Protein AF-0000000066666318 (afdb_homodimer)

Foldseek 3Di:
DVVVVVVCVVVVLLNVLVVLLVVLVVCVVVVVDDPVVSVVSNVVSVVSVVVSVVVVVVVVVVVVVVCPFKDWAADVSLVVVLVVLLAPFQEKEKAAEQCLQVLAPRVVSNLVNCVVVVHAHEYEYEYAQLVPLVQLQVVLVVLCVQPVADFPVRDGRHSLVSSLSNLLQVVLQLQVCLVRVRYHYKYFHAPHHDQWMWIATPFWIWIDGSDNVGTIMIGTPVHPVSVVVVVVSVVRRVPGHIFPSVQCNVQDADPQGALVSSQVSCVSRVNHDDPPQDSVSSSVSSCSNNVRDNRD/DVVVVVVCVVCVLLNVLVVLLVVLVVCVVVVNDDPVVSVVSVVVSVVSVVVVVVVCCVVVVVVVVVCPFKDWAADVSQVVVLVVLLAPFQEKEKAAEQCLQVLAPRVVSNLVNCVVVVHAHEYEYEYAQLVPLVQLQVVLVVLCVQPVADFPVRDGRHSLVSSLSNLLQVVLQLQVCLVRVRYHYKYFHAPHHDQWMWIATPFWIWIDGSHNVGTIMIGTPVHPVSVVVVVVSVVRRVPGHIFPSVQCNVQDADPQGALVSSQVSCVSRVNHDDPPQDSVSSSVSSCSNNVRDNRD

pLDDT: mean 84.64, std 16.91, range [45.09, 98.81]

Solvent-accessible surface area (backbone atoms only — not comparable to full-atom values): 30636 Å² total; per-residue (Å²): 111,65,63,59,48,49,52,36,60,78,36,33,59,57,42,49,23,49,48,48,39,49,52,36,49,48,33,40,72,67,64,71,39,55,65,63,55,35,47,44,40,47,30,50,24,50,50,38,45,50,51,45,52,52,48,49,44,50,61,42,34,55,47,43,52,54,26,61,47,46,40,72,25,53,75,69,46,45,59,50,50,51,54,58,36,49,58,87,37,49,35,40,40,38,40,38,54,38,48,59,55,40,47,40,44,50,52,55,50,36,49,52,50,26,59,73,68,70,43,59,34,39,38,38,39,32,24,41,33,51,86,38,58,67,58,26,36,52,51,17,52,50,50,30,72,78,41,76,56,52,47,79,79,66,49,67,65,32,40,66,50,44,24,36,43,21,49,8,40,53,50,33,49,52,56,49,45,74,73,33,85,53,44,47,74,48,45,20,28,30,90,64,79,63,61,49,34,40,43,34,35,62,54,29,32,40,40,39,54,89,43,90,88,44,58,25,42,33,24,42,52,92,32,66,63,28,58,52,50,49,50,37,52,52,55,46,45,71,70,25,55,70,53,55,63,77,68,44,70,83,54,81,71,55,98,72,58,48,63,68,53,50,54,49,46,29,50,69,52,71,52,63,73,61,86,85,58,47,70,66,50,46,48,47,24,48,41,50,21,76,62,35,68,60,64,116,112,64,64,58,48,50,53,39,60,77,37,36,66,64,44,47,30,49,50,51,35,51,52,54,31,50,36,42,73,68,65,74,52,58,63,70,59,48,52,54,47,48,52,49,30,50,50,44,49,48,51,50,49,52,51,46,44,56,55,41,43,56,43,44,52,47,28,63,49,47,41,74,26,53,75,68,46,44,59,50,50,50,54,58,37,47,58,88,36,47,36,39,40,36,39,38,54,39,48,58,56,41,48,38,42,49,51,55,51,39,50,51,51,26,59,74,68,72,45,58,36,39,36,40,39,33,25,42,34,52,88,40,58,68,56,26,35,52,50,16,52,50,52,30,70,76,41,77,55,52,48,79,76,67,51,65,64,33,41,64,50,43,25,39,43,21,49,6,41,53,51,33,51,52,54,49,45,76,71,32,85,54,44,48,74,48,44,20,28,30,90,65,78,62,62,46,34,39,43,32,35,63,54,30,31,41,40,37,53,88,43,89,88,43,59,26,42,33,25,42,50,93,35,68,61,28,57,51,50,50,50,38,52,53,55,46,44,71,70,25,54,70,52,53,64,74,68,42,71,83,55,80,72,55,97,71,60,47,62,67,53,51,54,50,48,29,49,68,51,71,53,61,73,61,84,86,57,46,68,65,52,47,48,48,24,48,40,50,20,76,62,36,67,60,62,118

Secondary structure (DSSP, 8-state):
-HHHHHHHHHTHHHHHHHHHHHHHHHHHHTT-S-HHHHHHHHHHHHHHHHHHHHHHHHHHHHHHHHHTTSEEE-THHHHHHHHHHHTT-SEEEEESSS-HHIIIIIHHHHHHHHHHHT--EEEEEEEE-TT-HHHHHHHHHHHHHH--S--TTS----HHHHHHHHHHHHHHHHHHHHH-TTEEEEEEEESS--SEEEEE-SSEEEEEES-TTS-EEEEETTSHHHHHHHHHHHHHHHTSEE--GGGGGGSPPPSS--HHHHHHHHHHHT-PPPTT--HHHHHHHHHHHHSPPP--/-HHHHHHHHHTHHHHHHHHHHHHHHHHHHTT-S-HHHHHHHHHHHHHHHHHHHHHHHHHHHHHHHHHHHSEEE-THHHHHHHHHHHTT-SEEEEESSS-HHIIIIIHHHHHHHHHHHT--EEEEEEEE-TT-HHHHHHHHHHHHHH--S--TTS----HHHHHHHHHHHHHHHHHHHHH-TTEEEEEEEESS--SEEEEE-SSEEEEEES-TTS-EEEEETTSHHHHHHHHHHHHHHHTSEE--GGGGGGSPPPSS--HHHHHHHHHHHT-PPPTT--HHHHHHHHHHHHSPPP--

Sequence (592 aa):
MARFLIWFRNNVDGSFAVLLAITVGLLQFLDVIGTDQVNAAMLLVLGLVAITLLRDRHLSAKAVRDATSVHLLYGPEIGHAHTLARRGTEQWMFKGGTGTYIRAVTLRECVENARREQRPLRVQLEILDPTDEQLCKTYAQFRSSLQPEADRTGELWTTERTRKEAYATVLAGCWYRQRFTFLTIDIGLSAVMTTFRWDLSSSCVIVTQDNPNTPAMMFERDKPYYRDFNRELVASFKQTKQVPLSRTEELPLSDEPTVDQVRGVFQTLGLELPAAFTDRDVADIVRRALQPRNPYMARFLIWFRNNVDGSFAVLLAITVGLLQFLDVIGTDQVNAAMLLVLGLVAITLLRDRHLSAKAVRDATSVHLLYGPEIGHAHTLARRGTEQWMFKGGTGTYIRAVTLRECVENARREQRPLRVQLEILDPTDEQLCKTYAQFRSSLQPEADRTGELWTTERTRKEAYATVLAGCWYRQRFTFLTIDIGLSAVMTTFRWDLSSSCVIVTQDNPNTPAMMFERDKPYYRDFNRELVASFKQTKQVPLSRTEELPLSDEPTVDQVRGVFQTLGLELPAAFTDRDVADIVRRALQPRNPY

Radius of gyration: 30.68 Å; Cα contacts (8 Å, |Δi|>4): 913; chains: 2; bounding box: 69×93×60 Å

Organism: Nocardia brasiliensis (strain ATCC 700358 / HUJEG-1) (NCBI:txid1133849)

Structure (mmCIF, N/CA/C/O backbone):
data_AF-0000000066666318-model_v1
#
loop_
_entity.id
_entity.type
_entity.pdbx_description
1 polymer 'Uncharacterized protein'
#
loop_
_atom_site.group_PDB
_atom_site.id
_atom_site.type_symbol
_atom_site.label_atom_id
_atom_site.label_alt_id
_atom_site.label_comp_id
_atom_site.label_asym_id
_atom_site.label_entity_id
_atom_site.label_seq_id
_atom_site.pdbx_PDB_ins_code
_atom_site.Cartn_x
_atom_site.Cartn_y
_atom_site.Cartn_z
_atom_site.occupancy
_atom_site.B_iso_or_equiv
_atom_site.auth_seq_id
_atom_site.auth_comp_id
_atom_site.auth_asym_id
_atom_site.auth_atom_id
_atom_site.pdbx_PDB_model_num
ATOM 1 N N . MET A 1 1 ? -20.203 44.562 10.906 1 45.44 1 MET A N 1
ATOM 2 C CA . MET A 1 1 ? -19.656 44.844 12.227 1 45.44 1 MET A CA 1
ATOM 3 C C . MET A 1 1 ? -19.391 43.562 13 1 45.44 1 MET A C 1
ATOM 5 O O . MET A 1 1 ? -18.359 43.438 13.672 1 45.44 1 MET A O 1
ATOM 9 N N . ALA A 1 2 ? -20.172 42.688 12.898 1 52.09 2 ALA A N 1
ATOM 10 C CA . ALA A 1 2 ? -20.094 41.438 13.656 1 52.09 2 ALA A CA 1
ATOM 11 C C . ALA A 1 2 ? -18.984 40.531 13.117 1 52.09 2 ALA A C 1
ATOM 13 O O . ALA A 1 2 ? -18.297 39.844 13.883 1 52.09 2 ALA A O 1
ATOM 14 N N . ARG A 1 3 ? -18.859 40.469 11.875 1 52.84 3 ARG A N 1
ATOM 15 C CA . ARG A 1 3 ? -17.797 39.625 11.312 1 52.84 3 ARG A CA 1
ATOM 16 C C . ARG A 1 3 ? -16.422 40.156 11.719 1 52.84 3 ARG A C 1
ATOM 18 O O . ARG A 1 3 ? -15.5 39.375 11.969 1 52.84 3 ARG A O 1
ATOM 25 N N . PHE A 1 4 ? -16.266 41.469 11.656 1 45.19 4 PHE A N 1
ATOM 26 C CA . PHE A 1 4 ? -15.023 42.094 12.094 1 45.19 4 PHE A CA 1
ATOM 27 C C . PHE A 1 4 ? -14.75 41.781 13.562 1 45.19 4 PHE A C 1
ATOM 29 O O . PHE A 1 4 ? -13.609 41.5 13.938 1 45.19 4 PHE A O 1
ATOM 36 N N . LEU A 1 5 ? -15.727 41.812 14.367 1 45.09 5 LEU A N 1
ATOM 37 C CA . LEU A 1 5 ? -15.602 41.469 15.781 1 45.09 5 LEU A CA 1
ATOM 38 C C . LEU A 1 5 ? -15.203 40.031 15.969 1 45.09 5 LEU A C 1
ATOM 40 O O . LEU A 1 5 ? -14.391 39.688 16.844 1 45.09 5 LEU A O 1
ATOM 44 N N . ILE A 1 6 ? -15.75 39.156 15.188 1 48.94 6 ILE A N 1
ATOM 45 C CA . ILE A 1 6 ? -15.406 37.75 15.289 1 48.94 6 ILE A CA 1
ATOM 46 C C . ILE A 1 6 ? -13.977 37.531 14.812 1 48.94 6 ILE A C 1
ATOM 48 O O . ILE A 1 6 ? -13.211 36.781 15.438 1 48.94 6 ILE A O 1
ATOM 52 N N . TRP A 1 7 ? -13.734 38.094 13.664 1 46.81 7 TRP A N 1
ATOM 53 C CA . TRP A 1 7 ? -12.344 38.062 13.234 1 46.81 7 TRP A CA 1
ATOM 54 C C . TRP A 1 7 ? -11.422 38.625 14.305 1 46.81 7 TRP A C 1
ATOM 56 O O . TRP A 1 7 ? -10.367 38.062 14.602 1 46.81 7 TRP A O 1
ATOM 66 N N . PHE A 1 8 ? -11.742 39.812 14.977 1 45.53 8 PHE A N 1
ATOM 67 C CA . PHE A 1 8 ? -11.031 40.469 16.062 1 45.53 8 PHE A CA 1
ATOM 68 C C . PHE A 1 8 ? -10.93 39.531 17.281 1 45.53 8 PHE A C 1
ATOM 70 O O . PHE A 1 8 ? -9.883 39.469 17.938 1 45.53 8 PHE A O 1
ATOM 77 N N . ARG A 1 9 ? -11.875 38.875 17.5 1 49.28 9 ARG A N 1
ATOM 78 C CA . ARG A 1 9 ? -11.906 37.938 18.625 1 49.28 9 ARG A CA 1
ATOM 79 C C . ARG A 1 9 ? -10.984 36.75 18.344 1 49.28 9 ARG A C 1
ATOM 81 O O . ARG A 1 9 ? -10.297 36.281 19.266 1 49.28 9 ARG A O 1
ATOM 88 N N . ASN A 1 10 ? -11.094 36.219 17.188 1 48.44 10 ASN A N 1
ATOM 89 C CA . ASN A 1 10 ? -10.281 35.062 16.859 1 48.44 10 ASN A CA 1
ATOM 90 C C . ASN A 1 10 ? -8.812 35.438 16.688 1 48.44 10 ASN A C 1
ATOM 92 O O . ASN A 1 10 ? -7.938 34.562 16.734 1 48.44 10 ASN A O 1
ATOM 96 N N . ASN A 1 11 ? -8.609 36.75 16.375 1 45.72 11 ASN A N 1
ATOM 97 C CA . ASN A 1 11 ? -7.262 37.281 16.219 1 45.72 11 ASN A CA 1
ATOM 98 C C . ASN A 1 11 ? -6.98 38.375 17.25 1 45.72 11 ASN A C 1
ATOM 100 O O . ASN A 1 11 ? -6.238 39.312 16.984 1 45.72 11 ASN A O 1
ATOM 104 N N . VAL A 1 12 ? -7.617 38.344 18.344 1 50.97 12 VAL A N 1
ATOM 105 C CA . VAL A 1 12 ? -7.699 39.375 19.391 1 50.97 12 VAL A CA 1
ATOM 106 C C . VAL A 1 12 ? -6.293 39.812 19.797 1 50.97 12 VAL A C 1
ATOM 108 O O . VAL A 1 12 ? -6.047 41 20 1 50.97 12 VAL A O 1
ATOM 111 N N . ASP A 1 13 ? -5.508 38.812 19.875 1 53.34 13 ASP A N 1
ATOM 112 C CA . ASP A 1 13 ? -4.195 39.219 20.375 1 53.34 13 ASP A CA 1
ATOM 113 C C . ASP A 1 13 ? -3.457 40.094 19.344 1 53.34 13 ASP A C 1
ATOM 115 O O . ASP A 1 13 ? -2.922 41.156 19.688 1 53.34 13 ASP A O 1
ATOM 119 N N . GLY A 1 14 ? -3.479 39.656 18.109 1 53.62 14 GLY A N 1
ATOM 120 C CA . GLY A 1 14 ? -2.865 40.469 17.094 1 53.62 14 GLY A CA 1
ATOM 121 C C . GLY A 1 14 ? -3.635 41.75 16.812 1 53.62 14 GLY A C 1
ATOM 122 O O . GLY A 1 14 ? -3.039 42.812 16.609 1 53.62 14 GLY A O 1
ATOM 123 N N . SER A 1 15 ? -4.836 41.625 17 1 55.78 15 SER A N 1
ATOM 124 C CA . SER A 1 15 ? -5.676 42.781 16.703 1 55.78 15 SER A CA 1
ATOM 125 C C . SER A 1 15 ? -5.531 43.844 17.781 1 55.78 15 SER A C 1
ATOM 127 O O . SER A 1 15 ? -5.508 45.031 17.469 1 55.78 15 SER A O 1
ATOM 129 N N . PHE A 1 16 ? -5.402 43.406 18.984 1 55.53 16 PHE A N 1
ATOM 130 C CA . PHE A 1 16 ? -5.219 44.375 20.062 1 55.53 16 PHE A CA 1
ATOM 131 C C . PHE A 1 16 ? -3.881 45.094 19.906 1 55.53 16 PHE A C 1
ATOM 133 O O . PHE A 1 16 ? -3.789 46.312 20.141 1 55.53 16 PHE A O 1
ATOM 140 N N . ALA A 1 17 ? -2.98 44.344 19.5 1 56.38 17 ALA A N 1
ATOM 141 C CA . ALA A 1 17 ? -1.673 44.938 19.281 1 56.38 17 ALA A CA 1
ATOM 142 C C . ALA A 1 17 ? -1.722 45.969 18.156 1 56.38 17 ALA A C 1
ATOM 144 O O . ALA A 1 17 ? -1.15 47.062 18.266 1 56.38 17 ALA A O 1
ATOM 145 N N . VAL A 1 18 ? -2.438 45.688 17.219 1 57.09 18 VAL A N 1
ATOM 146 C CA . VAL A 1 18 ? -2.578 46.625 16.078 1 57.09 18 VAL A CA 1
ATOM 147 C C . VAL A 1 18 ? -3.393 47.844 16.516 1 57.09 18 VAL A C 1
ATOM 149 O O . VAL A 1 18 ? -3.033 48.969 16.188 1 57.09 18 VAL A O 1
ATOM 152 N N . LEU A 1 19 ? -4.395 47.531 17.219 1 56.53 19 LEU A N 1
ATOM 153 C CA . LEU A 1 19 ? -5.234 48.625 17.672 1 56.53 19 LEU A CA 1
ATOM 154 C C . LEU A 1 19 ? -4.465 49.562 18.609 1 56.53 19 LEU A C 1
ATOM 156 O O . LEU A 1 19 ? -4.582 50.781 18.531 1 56.53 19 LEU A O 1
ATOM 160 N N . LEU A 1 20 ? -3.748 48.938 19.5 1 59.97 20 LEU A N 1
ATOM 161 C CA . LEU A 1 20 ? -2.957 49.75 2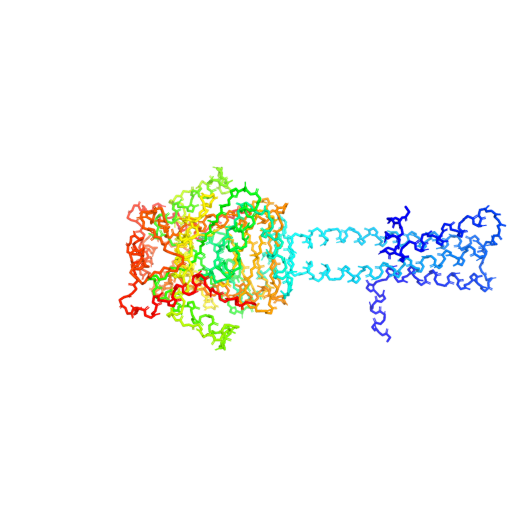0.422 1 59.97 20 LEU A CA 1
ATOM 162 C C . LEU A 1 20 ? -1.896 50.562 19.672 1 59.97 20 LEU A C 1
ATOM 164 O O . LEU A 1 20 ? -1.671 51.719 19.984 1 59.97 20 LEU A O 1
ATOM 168 N N . ALA A 1 21 ? -1.419 49.969 18.688 1 58.75 21 ALA A N 1
ATOM 169 C CA . ALA A 1 21 ? -0.392 50.625 17.906 1 58.75 21 ALA A CA 1
ATOM 170 C C . ALA A 1 21 ? -0.979 51.812 17.125 1 58.75 21 ALA A C 1
ATOM 172 O O . ALA A 1 21 ? -0.386 52.906 17.094 1 58.75 21 ALA A O 1
ATOM 173 N N . ILE A 1 22 ? -2.064 51.656 16.656 1 56.56 22 ILE A N 1
ATOM 174 C CA . ILE A 1 22 ? -2.711 52.688 15.898 1 56.56 22 ILE A CA 1
ATOM 175 C C . ILE A 1 22 ? -3.139 53.844 16.844 1 56.56 22 ILE A C 1
ATOM 177 O O . ILE A 1 22 ? -2.934 55 16.531 1 56.56 22 ILE A O 1
ATOM 181 N N . THR A 1 23 ? -3.701 53.438 17.938 1 59.09 23 THR A N 1
ATOM 182 C CA . THR A 1 23 ? -4.195 54.469 18.875 1 59.09 23 THR A CA 1
ATOM 183 C C . THR A 1 23 ? -3.043 55.281 19.438 1 59.09 23 THR A C 1
ATOM 185 O O . THR A 1 23 ? -3.137 56.5 19.516 1 59.09 23 THR A O 1
ATOM 188 N N . VAL A 1 24 ? -2.021 54.594 19.734 1 59.5 24 VAL A N 1
ATOM 189 C CA . VAL A 1 24 ? -0.888 55.312 20.281 1 59.5 24 VAL A CA 1
ATOM 190 C C . VAL A 1 24 ? -0.236 56.156 19.203 1 59.5 24 VAL A C 1
ATOM 192 O O . VAL A 1 24 ? 0.182 57.312 19.453 1 59.5 24 VAL A O 1
ATOM 195 N N . GLY A 1 25 ? -0.246 55.625 18.016 1 56.84 25 GLY A N 1
ATOM 196 C CA . GLY A 1 25 ? 0.259 56.406 16.891 1 56.84 25 GLY A CA 1
ATOM 197 C C . GLY A 1 25 ? -0.558 57.656 16.609 1 56.84 25 GLY A C 1
ATOM 198 O O . GLY A 1 25 ? 0.001 58.719 16.375 1 56.84 25 GLY A O 1
ATOM 199 N N . LEU A 1 26 ? -1.798 57.531 16.688 1 58.06 26 LEU A N 1
ATOM 200 C CA . LEU A 1 26 ? -2.682 58.688 16.469 1 58.06 26 LEU A CA 1
ATOM 201 C C . LEU A 1 26 ? -2.545 59.688 17.594 1 58.06 26 LEU A C 1
ATOM 203 O O . LEU A 1 26 ? -2.516 60.906 17.344 1 58.06 26 LEU A O 1
ATOM 207 N N . LEU A 1 27 ? -2.482 59.219 18.781 1 61.06 27 LEU A N 1
ATOM 208 C CA . LEU A 1 27 ? -2.361 60.125 19.906 1 61.06 27 LEU A CA 1
ATOM 209 C C . LEU A 1 27 ? -1.033 60.875 19.875 1 61.06 27 LEU A C 1
ATOM 211 O O . LEU A 1 27 ? -0.964 62.031 20.25 1 61.06 27 LEU A O 1
ATOM 215 N N . GLN A 1 28 ? -0.126 60.188 19.25 1 57.72 28 GLN A N 1
ATOM 216 C CA . GLN A 1 28 ? 1.164 60.844 19.047 1 57.72 28 GLN A CA 1
ATOM 217 C C . GLN A 1 28 ? 1.084 61.875 17.938 1 57.72 28 GLN A C 1
ATOM 219 O O . GLN A 1 28 ? 1.642 62.969 18.078 1 57.72 28 GLN A O 1
ATOM 224 N N . PHE A 1 29 ? 0.451 61.562 17.016 1 56.84 29 PHE A N 1
ATOM 225 C CA . PHE A 1 29 ? 0.296 62.469 15.891 1 56.84 29 PHE A CA 1
ATOM 226 C C . PHE A 1 29 ? -0.481 63.719 16.312 1 56.84 29 PHE A C 1
ATOM 228 O O . PHE A 1 29 ? -0.169 64.812 15.883 1 56.84 29 PHE A O 1
ATOM 235 N N . LEU A 1 30 ? -1.449 63.531 17.156 1 56.47 30 LEU A N 1
ATOM 236 C CA . LEU A 1 30 ? -2.262 64.625 17.641 1 56.47 30 LEU A CA 1
ATOM 237 C C . LEU A 1 30 ? -1.604 65.312 18.828 1 56.47 30 LEU A C 1
ATOM 239 O O . LEU A 1 30 ? -2.16 66.25 19.391 1 56.47 30 LEU A O 1
ATOM 243 N N . ASP A 1 31 ? -0.383 64.938 19.094 1 60.16 31 ASP A N 1
ATOM 244 C CA . ASP A 1 31 ? 0.437 65.5 20.141 1 60.16 31 ASP A CA 1
ATOM 245 C C . ASP A 1 31 ? -0.27 65.5 21.484 1 60.16 31 ASP A C 1
ATOM 247 O O . ASP A 1 31 ? -0.218 66.438 22.266 1 60.16 31 ASP A O 1
ATOM 251 N N . VAL A 1 32 ? -1.177 64.562 21.609 1 61.25 32 VAL A N 1
ATOM 252 C CA . VAL A 1 32 ? -1.923 64.438 22.859 1 61.25 32 VAL A CA 1
ATOM 253 C C . VAL A 1 32 ? -1.093 63.688 23.875 1 61.25 32 VAL A C 1
ATOM 255 O O . VAL A 1 32 ? -1.188 63.938 25.078 1 61.25 32 VAL A O 1
ATOM 258 N N . ILE A 1 33 ? -0.361 62.719 23.359 1 60.47 33 ILE A N 1
ATOM 259 C CA . ILE A 1 33 ? 0.462 61.938 24.281 1 60.47 33 ILE A CA 1
ATOM 260 C C . ILE A 1 33 ? 1.938 62.219 24.016 1 60.47 33 ILE A C 1
ATOM 262 O O . ILE A 1 33 ? 2.332 62.5 22.891 1 60.47 33 ILE A O 1
ATOM 266 N N . GLY A 1 34 ? 2.562 62.531 25.078 1 61.16 34 GLY A N 1
ATOM 267 C CA . GLY A 1 34 ? 3.977 62.875 25 1 61.16 34 GLY A CA 1
ATOM 268 C C . GLY A 1 34 ? 4.828 61.75 24.469 1 61.16 34 GLY A C 1
ATOM 269 O O . GLY A 1 34 ? 4.344 60.625 24.312 1 61.16 34 GLY A O 1
ATOM 270 N N . THR A 1 35 ? 5.867 62.031 23.797 1 62.72 35 THR A N 1
ATOM 271 C CA . THR A 1 35 ? 6.801 61.125 23.141 1 62.72 35 THR A CA 1
ATOM 272 C C . THR A 1 35 ? 7.129 59.938 24.062 1 62.72 35 THR A C 1
ATOM 274 O O . THR A 1 35 ? 7.336 58.812 23.609 1 62.72 35 THR A O 1
ATOM 277 N N . ASP A 1 36 ? 7.059 60.156 25.312 1 60 36 ASP A N 1
ATOM 278 C CA . ASP A 1 36 ? 7.363 59.125 26.281 1 60 36 ASP A CA 1
ATOM 279 C C . ASP A 1 36 ? 6.246 58.094 26.344 1 60 36 ASP A C 1
ATOM 281 O O . ASP A 1 36 ? 6.508 56.875 26.453 1 60 36 ASP A O 1
ATOM 285 N N . GLN A 1 37 ? 5.047 58.562 26.25 1 60 37 GLN A N 1
ATOM 286 C CA . GLN A 1 37 ? 3.896 57.688 26.312 1 60 37 GLN A CA 1
ATOM 287 C C . GLN A 1 37 ? 3.779 56.844 25.031 1 60 37 GLN A C 1
ATOM 289 O O . GLN A 1 37 ? 3.379 55.688 25.078 1 60 37 GLN A O 1
ATOM 294 N N . VAL A 1 38 ? 4.188 57.344 23.969 1 60.19 38 VAL A N 1
ATOM 295 C CA . VAL A 1 38 ? 4.152 56.625 22.688 1 60.19 38 VAL A CA 1
ATOM 296 C C . VAL A 1 38 ? 5.195 55.531 22.688 1 60.19 38 VAL A C 1
ATOM 298 O O . VAL A 1 38 ? 4.934 54.438 22.188 1 60.19 38 VAL A O 1
ATOM 301 N N . ASN A 1 39 ? 6.293 55.844 23.156 1 60.44 39 ASN A N 1
ATOM 302 C CA . ASN A 1 39 ? 7.348 54.844 23.188 1 60.44 39 ASN A CA 1
ATOM 303 C C . ASN A 1 39 ? 6.961 53.656 24.078 1 60.44 39 ASN A C 1
ATOM 305 O O . ASN A 1 39 ? 7.227 52.5 23.734 1 60.44 39 ASN A O 1
ATOM 309 N N . ALA A 1 40 ? 6.359 54 25.172 1 56.25 40 ALA A N 1
ATOM 310 C CA . ALA A 1 40 ? 5.852 52.938 26.047 1 56.25 40 ALA A CA 1
ATOM 311 C C . ALA A 1 40 ? 4.781 52.094 25.328 1 56.25 40 ALA A C 1
ATOM 313 O O . ALA A 1 40 ? 4.758 50.875 25.453 1 56.25 40 ALA A O 1
ATOM 314 N N . ALA A 1 41 ? 3.975 52.781 24.656 1 59.06 41 ALA A N 1
ATOM 315 C CA . ALA A 1 41 ? 2.908 52.094 23.922 1 59.06 41 ALA A CA 1
ATOM 316 C C . ALA A 1 41 ? 3.479 51.219 22.797 1 59.06 41 ALA A C 1
ATOM 318 O O . ALA A 1 41 ? 2.982 50.125 22.547 1 59.06 41 ALA A O 1
ATOM 319 N N . MET A 1 42 ? 4.48 51.625 22.156 1 61.41 42 MET A N 1
ATOM 320 C CA . MET A 1 42 ? 5.125 50.875 21.094 1 61.41 42 MET A CA 1
ATOM 321 C C . MET A 1 42 ? 5.75 49.594 21.641 1 61.41 42 MET A C 1
ATOM 323 O O . MET A 1 42 ? 5.664 48.531 21.016 1 61.41 42 MET A O 1
ATOM 327 N N . LEU A 1 43 ? 6.363 49.781 22.75 1 57.34 43 LEU A N 1
ATOM 328 C CA . LEU A 1 43 ? 6.969 48.625 23.391 1 57.34 43 LEU A CA 1
ATOM 329 C C . LEU A 1 43 ? 5.902 47.625 23.797 1 57.34 43 LEU A C 1
ATOM 331 O O . LEU A 1 43 ? 6.109 46.406 23.688 1 57.34 43 LEU A O 1
ATOM 335 N N . LEU A 1 44 ? 4.793 48.156 24.25 1 55.72 44 LEU A N 1
ATOM 336 C CA . LEU A 1 44 ? 3.693 47.25 24.625 1 55.72 44 LEU A CA 1
ATOM 337 C C . LEU A 1 44 ? 3.131 46.531 23.391 1 55.72 44 LEU A C 1
ATOM 339 O O . LEU A 1 44 ? 2.82 45.344 23.453 1 55.72 44 LEU A O 1
ATOM 343 N N . VAL A 1 45 ? 3.037 47.25 22.422 1 59.31 45 VAL A N 1
ATOM 344 C CA . VAL A 1 45 ? 2.535 46.656 21.188 1 59.31 45 VAL A CA 1
ATOM 345 C C . VAL A 1 45 ? 3.525 45.625 20.672 1 59.31 45 VAL A C 1
ATOM 347 O O . VAL A 1 45 ? 3.127 44.531 20.234 1 59.31 45 VAL A O 1
ATOM 350 N N . LEU A 1 46 ? 4.777 45.938 20.75 1 60.5 46 LEU A N 1
ATOM 351 C CA . LEU A 1 46 ? 5.805 45 20.297 1 60.5 46 LEU A CA 1
ATOM 352 C C . LEU A 1 46 ? 5.832 43.781 21.172 1 60.5 46 LEU A C 1
ATOM 354 O O . LEU A 1 46 ? 6.016 42.656 20.672 1 60.5 46 LEU A O 1
ATOM 358 N N . GLY A 1 47 ? 5.684 43.969 22.375 1 56.97 47 GLY A N 1
ATOM 359 C CA . GLY A 1 47 ? 5.562 42.844 23.281 1 56.97 47 GLY A CA 1
ATOM 360 C C . GLY A 1 47 ? 4.383 41.938 22.969 1 56.97 47 GLY A C 1
ATOM 361 O O . GLY A 1 47 ? 4.512 40.719 22.969 1 56.97 47 GLY A O 1
ATOM 362 N N . LEU A 1 48 ? 3.275 42.562 22.719 1 57.56 48 LEU A N 1
ATOM 363 C CA . LEU A 1 48 ? 2.066 41.812 22.391 1 57.56 48 LEU A CA 1
ATOM 364 C C . LEU A 1 48 ? 2.229 41.031 21.094 1 57.56 48 LEU A C 1
ATOM 366 O O . LEU A 1 48 ? 1.786 39.906 20.969 1 57.56 48 LEU A O 1
ATOM 370 N N . VAL A 1 49 ? 2.818 41.594 20.156 1 60.81 49 VAL A N 1
ATOM 371 C CA . VAL A 1 49 ? 3.078 40.906 18.891 1 60.81 49 VAL A CA 1
ATOM 372 C C . VAL A 1 49 ? 4.023 39.75 19.109 1 60.81 49 VAL A C 1
ATOM 374 O O . VAL A 1 49 ? 3.824 38.656 18.531 1 60.81 49 VAL A O 1
ATOM 377 N N . ALA A 1 50 ? 4.949 39.938 19.922 1 56.56 50 ALA A N 1
ATOM 378 C CA . ALA A 1 50 ? 5.906 38.875 20.219 1 56.56 50 ALA A CA 1
ATOM 379 C C . ALA A 1 50 ? 5.223 37.688 20.891 1 56.56 50 ALA A C 1
ATOM 381 O O . ALA A 1 50 ? 5.504 36.562 20.562 1 56.56 50 ALA A O 1
ATOM 382 N N . ILE A 1 51 ? 4.363 37.969 21.781 1 53.5 51 ILE A N 1
ATOM 383 C CA . ILE A 1 51 ? 3.629 36.938 22.469 1 53.5 51 ILE A CA 1
ATOM 384 C C . ILE A 1 51 ? 2.75 36.188 21.469 1 53.5 51 ILE A C 1
ATOM 386 O O . ILE A 1 51 ? 2.654 34.938 21.516 1 53.5 51 ILE A O 1
ATOM 390 N N . THR A 1 52 ? 2.084 36.906 20.688 1 56.56 52 THR A N 1
ATOM 391 C CA . THR A 1 52 ? 1.224 36.281 19.688 1 56.56 52 THR A CA 1
ATOM 392 C C . THR A 1 52 ? 2.037 35.375 18.75 1 56.56 52 THR A C 1
ATOM 394 O O . THR A 1 52 ? 1.591 34.281 18.391 1 56.56 52 THR A O 1
ATOM 397 N N . LEU A 1 53 ? 3.17 35.844 18.438 1 56.38 53 LEU A N 1
ATOM 398 C CA . LEU A 1 53 ? 4.039 35.062 17.547 1 56.38 53 LEU A CA 1
ATOM 399 C C . LEU A 1 53 ? 4.504 33.781 18.234 1 56.38 53 LEU A C 1
ATOM 401 O O . LEU A 1 53 ? 4.578 32.719 17.609 1 56.38 53 LEU A O 1
ATOM 405 N N . LEU A 1 54 ? 4.699 33.938 19.438 1 49.72 54 LEU A N 1
ATOM 406 C CA . LEU A 1 54 ? 5.129 32.75 20.203 1 49.72 54 LEU A CA 1
ATOM 407 C C . LEU A 1 54 ? 3.994 31.75 20.328 1 49.72 54 LEU A C 1
ATOM 409 O O . LEU A 1 54 ? 4.227 30.531 20.234 1 49.72 54 LEU A O 1
ATOM 413 N N . ARG A 1 55 ? 2.834 32.219 20.562 1 50.28 55 ARG A N 1
ATOM 414 C 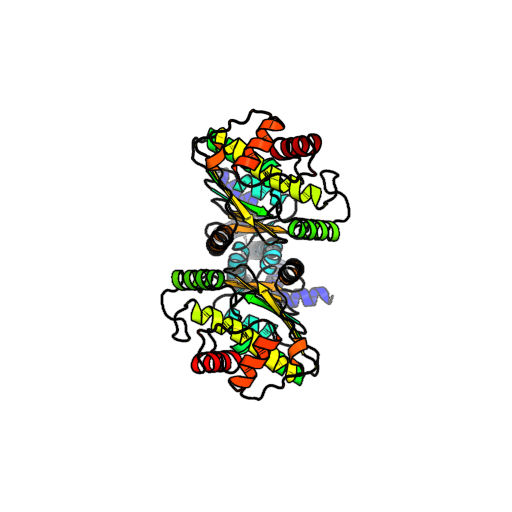CA . ARG A 1 55 ? 1.668 31.328 20.641 1 50.28 55 ARG A CA 1
ATOM 415 C C . ARG A 1 55 ? 1.387 30.672 19.297 1 50.28 55 ARG A C 1
ATOM 417 O O . ARG A 1 55 ? 1.051 29.484 19.25 1 50.28 55 ARG A O 1
ATOM 424 N N . ASP A 1 56 ? 1.397 31.484 18.391 1 53.75 56 ASP A N 1
ATOM 425 C CA . ASP A 1 56 ? 1.172 30.938 17.047 1 53.75 56 ASP A CA 1
ATOM 426 C C . ASP A 1 56 ? 2.18 29.828 16.734 1 53.75 56 ASP A C 1
ATOM 428 O O . ASP A 1 56 ? 1.847 28.859 16.062 1 53.75 56 ASP A O 1
ATOM 432 N N . ARG A 1 57 ? 3.285 30.016 17.266 1 50.78 57 ARG A N 1
ATOM 433 C CA . ARG A 1 57 ? 4.289 28.969 17.125 1 50.78 57 ARG A CA 1
ATOM 434 C C . ARG A 1 57 ? 3.824 27.672 17.781 1 50.78 57 ARG A C 1
ATOM 436 O O . ARG A 1 57 ? 4.086 26.578 17.266 1 50.78 57 ARG A O 1
ATOM 443 N N . HIS A 1 58 ? 3.154 27.906 18.875 1 45.97 58 HIS A N 1
ATOM 444 C CA . HIS A 1 58 ? 2.66 26.688 19.5 1 45.97 58 HIS A CA 1
ATOM 445 C C . HIS A 1 58 ? 1.6 26.016 18.641 1 45.97 58 HIS A C 1
ATOM 447 O O . HIS A 1 58 ? 1.569 24.781 18.531 1 45.97 58 HIS A O 1
ATOM 453 N N . LEU A 1 59 ? 0.671 26.781 18.266 1 46.16 59 LEU A N 1
ATOM 454 C CA . LEU A 1 59 ? -0.315 26.219 17.359 1 46.16 59 LEU A CA 1
ATOM 455 C C . LEU A 1 59 ? 0.354 25.703 16.078 1 46.16 59 LEU A C 1
ATOM 457 O O . LEU A 1 59 ? -0.041 24.672 15.547 1 46.16 59 LEU A O 1
ATOM 461 N N . SER A 1 60 ? 1.312 26.438 15.711 1 51.75 60 SER A N 1
ATOM 462 C CA . SER A 1 60 ? 2.17 25.984 14.617 1 51.75 60 SER A CA 1
ATOM 463 C C . SER A 1 60 ? 2.893 24.703 14.992 1 51.75 60 SER A C 1
ATOM 465 O O . SER A 1 60 ? 3.281 23.922 14.109 1 51.75 60 SER A O 1
ATOM 467 N N . ALA A 1 61 ? 2.889 24.531 16.281 1 50.56 61 ALA A N 1
ATOM 468 C CA . ALA A 1 61 ? 3.58 23.344 16.766 1 50.56 61 ALA A CA 1
ATOM 469 C C . ALA A 1 61 ? 2.852 22.078 16.328 1 50.56 61 ALA A C 1
ATOM 471 O O . ALA A 1 61 ? 3.486 21.078 15.969 1 50.56 61 ALA A O 1
ATOM 472 N N . LYS A 1 62 ? 1.565 22.078 16.656 1 52.06 62 LYS A N 1
ATOM 473 C CA . LYS A 1 62 ? 0.85 20.906 16.172 1 52.06 62 LYS A CA 1
ATOM 474 C C . LYS A 1 62 ? 1.04 20.719 14.672 1 52.06 62 LYS A C 1
ATOM 476 O O . LYS A 1 62 ? 1.25 19.594 14.203 1 52.06 62 LYS A O 1
ATOM 481 N N . ALA A 1 63 ? 0.837 21.781 14 1 53.22 63 ALA A N 1
ATOM 482 C CA . ALA A 1 63 ? 1.126 21.766 12.57 1 53.22 63 ALA A CA 1
ATOM 483 C C . ALA A 1 63 ? 2.566 21.344 12.305 1 53.22 63 ALA A C 1
ATOM 485 O O . ALA A 1 63 ? 2.836 20.594 11.359 1 53.22 63 ALA A O 1
ATOM 486 N N . VAL A 1 64 ? 3.379 21.734 13.203 1 54.09 64 VAL A N 1
ATOM 487 C CA . VAL A 1 64 ? 4.789 21.375 13.117 1 54.09 64 VAL A CA 1
ATOM 488 C C . VAL A 1 64 ? 4.965 19.906 13.477 1 54.09 64 VAL A C 1
ATOM 490 O O . VAL A 1 64 ? 5.742 19.188 12.836 1 54.09 64 VAL A O 1
ATOM 493 N N . ARG A 1 65 ? 4.242 19.5 14.477 1 54.28 65 ARG A N 1
ATOM 494 C CA . ARG A 1 65 ? 4.336 18.094 14.867 1 54.28 65 ARG A CA 1
ATOM 495 C C . ARG A 1 65 ? 3.855 17.188 13.742 1 54.28 65 ARG A C 1
ATOM 497 O O . ARG A 1 65 ? 4.484 16.172 13.445 1 54.28 65 ARG A O 1
ATOM 504 N N . ASP A 1 66 ? 2.652 17.516 13.289 1 55.41 66 ASP A N 1
ATOM 505 C CA . ASP A 1 66 ? 2.109 16.75 12.18 1 55.41 66 ASP A CA 1
ATOM 506 C C . ASP A 1 66 ? 2.975 16.891 10.93 1 55.41 66 ASP A C 1
ATOM 508 O O . ASP A 1 66 ? 3.162 15.922 10.188 1 55.41 66 ASP A O 1
ATOM 512 N N . ALA A 1 67 ? 3.408 18.188 10.703 1 55.69 67 ALA A N 1
ATOM 513 C CA . ALA A 1 67 ? 4.305 18.422 9.578 1 55.69 67 ALA A CA 1
ATOM 514 C C . ALA A 1 67 ? 5.574 17.594 9.695 1 55.69 67 ALA A C 1
ATOM 516 O O . ALA A 1 67 ? 6.199 17.25 8.688 1 55.69 67 ALA A O 1
ATOM 517 N N . THR A 1 68 ? 5.758 17.125 10.977 1 62.22 68 THR A N 1
ATOM 518 C CA . THR A 1 68 ? 7.031 16.438 11.164 1 62.22 68 THR A CA 1
ATOM 519 C C . THR A 1 68 ? 6.859 14.93 11.031 1 62.22 68 THR A C 1
ATOM 521 O O . THR A 1 68 ? 7.84 14.195 10.914 1 62.22 68 THR A O 1
ATOM 524 N N . SER A 1 69 ? 5.625 14.547 10.867 1 72.5 69 SER A N 1
ATOM 525 C CA . SER A 1 69 ? 5.488 13.094 10.891 1 72.5 69 SER A CA 1
ATOM 526 C C . SER A 1 69 ? 5.695 12.492 9.5 1 72.5 69 SER A C 1
ATOM 528 O O . SER A 1 69 ? 6.188 11.367 9.367 1 72.5 69 SER A O 1
ATOM 530 N N . VAL A 1 70 ? 5.367 13.297 8.492 1 83.12 70 VAL A N 1
ATOM 531 C CA . VAL A 1 70 ? 5.586 12.867 7.109 1 83.12 70 VAL A CA 1
ATOM 532 C C . VAL A 1 70 ? 6.336 13.953 6.344 1 83.12 70 VAL A C 1
ATOM 534 O O . VAL A 1 70 ? 5.906 15.109 6.305 1 83.12 70 VAL A O 1
ATOM 537 N N . HIS A 1 71 ? 7.449 13.633 5.816 1 85.44 71 HIS A N 1
ATOM 538 C CA . HIS A 1 71 ? 8.227 14.555 4.992 1 85.44 71 HIS A CA 1
ATOM 539 C C . HIS A 1 71 ? 7.996 14.289 3.506 1 85.44 71 HIS A C 1
ATOM 541 O O . HIS A 1 71 ? 8.055 13.141 3.059 1 85.44 71 HIS A O 1
ATOM 547 N N . LEU A 1 72 ? 7.664 15.32 2.867 1 86.44 72 LEU A N 1
ATOM 548 C CA . LEU A 1 72 ? 7.555 15.195 1.418 1 86.44 72 LEU A CA 1
ATOM 549 C C . LEU A 1 72 ? 8.883 15.516 0.744 1 86.44 72 LEU A C 1
ATOM 551 O O . LEU A 1 72 ? 9.531 16.516 1.067 1 86.44 72 LEU A O 1
ATOM 555 N N . LEU A 1 73 ? 9.289 14.594 -0.064 1 88.62 73 LEU A N 1
ATOM 556 C CA . LEU A 1 73 ? 10.562 14.734 -0.763 1 88.62 73 LEU A CA 1
ATOM 557 C C . LEU A 1 73 ? 10.336 15.055 -2.238 1 88.62 73 LEU A C 1
ATOM 559 O O . LEU A 1 73 ? 9.664 14.297 -2.945 1 88.62 73 LEU A O 1
ATOM 563 N N . TYR A 1 74 ? 11.008 16.109 -2.641 1 83 74 TYR A N 1
ATOM 564 C CA . TYR A 1 74 ? 10.82 16.531 -4.027 1 83 74 TYR A CA 1
ATOM 565 C C . TYR A 1 74 ? 12.109 16.359 -4.824 1 83 74 TYR A C 1
ATOM 567 O O . TYR A 1 74 ? 13.188 16.703 -4.352 1 83 74 TYR A O 1
ATOM 575 N N . GLY A 1 75 ? 11.969 15.758 -6.02 1 83.38 75 GLY A N 1
ATOM 576 C CA . GLY A 1 75 ? 13.062 15.711 -6.977 1 83.38 75 GLY A CA 1
ATOM 577 C C . GLY A 1 75 ? 14.344 15.141 -6.391 1 83.38 75 GLY A C 1
ATOM 578 O O . GLY A 1 75 ? 14.367 14.008 -5.922 1 83.38 75 GLY A O 1
ATOM 579 N N . PRO A 1 76 ? 15.312 15.992 -6.312 1 84.12 76 PRO A N 1
ATOM 580 C CA . PRO A 1 76 ? 16.625 15.539 -5.863 1 84.12 76 PRO A CA 1
ATOM 581 C C . PRO A 1 76 ? 16.641 15.125 -4.395 1 84.12 76 PRO A C 1
ATOM 583 O O . PRO A 1 76 ? 17.547 14.398 -3.961 1 84.12 76 PRO A O 1
ATOM 586 N N . GLU A 1 77 ? 15.648 15.633 -3.682 1 87.69 77 GLU A N 1
ATOM 587 C CA . GLU A 1 77 ? 15.586 15.289 -2.266 1 87.69 77 GLU A CA 1
ATOM 588 C C . GLU A 1 77 ? 15.391 13.789 -2.07 1 87.69 77 GLU A C 1
ATOM 590 O O . GLU A 1 77 ? 15.789 13.234 -1.045 1 87.69 77 GLU A O 1
ATOM 595 N N . ILE A 1 78 ? 14.773 13.219 -3.059 1 91.31 78 ILE A N 1
ATOM 596 C CA . ILE A 1 78 ? 14.5 11.789 -2.971 1 91.31 78 ILE A CA 1
ATOM 597 C C . ILE A 1 78 ? 15.812 11.016 -2.971 1 91.31 78 ILE A C 1
ATOM 599 O O . ILE A 1 78 ? 16.047 10.172 -2.1 1 91.31 78 ILE A O 1
ATOM 603 N N . GLY A 1 79 ? 16.656 11.359 -3.932 1 91.88 79 GLY A N 1
ATOM 604 C CA . GLY A 1 79 ? 17.969 10.727 -3.994 1 91.88 79 GLY A CA 1
ATOM 605 C C . GLY A 1 79 ? 18.812 10.969 -2.756 1 91.88 79 GLY A C 1
ATOM 606 O O . GLY A 1 79 ? 19.469 10.055 -2.262 1 91.88 79 GLY A O 1
ATOM 607 N N . HIS A 1 80 ? 18.734 12.141 -2.266 1 93.25 80 HIS A N 1
ATOM 608 C CA . HIS A 1 80 ? 19.5 12.492 -1.073 1 93.25 80 HIS A CA 1
ATOM 609 C C . HIS A 1 80 ? 19.016 11.719 0.145 1 93.25 80 HIS A C 1
ATOM 611 O O . HIS A 1 80 ? 19.812 11.203 0.919 1 93.25 80 HIS A O 1
ATOM 617 N N . ALA A 1 81 ? 17.719 11.641 0.244 1 94.06 81 ALA A N 1
ATOM 618 C CA . ALA A 1 81 ? 17.141 10.891 1.362 1 94.06 81 ALA A CA 1
ATOM 619 C C . ALA A 1 81 ? 17.562 9.422 1.31 1 94.06 81 ALA A C 1
ATOM 621 O O . ALA A 1 81 ? 17.875 8.82 2.34 1 94.06 81 ALA A O 1
ATOM 622 N N . HIS A 1 82 ? 17.609 8.859 0.141 1 96.62 82 HIS A N 1
ATOM 623 C CA . HIS A 1 82 ? 18.047 7.48 -0.021 1 96.62 82 HIS A CA 1
ATOM 624 C C . HIS A 1 82 ? 19.516 7.316 0.385 1 96.62 82 HIS A C 1
ATOM 626 O O . HIS A 1 82 ? 19.875 6.336 1.04 1 96.62 82 HIS A O 1
ATOM 632 N N . THR A 1 83 ? 20.266 8.281 -0.009 1 96 83 THR A N 1
ATOM 633 C CA . THR A 1 83 ? 21.672 8.242 0.331 1 96 83 THR A CA 1
ATOM 634 C C . THR A 1 83 ? 21.875 8.25 1.845 1 96 83 THR A C 1
ATOM 636 O O . THR A 1 83 ? 22.625 7.445 2.385 1 96 83 THR A O 1
ATOM 639 N N . LEU A 1 84 ? 21.172 9.109 2.488 1 95.88 84 LEU A N 1
ATOM 640 C CA . LEU A 1 84 ? 21.281 9.211 3.941 1 95.88 84 LEU A CA 1
ATOM 641 C C . LEU A 1 84 ? 20.766 7.938 4.605 1 95.88 84 LEU A C 1
ATOM 643 O O . LEU A 1 84 ? 21.344 7.469 5.594 1 95.88 84 LEU A O 1
ATOM 647 N N . ALA A 1 85 ? 19.719 7.383 4.062 1 97.12 85 ALA A N 1
ATOM 648 C CA . ALA A 1 85 ? 19.109 6.184 4.629 1 97.12 85 ALA A CA 1
ATOM 649 C C . ALA A 1 85 ? 20.062 4.996 4.555 1 97.12 85 ALA A C 1
ATOM 651 O O . ALA A 1 85 ? 20.031 4.102 5.402 1 97.12 85 ALA A O 1
ATOM 652 N N . ARG A 1 86 ? 20.906 4.965 3.557 1 97 86 ARG A N 1
ATOM 653 C CA . ARG A 1 86 ? 21.812 3.844 3.352 1 97 86 ARG A CA 1
ATOM 654 C C . ARG A 1 86 ? 22.984 3.912 4.324 1 97 86 ARG A C 1
ATOM 656 O O . ARG A 1 86 ? 23.672 2.908 4.555 1 97 86 ARG A O 1
ATOM 663 N N . ARG A 1 87 ? 23.141 5.082 4.887 1 92.75 87 ARG A N 1
ATOM 664 C CA . ARG A 1 87 ? 24.266 5.25 5.797 1 92.75 87 ARG A CA 1
ATOM 665 C C . ARG A 1 87 ? 24 4.562 7.129 1 92.75 87 ARG A C 1
ATOM 667 O O . ARG A 1 87 ? 23.047 4.898 7.828 1 92.75 87 ARG A O 1
ATOM 674 N N . GLY A 1 88 ? 24.734 3.574 7.434 1 91.19 88 GLY A N 1
ATOM 675 C CA . GLY A 1 88 ? 24.719 2.941 8.742 1 91.19 88 GLY A CA 1
ATOM 676 C C . GLY A 1 88 ? 23.5 2.064 8.961 1 91.19 88 GLY A C 1
ATOM 677 O O . GLY A 1 88 ? 23.156 1.729 10.094 1 91.19 88 GLY A O 1
ATOM 678 N N . THR A 1 89 ? 22.734 1.805 7.945 1 97.12 89 THR A N 1
ATOM 679 C CA . THR A 1 89 ? 21.547 0.986 8.102 1 97.12 89 THR A CA 1
ATOM 680 C C . THR A 1 89 ? 21.906 -0.479 8.312 1 97.12 89 THR A C 1
ATOM 682 O O . THR A 1 89 ? 22.859 -0.979 7.695 1 97.12 89 THR A O 1
ATOM 685 N N . GLU A 1 90 ? 21.203 -1.159 9.125 1 96.5 90 GLU A N 1
ATOM 686 C CA . GLU A 1 90 ? 21.422 -2.58 9.383 1 96.5 90 GLU A CA 1
ATOM 687 C C . GLU A 1 90 ? 20.406 -3.436 8.617 1 96.5 90 GLU A C 1
ATOM 689 O O . GLU A 1 90 ? 20.562 -4.656 8.539 1 96.5 90 GLU A O 1
ATOM 694 N N . GLN A 1 91 ? 19.469 -2.713 8.125 1 97.94 91 GLN A N 1
ATOM 695 C CA . GLN A 1 91 ? 18.469 -3.455 7.359 1 97.94 91 GLN A CA 1
ATOM 696 C C . GLN A 1 91 ? 17.922 -2.615 6.207 1 97.94 91 GLN A C 1
ATOM 698 O O . GLN A 1 91 ? 17.875 -1.388 6.297 1 97.94 91 GLN A O 1
ATOM 703 N N . TRP A 1 92 ? 17.531 -3.25 5.176 1 98.62 92 TRP A N 1
ATOM 704 C CA . TRP A 1 92 ? 16.859 -2.625 4.043 1 98.62 92 TRP A CA 1
ATOM 705 C C . TRP A 1 92 ? 15.727 -3.51 3.523 1 98.62 92 TRP A C 1
ATOM 707 O O . TRP A 1 92 ? 15.961 -4.652 3.123 1 98.62 92 TRP A O 1
ATOM 717 N N . MET A 1 93 ? 14.5 -3.076 3.623 1 98.69 93 MET A N 1
ATOM 718 C CA . MET A 1 93 ? 13.352 -3.762 3.039 1 98.69 93 MET A CA 1
ATOM 719 C C . MET A 1 93 ? 12.828 -3.006 1.824 1 98.69 93 MET A C 1
ATOM 721 O O . MET A 1 93 ? 12.609 -1.796 1.889 1 98.69 93 MET A O 1
ATOM 725 N N . PHE A 1 94 ? 12.742 -3.738 0.828 1 98.69 94 PHE A N 1
ATOM 726 C CA . PHE A 1 94 ? 12.25 -3.146 -0.41 1 98.69 94 PHE A CA 1
ATOM 727 C C . PHE A 1 94 ? 11.008 -3.885 -0.906 1 98.69 94 PHE A C 1
ATOM 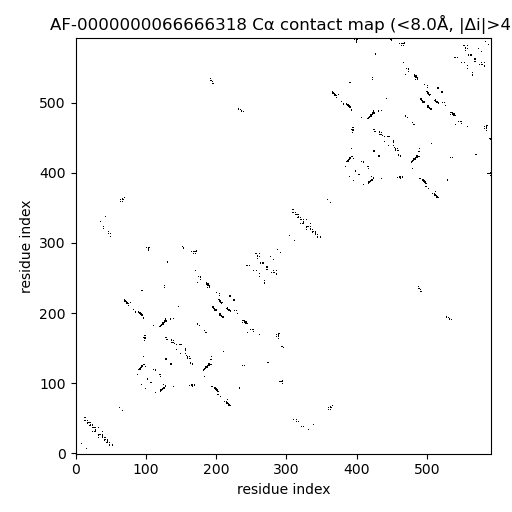729 O O . PHE A 1 94 ? 10.969 -5.117 -0.882 1 98.69 94 PHE A O 1
ATOM 736 N N . LYS A 1 95 ? 9.992 -3.193 -1.333 1 98.38 95 LYS A N 1
ATOM 737 C CA . LYS A 1 95 ? 8.828 -3.688 -2.07 1 98.38 95 LYS A CA 1
ATOM 738 C C . LYS A 1 95 ? 8.547 -2.824 -3.295 1 98.38 95 LYS A C 1
ATOM 740 O O . LYS A 1 95 ? 8.344 -1.614 -3.176 1 98.38 95 LYS A O 1
ATOM 745 N N . GLY A 1 96 ? 8.57 -3.445 -4.445 1 96.81 96 GLY A N 1
ATOM 746 C CA . GLY A 1 96 ? 8.336 -2.703 -5.676 1 96.81 96 GLY A CA 1
ATOM 747 C C . GLY A 1 96 ? 8.273 -3.592 -6.906 1 96.81 96 GLY A C 1
ATOM 748 O O . GLY A 1 96 ? 7.895 -4.762 -6.812 1 96.81 96 GLY A O 1
ATOM 749 N N . GLY A 1 97 ? 8.508 -3.031 -8.039 1 95.12 97 GLY A N 1
ATOM 750 C CA . GLY A 1 97 ? 8.359 -3.748 -9.297 1 95.12 97 GLY A CA 1
ATOM 751 C C . GLY A 1 97 ? 9.484 -4.738 -9.555 1 95.12 97 GLY A C 1
ATOM 752 O O . GLY A 1 97 ? 9.375 -5.914 -9.203 1 95.12 97 GLY A O 1
ATOM 753 N N . THR A 1 98 ? 10.633 -4.246 -10.023 1 96.25 98 THR A N 1
ATOM 754 C CA . THR A 1 98 ? 11.672 -5.176 -10.445 1 96.25 98 THR A CA 1
ATOM 755 C C . THR A 1 98 ? 12.953 -4.957 -9.641 1 96.25 98 THR A C 1
ATOM 757 O O . THR A 1 98 ? 13.875 -5.773 -9.695 1 96.25 98 THR A O 1
ATOM 760 N N . GLY A 1 99 ? 13.117 -3.928 -8.93 1 96.06 99 GLY A N 1
ATOM 761 C CA . GLY A 1 99 ? 14.273 -3.678 -8.086 1 96.06 99 GLY A CA 1
ATOM 762 C C . GLY A 1 99 ? 15.469 -3.148 -8.859 1 96.06 99 GLY A C 1
ATOM 763 O O . GLY A 1 99 ? 16.609 -3.469 -8.531 1 96.06 99 GLY A O 1
ATOM 764 N N . THR A 1 100 ? 15.234 -2.379 -9.898 1 93.88 100 THR A N 1
ATOM 765 C CA . THR A 1 100 ? 16.312 -1.848 -10.719 1 93.88 100 THR A CA 1
ATOM 766 C C . THR A 1 100 ? 17.219 -0.93 -9.898 1 93.88 100 THR A C 1
ATOM 768 O O . THR A 1 100 ? 18.438 -1.074 -9.922 1 93.88 100 THR A O 1
ATOM 771 N N . TYR A 1 101 ? 16.656 -0.021 -9.164 1 93.81 101 TYR A N 1
ATOM 772 C CA . TYR A 1 101 ? 17.438 0.907 -8.352 1 93.81 101 TYR A CA 1
ATOM 773 C C . TYR A 1 101 ? 18.172 0.17 -7.238 1 93.81 101 TYR A C 1
ATOM 775 O O . TYR A 1 101 ? 19.281 0.558 -6.859 1 93.81 101 TYR A O 1
ATOM 783 N N . ILE A 1 102 ? 17.609 -0.871 -6.719 1 96.81 102 ILE A N 1
ATOM 784 C CA . ILE A 1 102 ? 18.234 -1.71 -5.703 1 96.81 102 ILE A CA 1
ATOM 785 C C . ILE A 1 102 ? 19.547 -2.264 -6.23 1 96.81 102 ILE A C 1
ATOM 787 O O . ILE A 1 102 ? 20.578 -2.197 -5.551 1 96.81 102 ILE A O 1
ATOM 791 N N . ARG A 1 103 ? 19.5 -2.719 -7.426 1 96.75 103 ARG A N 1
ATOM 792 C CA . ARG A 1 103 ? 20.703 -3.305 -8.023 1 96.75 103 ARG A CA 1
ATOM 793 C C . ARG A 1 103 ? 21.719 -2.225 -8.398 1 96.75 103 ARG A C 1
ATOM 795 O O . ARG A 1 103 ? 22.922 -2.404 -8.211 1 96.75 103 ARG A O 1
ATOM 802 N N . ALA A 1 104 ? 21.188 -1.14 -8.859 1 94.44 104 ALA A N 1
ATOM 803 C CA . ALA A 1 104 ? 22.047 -0.095 -9.406 1 94.44 104 ALA A CA 1
ATOM 804 C C . ALA A 1 104 ? 22.75 0.667 -8.289 1 94.44 104 ALA A C 1
ATOM 806 O O . ALA A 1 104 ? 23.906 1.094 -8.461 1 94.44 104 ALA A O 1
ATOM 807 N N . VAL A 1 105 ? 22.062 0.814 -7.188 1 95.81 105 VAL A N 1
ATOM 808 C CA . VAL A 1 105 ? 22.656 1.729 -6.207 1 95.81 105 VAL A CA 1
ATOM 809 C C . VAL A 1 105 ? 22.594 1.101 -4.816 1 95.81 105 VAL A C 1
ATOM 811 O O . VAL A 1 105 ? 23.641 0.887 -4.188 1 95.81 105 VAL A O 1
ATOM 814 N N . THR A 1 106 ? 21.406 0.736 -4.367 1 97.25 106 THR A N 1
ATOM 815 C CA . THR A 1 106 ? 21.141 0.478 -2.959 1 97.25 106 THR A CA 1
ATOM 816 C C . THR A 1 106 ? 21.938 -0.725 -2.465 1 97.25 106 THR A C 1
ATOM 818 O O . THR A 1 106 ? 22.656 -0.632 -1.467 1 97.25 106 THR A O 1
ATOM 821 N N . LEU A 1 107 ? 21.812 -1.805 -3.184 1 96.75 107 LEU A N 1
ATOM 822 C CA . LEU A 1 107 ? 22.453 -3.035 -2.732 1 96.75 107 LEU A CA 1
ATOM 823 C C . LEU A 1 107 ? 23.969 -2.885 -2.717 1 96.75 107 LEU A C 1
ATOM 825 O O . LEU A 1 107 ? 24.625 -3.24 -1.734 1 96.75 107 LEU A O 1
ATOM 829 N N . ARG A 1 108 ? 24.484 -2.35 -3.734 1 94.69 108 ARG A N 1
ATOM 830 C CA . ARG A 1 108 ? 25.938 -2.145 -3.838 1 94.69 108 ARG A CA 1
ATOM 831 C C . ARG A 1 108 ? 26.438 -1.252 -2.711 1 94.69 108 ARG A C 1
ATOM 833 O O . ARG A 1 108 ? 27.375 -1.618 -1.996 1 94.69 108 ARG A O 1
ATOM 840 N N . GLU A 1 109 ? 25.781 -0.153 -2.555 1 96.19 109 GLU A N 1
ATOM 841 C CA . GLU A 1 109 ? 26.203 0.823 -1.559 1 96.19 109 GLU A CA 1
ATOM 842 C C . GLU A 1 109 ? 26.016 0.288 -0.143 1 96.19 109 GLU A C 1
ATOM 844 O O . GLU A 1 109 ? 26.859 0.497 0.729 1 96.19 109 GLU A O 1
ATOM 849 N N . CYS A 1 110 ? 24.938 -0.337 0.118 1 97.25 110 CYS A N 1
ATOM 850 C CA . CYS A 1 110 ? 24.672 -0.892 1.44 1 97.25 110 CYS A CA 1
ATOM 851 C C . CYS A 1 110 ? 25.703 -1.952 1.806 1 97.25 110 CYS A C 1
ATOM 853 O O . CYS A 1 110 ? 26.188 -1.993 2.939 1 97.25 110 CYS A O 1
ATOM 855 N N . VAL A 1 111 ? 26.062 -2.77 0.863 1 96.44 111 VAL A N 1
ATOM 856 C CA . VAL A 1 111 ? 27.031 -3.832 1.103 1 96.44 111 VAL A CA 1
ATOM 857 C C . VAL A 1 111 ? 28.406 -3.227 1.355 1 96.44 111 VAL A C 1
ATOM 859 O O . VAL A 1 111 ? 29.109 -3.627 2.289 1 96.44 111 VAL A O 1
ATOM 862 N N . GLU A 1 112 ? 28.75 -2.27 0.544 1 95.75 112 GLU A N 1
ATOM 863 C CA . GLU A 1 112 ? 30.047 -1.608 0.721 1 95.75 112 GLU A CA 1
ATOM 864 C C . GLU A 1 112 ? 30.141 -0.933 2.086 1 95.75 112 GLU A C 1
ATOM 866 O O . GLU A 1 112 ? 31.156 -1.044 2.771 1 95.75 112 GLU A O 1
ATOM 871 N N . ASN A 1 113 ? 29.078 -0.244 2.422 1 95.69 113 ASN A N 1
ATOM 872 C CA . ASN A 1 113 ? 29.031 0.406 3.729 1 95.69 113 ASN A CA 1
ATOM 873 C C . ASN A 1 113 ? 29.141 -0.608 4.863 1 95.69 113 ASN A C 1
ATOM 875 O O . ASN A 1 113 ? 29.891 -0.4 5.82 1 95.69 113 ASN A O 1
ATOM 879 N N . ALA A 1 114 ? 28.422 -1.66 4.77 1 96.06 114 ALA A N 1
ATOM 880 C CA . ALA A 1 114 ? 28.422 -2.701 5.797 1 96.06 114 ALA A CA 1
ATOM 881 C C . ALA A 1 114 ? 29.797 -3.348 5.914 1 96.06 114 ALA A C 1
ATOM 883 O O . ALA A 1 114 ? 30.266 -3.641 7.02 1 96.06 114 ALA A O 1
ATOM 884 N N . ARG A 1 115 ? 30.438 -3.545 4.812 1 94.75 115 ARG A N 1
ATOM 885 C CA . ARG A 1 115 ? 31.781 -4.113 4.793 1 94.75 115 ARG A CA 1
ATOM 886 C C . ARG A 1 115 ? 32.781 -3.191 5.48 1 94.75 115 ARG A C 1
ATOM 888 O O . ARG A 1 115 ? 33.562 -3.635 6.316 1 94.75 115 ARG A O 1
ATOM 895 N N . ARG A 1 116 ? 32.688 -1.971 5.211 1 94.75 116 ARG A N 1
ATOM 896 C CA . ARG A 1 116 ? 33.594 -0.977 5.781 1 94.75 116 ARG A CA 1
ATOM 897 C C . ARG A 1 116 ? 33.438 -0.879 7.293 1 94.75 116 ARG A C 1
ATOM 899 O O . ARG A 1 116 ? 34.406 -0.753 8.031 1 94.75 116 ARG A O 1
ATOM 906 N N . GLU A 1 117 ? 32.25 -0.972 7.676 1 94.38 117 GLU A N 1
ATOM 907 C CA . GLU A 1 117 ? 31.938 -0.799 9.094 1 94.38 117 GLU A CA 1
ATOM 908 C C . GLU A 1 117 ? 31.938 -2.137 9.828 1 94.38 117 GLU A C 1
ATOM 910 O O . GLU A 1 117 ? 31.719 -2.186 11.039 1 94.38 117 GLU A O 1
ATOM 915 N N . GLN A 1 118 ? 32.125 -3.256 9.094 1 92.38 118 GLN A N 1
ATOM 916 C CA . GLN A 1 118 ? 32.156 -4.609 9.633 1 92.38 118 GLN A CA 1
ATOM 917 C C . GLN A 1 118 ? 30.906 -4.938 10.43 1 92.38 118 GLN A C 1
ATOM 919 O O . GLN A 1 118 ? 30.984 -5.422 11.555 1 92.38 118 GLN A O 1
ATOM 924 N N . ARG A 1 119 ? 29.828 -4.664 9.852 1 94.19 119 ARG A N 1
ATOM 925 C CA . ARG A 1 119 ? 28.547 -4.945 10.469 1 94.19 119 ARG A CA 1
ATOM 926 C C . ARG A 1 119 ? 27.703 -5.859 9.586 1 94.19 119 ARG A C 1
ATOM 928 O O . ARG A 1 119 ? 27.875 -5.883 8.367 1 94.19 119 ARG A O 1
ATOM 935 N N . PRO A 1 120 ? 26.797 -6.559 10.211 1 96.25 120 PRO A N 1
ATOM 936 C CA . PRO A 1 120 ? 25.875 -7.367 9.406 1 96.25 120 PRO A CA 1
ATOM 937 C C . PRO A 1 120 ? 24.812 -6.527 8.703 1 96.25 120 PRO A C 1
ATOM 939 O O . PRO A 1 120 ? 24.531 -5.402 9.117 1 96.25 120 PRO A O 1
ATOM 942 N N . LEU A 1 121 ? 24.328 -7.004 7.609 1 97.94 121 LEU A N 1
ATOM 943 C CA . LEU A 1 121 ? 23.297 -6.348 6.816 1 97.94 121 LEU A CA 1
ATOM 944 C C . LEU A 1 121 ? 22.172 -7.324 6.469 1 97.94 121 LEU A C 1
ATOM 946 O O . LEU A 1 121 ? 22.438 -8.438 6.008 1 97.94 121 LEU A O 1
ATOM 950 N N . ARG A 1 122 ? 21 -6.988 6.793 1 98.38 122 ARG A N 1
ATOM 951 C CA . ARG A 1 122 ? 19.828 -7.77 6.414 1 98.38 122 ARG A CA 1
ATOM 952 C C . ARG A 1 122 ? 19.047 -7.082 5.301 1 98.38 122 ARG A C 1
ATOM 954 O O . ARG A 1 1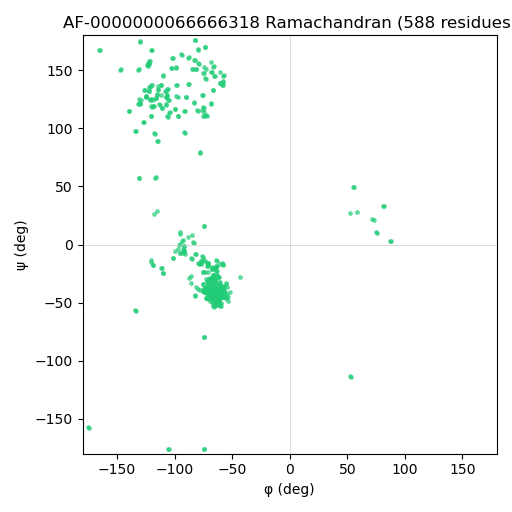22 ? 18.656 -5.922 5.438 1 98.38 122 ARG A O 1
ATOM 961 N N . VAL A 1 123 ? 18.812 -7.762 4.184 1 98.5 123 VAL A N 1
ATOM 962 C CA . VAL A 1 123 ? 18.109 -7.203 3.039 1 98.5 123 VAL A CA 1
ATOM 963 C C . VAL A 1 123 ? 16.922 -8.094 2.686 1 98.5 123 VAL A C 1
ATOM 965 O O . VAL A 1 123 ? 17.047 -9.312 2.592 1 98.5 123 VAL A O 1
ATOM 968 N N . GLN A 1 124 ? 15.766 -7.539 2.588 1 98.69 124 GLN A N 1
ATOM 969 C CA . GLN A 1 124 ? 14.539 -8.203 2.16 1 98.69 124 GLN A CA 1
ATOM 970 C C . GLN A 1 124 ? 13.961 -7.531 0.918 1 98.69 124 GLN A C 1
ATOM 972 O O . GLN A 1 124 ? 13.633 -6.344 0.942 1 98.69 124 GLN A O 1
ATOM 977 N N . LEU A 1 125 ? 13.852 -8.297 -0.161 1 98.81 125 LEU A N 1
ATOM 978 C CA . LEU A 1 125 ? 13.383 -7.742 -1.423 1 98.81 125 LEU A CA 1
ATOM 979 C C . LEU A 1 125 ? 12.094 -8.43 -1.869 1 98.81 125 LEU A C 1
ATOM 981 O O . LEU A 1 125 ? 12.055 -9.656 -2.012 1 98.81 125 LEU A O 1
ATOM 985 N N . GLU A 1 126 ? 11.039 -7.699 -2.006 1 98.75 126 GLU A N 1
ATOM 986 C CA . GLU A 1 126 ? 9.805 -8.164 -2.635 1 98.75 126 GLU A CA 1
ATOM 987 C C . GLU A 1 126 ? 9.648 -7.578 -4.035 1 98.75 126 GLU A C 1
ATOM 989 O O . GLU A 1 126 ? 9.477 -6.367 -4.188 1 98.75 126 GLU A O 1
ATOM 994 N N . ILE A 1 127 ? 9.719 -8.453 -5.031 1 98.56 127 ILE A N 1
ATOM 995 C CA . ILE A 1 127 ? 9.641 -8.008 -6.418 1 98.56 127 ILE A CA 1
ATOM 996 C C . ILE A 1 127 ? 8.609 -8.844 -7.172 1 98.56 127 ILE A C 1
ATOM 998 O O . ILE A 1 127 ? 8.078 -9.82 -6.633 1 98.56 127 ILE A O 1
ATOM 1002 N N . LEU A 1 128 ? 8.359 -8.484 -8.406 1 98.12 128 LEU A N 1
ATOM 1003 C CA . LEU A 1 128 ? 7.422 -9.203 -9.258 1 98.12 128 LEU A CA 1
ATOM 1004 C C . LEU A 1 128 ? 7.926 -10.609 -9.555 1 98.12 128 LEU A C 1
ATOM 1006 O O . LEU A 1 128 ? 9.125 -10.82 -9.727 1 98.12 128 LEU A O 1
ATOM 1010 N N . ASP A 1 129 ? 7 -11.5 -9.641 1 97.94 129 ASP A N 1
ATOM 1011 C CA . ASP A 1 129 ? 7.324 -12.859 -10.07 1 97.94 129 ASP A CA 1
ATOM 1012 C C . ASP A 1 129 ? 7.586 -12.914 -11.57 1 97.94 129 ASP A C 1
ATOM 1014 O O . ASP A 1 129 ? 6.66 -12.797 -12.375 1 97.94 129 ASP A O 1
ATOM 1018 N N . PRO A 1 130 ? 8.789 -13.141 -11.914 1 98 130 PRO A N 1
ATOM 1019 C CA . PRO A 1 130 ? 9.102 -13.141 -13.344 1 98 130 PRO A CA 1
ATOM 1020 C C . PRO A 1 130 ? 8.547 -14.359 -14.07 1 98 130 PRO A C 1
ATOM 1022 O O . PRO A 1 130 ? 8.523 -14.391 -15.305 1 98 130 PRO A O 1
ATOM 1025 N N . THR A 1 131 ? 8.156 -15.398 -13.375 1 97.38 131 THR A N 1
ATOM 1026 C CA . THR A 1 131 ? 7.609 -16.609 -14 1 97.38 131 THR A CA 1
ATOM 1027 C C . THR A 1 131 ? 6.148 -16.391 -14.391 1 97.38 131 THR A C 1
ATOM 1029 O O . THR A 1 131 ? 5.586 -17.172 -15.156 1 97.38 131 THR A O 1
ATOM 1032 N N . ASP A 1 132 ? 5.531 -15.391 -13.852 1 96.31 132 ASP A N 1
ATOM 1033 C CA . ASP A 1 132 ? 4.164 -15.023 -14.211 1 96.31 132 ASP A CA 1
ATOM 1034 C C . ASP A 1 132 ? 4.148 -14.008 -15.344 1 96.31 132 ASP A C 1
ATOM 1036 O O . ASP A 1 132 ? 4.188 -12.797 -15.109 1 96.31 132 ASP A O 1
ATOM 1040 N N . GLU A 1 133 ? 3.99 -14.477 -16.5 1 96.19 133 GLU A N 1
ATOM 1041 C CA . GLU A 1 133 ? 4.082 -13.625 -17.672 1 96.19 133 GLU A CA 1
ATOM 1042 C C . GLU A 1 133 ? 2.957 -12.594 -17.703 1 96.19 133 GLU A C 1
ATOM 1044 O O . GLU A 1 133 ? 3.166 -11.453 -18.125 1 96.19 133 GLU A O 1
ATOM 1049 N N . GLN A 1 134 ? 1.787 -12.992 -17.312 1 95.44 134 GLN A N 1
ATOM 1050 C CA . GLN A 1 134 ? 0.647 -12.086 -17.328 1 95.44 134 GLN A CA 1
ATOM 1051 C C . GLN A 1 134 ? 0.855 -10.93 -16.359 1 95.44 134 GLN A C 1
ATOM 1053 O O . GLN A 1 134 ? 0.519 -9.781 -16.656 1 95.44 134 GLN A O 1
ATOM 1058 N N . LEU A 1 135 ? 1.368 -11.25 -15.211 1 95.75 135 LEU A N 1
ATOM 1059 C CA . LEU A 1 135 ? 1.692 -10.227 -14.227 1 95.75 135 LEU A CA 1
ATOM 1060 C C . LEU A 1 135 ? 2.715 -9.242 -14.781 1 95.75 135 LEU A C 1
ATOM 1062 O O . LEU A 1 135 ? 2.549 -8.023 -14.648 1 95.75 135 LEU A O 1
ATOM 1066 N N . CYS A 1 136 ? 3.725 -9.75 -15.422 1 97.12 136 CYS A N 1
ATOM 1067 C CA . CYS A 1 136 ? 4.777 -8.922 -15.984 1 97.12 136 CYS A CA 1
ATOM 1068 C C . CYS A 1 136 ? 4.242 -8.07 -17.141 1 97.12 136 CYS A C 1
ATOM 1070 O O . CYS A 1 136 ? 4.676 -6.93 -17.328 1 97.12 136 CYS A O 1
ATOM 1072 N N . LYS A 1 137 ? 3.324 -8.633 -17.875 1 96.31 137 LYS A N 1
ATOM 1073 C CA . LYS A 1 137 ? 2.672 -7.871 -18.938 1 96.31 137 LYS A CA 1
ATOM 1074 C C . LYS A 1 137 ? 1.869 -6.703 -18.375 1 96.31 137 LYS A C 1
ATOM 1076 O O . LYS A 1 137 ? 1.948 -5.582 -18.875 1 96.31 137 LYS A O 1
ATOM 1081 N N . THR A 1 138 ? 1.142 -7.008 -17.344 1 93.88 138 THR A N 1
ATOM 1082 C CA . THR A 1 138 ? 0.347 -5.973 -16.688 1 93.88 138 THR A CA 1
ATOM 1083 C C . THR A 1 138 ? 1.238 -4.84 -16.188 1 93.88 138 THR A C 1
ATOM 1085 O O . THR A 1 138 ? 0.913 -3.664 -16.359 1 93.88 138 THR A O 1
ATOM 1088 N N . TYR A 1 139 ? 2.328 -5.211 -15.625 1 95.38 139 TYR A N 1
ATOM 1089 C CA . TYR A 1 139 ? 3.268 -4.211 -15.125 1 95.38 139 TYR A CA 1
ATOM 1090 C C . TYR A 1 139 ? 3.842 -3.383 -16.266 1 95.38 139 TYR A C 1
ATOM 1092 O O . TYR A 1 139 ? 3.924 -2.154 -16.172 1 95.38 139 TYR A O 1
ATOM 1100 N N . ALA A 1 140 ? 4.215 -4.008 -17.281 1 95.06 140 ALA A N 1
ATOM 1101 C CA . ALA A 1 140 ? 4.777 -3.318 -18.438 1 95.06 140 ALA A CA 1
ATOM 1102 C C . ALA A 1 140 ? 3.771 -2.34 -19.031 1 95.06 140 ALA A C 1
ATOM 1104 O O . ALA A 1 140 ? 4.129 -1.219 -19.406 1 95.06 140 ALA A O 1
ATOM 1105 N N . GLN A 1 141 ? 2.59 -2.744 -19.141 1 92.56 141 GLN A N 1
ATOM 1106 C CA . GLN A 1 141 ? 1.535 -1.889 -19.672 1 92.56 141 GLN A CA 1
ATOM 1107 C C . GLN A 1 141 ? 1.292 -0.685 -18.781 1 92.56 141 GLN A C 1
ATOM 1109 O O . GLN A 1 141 ? 1.098 0.433 -19.25 1 92.56 141 GLN A O 1
ATOM 1114 N N . PHE A 1 142 ? 1.315 -0.947 -17.609 1 90 142 PHE A N 1
ATOM 1115 C CA . PHE A 1 142 ? 1.159 0.137 -16.656 1 90 142 PHE A CA 1
ATOM 1116 C C . PHE A 1 142 ? 2.268 1.17 -16.812 1 90 142 PHE A C 1
ATOM 1118 O O . PHE A 1 142 ? 1.997 2.369 -16.906 1 90 142 PHE A O 1
ATOM 1125 N N . ARG A 1 143 ? 3.479 0.708 -16.781 1 89.75 143 ARG A N 1
ATOM 1126 C CA . ARG A 1 143 ? 4.633 1.594 -16.906 1 89.75 143 ARG A CA 1
ATOM 1127 C 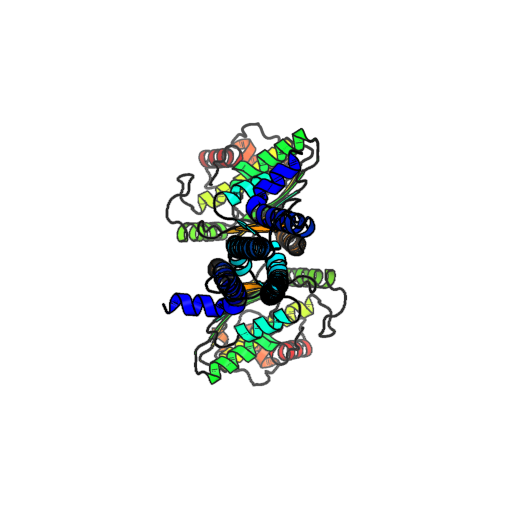C . ARG A 1 143 ? 4.578 2.379 -18.219 1 89.75 143 ARG A C 1
ATOM 1129 O O . ARG A 1 143 ? 4.883 3.572 -18.25 1 89.75 143 ARG A O 1
ATOM 1136 N N . SER A 1 144 ? 4.164 1.729 -19.188 1 88.56 144 SER A N 1
ATOM 1137 C CA . SER A 1 144 ? 4.098 2.357 -20.5 1 88.56 144 SER A CA 1
ATOM 1138 C C . SER A 1 144 ? 2.979 3.393 -20.562 1 88.56 144 SER A C 1
ATOM 1140 O O . SER A 1 144 ? 3.078 4.379 -21.297 1 88.56 144 SER A O 1
ATOM 1142 N N . SER A 1 145 ? 1.922 3.152 -19.859 1 86.19 145 SER A N 1
ATOM 1143 C CA . SER A 1 145 ? 0.806 4.094 -19.844 1 86.19 145 SER A CA 1
ATOM 1144 C C . SER A 1 145 ? 1.191 5.387 -19.141 1 86.19 145 SER A C 1
ATOM 1146 O O . SER A 1 145 ? 0.698 6.461 -19.484 1 86.19 145 SER A O 1
ATOM 1148 N N . LEU A 1 146 ? 2.051 5.316 -18.234 1 81.19 146 LEU A N 1
ATOM 1149 C CA . LEU A 1 146 ? 2.49 6.5 -17.5 1 81.19 146 LEU A CA 1
ATOM 1150 C C . LEU A 1 146 ? 3.561 7.258 -18.281 1 81.19 146 LEU A C 1
ATOM 1152 O O . LEU A 1 146 ? 3.543 8.492 -18.328 1 81.19 146 LEU A O 1
ATOM 1156 N N . GLN A 1 147 ? 4.438 6.441 -18.781 1 79.62 147 GLN A N 1
ATOM 1157 C CA . GLN A 1 147 ? 5.516 7.004 -19.578 1 79.62 147 GLN A CA 1
ATOM 1158 C C . GLN A 1 147 ? 5.703 6.215 -20.875 1 79.62 147 GLN A C 1
ATOM 1160 O O . GLN A 1 147 ? 6.449 5.234 -20.906 1 79.62 147 GLN A O 1
ATOM 1165 N N . PRO A 1 148 ? 5.117 6.762 -21.828 1 79.38 148 PRO A N 1
ATOM 1166 C CA . PRO A 1 148 ? 5.172 6.035 -23.109 1 79.38 148 PRO A CA 1
ATOM 1167 C C . PRO A 1 148 ? 6.562 6.051 -23.734 1 79.38 148 PRO A C 1
ATOM 1169 O O . PRO A 1 148 ? 6.883 5.188 -24.562 1 79.38 148 PRO A O 1
ATOM 1172 N N . GLU A 1 149 ? 7.316 6.953 -23.25 1 78.06 149 GLU A N 1
ATOM 1173 C CA . GLU A 1 149 ? 8.664 7.055 -23.812 1 78.06 149 GLU A CA 1
ATOM 1174 C C . GLU A 1 149 ? 9.664 6.246 -23 1 78.06 149 GLU A C 1
ATOM 1176 O O . GLU A 1 149 ? 9.344 5.773 -21.906 1 78.06 149 GLU A O 1
ATOM 1181 N N . ALA A 1 150 ? 10.719 6.047 -23.656 1 75.81 150 ALA A N 1
ATOM 1182 C CA . ALA A 1 150 ? 11.805 5.328 -23 1 75.81 150 ALA A CA 1
ATOM 1183 C C . ALA A 1 150 ? 12.242 6.043 -21.719 1 75.81 150 ALA A C 1
ATOM 1185 O O . ALA A 1 150 ? 12.219 7.273 -21.656 1 75.81 150 ALA A O 1
ATOM 1186 N N . ASP A 1 151 ? 12.508 5.188 -20.766 1 76.38 151 ASP A N 1
ATOM 1187 C CA . ASP A 1 151 ? 12.984 5.785 -19.516 1 76.38 151 ASP A CA 1
ATOM 1188 C C . ASP A 1 151 ? 14.43 6.254 -19.656 1 76.38 151 ASP A C 1
ATOM 1190 O O . ASP A 1 151 ? 14.945 6.379 -20.766 1 76.38 151 ASP A O 1
ATOM 1194 N N . ARG A 1 152 ? 15.031 6.727 -18.609 1 75.44 152 ARG A N 1
ATOM 1195 C CA . ARG A 1 152 ? 16.359 7.324 -18.609 1 75.44 152 ARG A CA 1
ATOM 1196 C C . ARG A 1 152 ? 17.406 6.336 -19.141 1 75.44 152 ARG A C 1
ATOM 1198 O O . ARG A 1 152 ? 18.5 6.734 -19.516 1 75.44 152 ARG A O 1
ATOM 1205 N N . THR A 1 153 ? 17.062 5 -19.188 1 74.94 153 THR A N 1
ATOM 1206 C CA . THR A 1 153 ? 17.953 3.984 -19.703 1 74.94 153 THR A CA 1
ATOM 1207 C C . THR A 1 153 ? 17.828 3.871 -21.219 1 74.94 153 THR A C 1
ATOM 1209 O O . THR A 1 153 ? 18.656 3.238 -21.875 1 74.94 153 THR A O 1
ATOM 1212 N N . GLY A 1 154 ? 16.797 4.488 -21.812 1 79.88 154 GLY A N 1
ATOM 1213 C CA . GLY A 1 154 ? 16.547 4.449 -23.234 1 79.88 154 GLY A CA 1
ATOM 1214 C C . GLY A 1 154 ? 15.719 3.258 -23.672 1 79.88 154 GLY A C 1
ATOM 1215 O O . GLY A 1 154 ? 15.516 3.041 -24.875 1 79.88 154 GLY A O 1
ATOM 1216 N N . GLU A 1 155 ? 15.297 2.482 -22.734 1 86.75 155 GLU A N 1
ATOM 1217 C CA . GLU A 1 155 ? 14.547 1.277 -23.062 1 86.75 155 GLU A CA 1
ATOM 1218 C C . GLU A 1 155 ? 13.086 1.41 -22.656 1 86.75 155 GLU A C 1
ATOM 1220 O O . GLU A 1 155 ? 12.773 1.996 -21.625 1 86.75 155 GLU A O 1
ATOM 1225 N N . LEU A 1 156 ? 12.234 0.785 -23.516 1 89.5 156 LEU A N 1
ATOM 1226 C CA . LEU A 1 156 ? 10.812 0.739 -23.219 1 89.5 156 LEU A CA 1
ATOM 1227 C C . LEU A 1 156 ? 10.492 -0.43 -22.281 1 89.5 156 LEU A C 1
ATOM 1229 O O . LEU A 1 156 ? 11.18 -1.452 -22.312 1 89.5 156 LEU A O 1
ATOM 1233 N N . TRP A 1 157 ? 9.492 -0.204 -21.547 1 91.75 157 TRP A N 1
ATOM 1234 C CA . TRP A 1 157 ? 9.047 -1.304 -20.703 1 91.75 157 TRP A CA 1
ATOM 1235 C C . TRP A 1 157 ? 8.203 -2.293 -21.5 1 91.75 157 TRP A C 1
ATOM 1237 O O . TRP A 1 157 ? 7.176 -1.923 -22.078 1 91.75 157 TRP A O 1
ATOM 1247 N N . THR A 1 158 ? 8.688 -3.441 -21.625 1 95.12 158 THR A N 1
ATOM 1248 C CA . THR A 1 158 ? 8 -4.574 -22.25 1 95.12 158 THR A CA 1
ATOM 1249 C C . THR A 1 158 ? 7.859 -5.723 -21.25 1 95.12 158 THR A C 1
ATOM 1251 O O . THR A 1 158 ? 8.461 -5.695 -20.172 1 95.12 158 THR A O 1
ATOM 1254 N N . THR A 1 159 ? 7.027 -6.699 -21.609 1 96.81 159 THR A N 1
ATOM 1255 C CA . THR A 1 159 ? 6.895 -7.891 -20.781 1 96.81 159 THR A CA 1
ATOM 1256 C C . THR A 1 159 ? 8.25 -8.57 -20.594 1 96.81 159 THR A C 1
ATOM 1258 O O . THR A 1 159 ? 8.617 -8.945 -19.484 1 96.81 159 THR A O 1
ATOM 1261 N N . GLU A 1 160 ? 8.977 -8.672 -21.656 1 96.5 160 GLU A N 1
ATOM 1262 C CA . GLU A 1 160 ? 10.281 -9.336 -21.625 1 96.5 160 GLU A CA 1
ATOM 1263 C C . GLU A 1 160 ? 11.273 -8.562 -20.766 1 96.5 160 GLU A C 1
ATOM 1265 O O . GLU A 1 160 ? 12.016 -9.164 -19.984 1 96.5 160 GLU A O 1
ATOM 1270 N N . ARG A 1 161 ? 11.305 -7.309 -20.906 1 95.81 161 ARG A N 1
ATOM 1271 C CA . ARG A 1 161 ? 12.211 -6.516 -20.094 1 95.81 161 ARG A CA 1
ATOM 1272 C C . ARG A 1 161 ? 11.875 -6.664 -18.609 1 95.81 161 ARG A C 1
ATOM 1274 O O . ARG A 1 161 ? 12.781 -6.801 -17.766 1 95.81 161 ARG A O 1
ATOM 1281 N N . THR A 1 162 ? 10.57 -6.578 -18.344 1 97.25 162 THR A N 1
ATOM 1282 C CA . THR A 1 162 ? 10.133 -6.715 -16.953 1 97.25 162 THR A CA 1
ATOM 1283 C C . THR A 1 162 ? 10.633 -8.023 -16.359 1 97.25 162 THR A C 1
ATOM 1285 O O . THR A 1 162 ? 11.164 -8.047 -15.242 1 97.25 162 THR A O 1
ATOM 1288 N N . ARG A 1 163 ? 10.477 -9.055 -17.094 1 98.06 163 ARG A N 1
ATOM 1289 C CA . ARG A 1 163 ? 10.914 -10.367 -16.625 1 98.06 163 ARG A CA 1
ATOM 1290 C C . ARG A 1 163 ? 12.43 -10.414 -16.453 1 98.06 163 ARG A C 1
ATOM 1292 O O . ARG A 1 163 ? 12.922 -10.883 -15.422 1 98.06 163 ARG A O 1
ATOM 1299 N N . LYS A 1 164 ? 13.133 -9.906 -17.375 1 97.94 164 LYS A N 1
ATOM 1300 C CA . LYS A 1 164 ? 14.586 -9.898 -17.312 1 97.94 164 LYS A CA 1
ATOM 1301 C C . LYS A 1 164 ? 15.078 -9.109 -16.094 1 97.94 164 LYS A C 1
ATOM 1303 O O . LYS A 1 164 ? 16 -9.539 -15.398 1 97.94 164 LYS A O 1
ATOM 1308 N N . GLU A 1 165 ? 14.453 -7.965 -15.906 1 97.5 165 GLU A N 1
ATOM 1309 C CA . GLU A 1 165 ? 14.828 -7.141 -14.766 1 97.5 165 GLU A CA 1
ATOM 1310 C C . GLU A 1 165 ? 14.594 -7.875 -13.453 1 97.5 165 GLU A C 1
ATOM 1312 O O . GLU A 1 165 ? 15.406 -7.797 -12.531 1 97.5 165 GLU A O 1
ATOM 1317 N N . ALA A 1 166 ? 13.484 -8.555 -13.367 1 98.38 166 ALA A N 1
ATOM 1318 C CA . ALA A 1 166 ? 13.18 -9.305 -12.148 1 98.38 166 ALA A CA 1
ATOM 1319 C C . ALA A 1 166 ? 14.156 -10.453 -11.953 1 98.38 166 ALA A C 1
ATOM 1321 O O . ALA A 1 166 ? 14.664 -10.664 -10.852 1 98.38 166 ALA A O 1
ATOM 1322 N N . TYR A 1 167 ? 14.453 -11.188 -13 1 98.69 167 TYR A N 1
ATOM 1323 C CA . TYR A 1 167 ? 15.453 -12.242 -12.93 1 98.69 167 TYR A CA 1
ATOM 1324 C C . TYR A 1 167 ? 16.812 -11.688 -12.516 1 98.69 167 TYR A C 1
ATOM 1326 O O . TYR A 1 167 ? 17.531 -12.32 -11.75 1 98.69 167 TYR A O 1
ATOM 1334 N N . ALA A 1 168 ? 17.109 -10.555 -13.023 1 98.56 168 ALA A N 1
ATOM 1335 C CA . ALA A 1 168 ? 18.375 -9.914 -12.711 1 98.56 168 ALA A CA 1
ATOM 1336 C C . ALA A 1 168 ? 18.5 -9.641 -11.219 1 98.56 168 ALA A C 1
ATOM 1338 O O . ALA A 1 168 ? 19.578 -9.805 -10.641 1 98.56 168 ALA A O 1
ATOM 1339 N N . THR A 1 169 ? 17.422 -9.188 -10.641 1 98.69 169 THR A N 1
ATOM 1340 C CA . THR A 1 169 ? 17.453 -8.898 -9.211 1 98.69 169 THR A CA 1
ATOM 1341 C C . THR A 1 169 ? 17.688 -10.18 -8.406 1 98.69 169 THR A C 1
ATOM 1343 O O . THR A 1 169 ? 18.438 -10.172 -7.43 1 98.69 169 THR A O 1
ATOM 1346 N N . VAL A 1 170 ? 17.094 -11.25 -8.82 1 98.56 170 VAL A N 1
ATOM 1347 C CA . VAL A 1 170 ? 17.312 -12.531 -8.172 1 98.56 170 VAL A CA 1
ATOM 1348 C C . VAL A 1 170 ? 18.781 -12.938 -8.312 1 98.56 170 VAL A C 1
ATOM 1350 O O . VAL A 1 170 ? 19.422 -13.336 -7.332 1 98.56 170 VAL A O 1
ATOM 1353 N N . LEU A 1 171 ? 19.266 -12.789 -9.516 1 98.19 171 LEU A N 1
ATOM 1354 C CA . LEU A 1 171 ? 20.656 -13.141 -9.766 1 98.19 171 LEU A CA 1
ATOM 1355 C C . LEU A 1 171 ? 21.594 -12.289 -8.922 1 98.19 171 LEU A C 1
ATOM 1357 O O . LEU A 1 171 ? 22.562 -12.805 -8.352 1 98.19 171 LEU A O 1
ATOM 1361 N N . ALA A 1 172 ? 21.344 -11.016 -8.883 1 97.94 172 ALA A N 1
ATOM 1362 C CA . ALA A 1 172 ? 22.156 -10.125 -8.055 1 97.94 172 ALA A CA 1
ATOM 1363 C C . ALA A 1 172 ? 22.156 -10.562 -6.598 1 97.94 172 ALA A C 1
ATOM 1365 O O . ALA A 1 172 ? 23.188 -10.555 -5.934 1 97.94 172 ALA A O 1
ATOM 1366 N N . GLY A 1 173 ? 20.984 -10.93 -6.105 1 97.38 173 GLY A N 1
ATOM 1367 C CA . GLY A 1 173 ? 20.891 -11.438 -4.75 1 97.38 173 GLY A CA 1
ATOM 1368 C C . GLY A 1 173 ? 21.781 -12.648 -4.508 1 97.38 173 GLY A C 1
ATOM 1369 O O . GLY A 1 173 ? 22.484 -12.711 -3.494 1 97.38 173 GLY A O 1
ATOM 1370 N N . CYS A 1 174 ? 21.766 -13.531 -5.43 1 96.94 174 CYS A N 1
ATOM 1371 C CA . CYS A 1 174 ? 22.625 -14.711 -5.336 1 96.94 174 CYS A CA 1
ATOM 1372 C C . CYS A 1 174 ? 24.094 -14.32 -5.348 1 96.94 174 CYS A C 1
ATOM 1374 O O . CYS A 1 174 ? 24.891 -14.828 -4.547 1 96.94 174 CYS A O 1
ATOM 1376 N N . TRP A 1 175 ? 24.406 -13.453 -6.207 1 96.88 175 TRP A N 1
ATOM 1377 C CA . TRP A 1 175 ? 25.781 -13.031 -6.418 1 96.88 175 TRP A CA 1
ATOM 1378 C C . TRP A 1 175 ? 26.344 -12.359 -5.168 1 96.88 175 TRP A C 1
ATOM 1380 O O . TRP A 1 175 ? 27.422 -12.727 -4.691 1 96.88 175 TRP A O 1
ATOM 1390 N N . TYR A 1 176 ? 25.625 -11.438 -4.586 1 95.94 176 TYR A N 1
ATOM 1391 C CA . TYR A 1 176 ? 26.078 -10.711 -3.41 1 95.94 176 TYR A CA 1
ATOM 1392 C C . TYR A 1 176 ? 26.125 -11.625 -2.189 1 95.94 176 TYR A C 1
ATOM 1394 O O . TYR A 1 176 ? 27.016 -11.508 -1.35 1 95.94 176 TYR A O 1
ATOM 1402 N N . ARG A 1 177 ? 25.156 -12.453 -2.117 1 95.38 177 ARG A N 1
ATOM 1403 C CA . ARG A 1 177 ? 25.094 -13.375 -0.99 1 95.38 177 ARG A CA 1
ATOM 1404 C C . ARG A 1 177 ? 26.359 -14.227 -0.908 1 95.38 177 ARG A C 1
ATOM 1406 O O . ARG A 1 177 ? 26.859 -14.508 0.185 1 95.38 177 ARG A O 1
ATOM 1413 N N . GLN A 1 178 ? 26.906 -14.602 -2.016 1 94.19 178 GLN A N 1
ATOM 1414 C CA . GLN A 1 178 ? 28.078 -15.461 -2.08 1 94.19 178 GLN A CA 1
ATOM 1415 C C . GLN A 1 178 ? 29.344 -14.68 -1.769 1 94.19 178 GLN A C 1
ATOM 1417 O O . GLN A 1 178 ? 30.375 -15.266 -1.441 1 94.19 178 GLN A O 1
ATOM 1422 N N . ARG A 1 179 ? 29.312 -13.414 -1.772 1 92.69 179 ARG A N 1
ATOM 1423 C CA . ARG A 1 179 ? 30.531 -12.617 -1.698 1 92.69 179 ARG A CA 1
ATOM 1424 C C . ARG A 1 179 ? 30.625 -11.883 -0.365 1 92.69 179 ARG A C 1
ATOM 1426 O O . ARG A 1 179 ? 31.688 -11.391 0.006 1 92.69 179 ARG A O 1
ATOM 1433 N N . PHE A 1 180 ? 29.547 -11.75 0.223 1 94 180 PHE A N 1
ATOM 1434 C CA . PHE A 1 180 ? 29.547 -11.102 1.526 1 94 180 PHE A CA 1
ATOM 1435 C C . PHE A 1 180 ? 28.844 -11.977 2.566 1 94 180 PHE A C 1
ATOM 1437 O O . PHE A 1 180 ? 27.625 -11.977 2.668 1 94 180 PHE A O 1
ATOM 1444 N N . THR A 1 181 ? 29.562 -12.594 3.428 1 91.38 181 THR A N 1
ATOM 1445 C CA . THR A 1 181 ? 29.109 -13.609 4.363 1 91.38 181 THR A CA 1
ATOM 1446 C C . THR A 1 181 ? 28.141 -13.008 5.379 1 91.38 181 THR A C 1
ATOM 1448 O O . THR A 1 181 ? 27.234 -13.695 5.871 1 91.38 181 THR A O 1
ATOM 1451 N N . PHE A 1 182 ? 28.25 -11.719 5.645 1 94.31 182 PHE A N 1
ATOM 1452 C CA . PHE A 1 182 ? 27.422 -11.117 6.688 1 94.31 182 PHE A CA 1
ATOM 1453 C C . PHE A 1 182 ? 26.172 -10.492 6.098 1 94.31 182 PHE A C 1
ATOM 1455 O O . PHE A 1 182 ? 25.453 -9.758 6.777 1 94.31 182 PHE A O 1
ATOM 1462 N N . LEU A 1 183 ? 25.984 -10.789 4.875 1 96.5 183 LEU A N 1
ATOM 1463 C CA . LEU A 1 183 ? 24.75 -10.383 4.219 1 96.5 183 LEU A CA 1
ATOM 1464 C C . LEU A 1 183 ? 23.688 -11.469 4.328 1 96.5 183 LEU A C 1
ATOM 1466 O O . LEU A 1 183 ? 23.906 -12.602 3.9 1 96.5 183 LEU A O 1
ATOM 1470 N N . THR A 1 184 ? 22.625 -11.18 5.016 1 97.44 184 THR A N 1
ATOM 1471 C CA . THR A 1 184 ? 21.406 -11.992 4.926 1 97.44 184 THR A CA 1
ATOM 1472 C C . THR A 1 184 ? 20.406 -11.367 3.953 1 97.44 184 THR A C 1
ATOM 1474 O O . THR A 1 184 ? 19.891 -10.273 4.199 1 97.44 184 THR A O 1
ATOM 1477 N N . ILE A 1 185 ? 20.203 -11.992 2.869 1 97.81 185 ILE A N 1
ATOM 1478 C CA . ILE A 1 185 ? 19.328 -11.438 1.838 1 97.81 185 ILE A CA 1
ATOM 1479 C C . ILE A 1 185 ? 18.234 -12.445 1.494 1 97.81 185 ILE A C 1
ATOM 1481 O O . ILE A 1 185 ? 18.516 -13.625 1.287 1 97.81 185 ILE A O 1
ATOM 1485 N N . ASP A 1 186 ? 16.984 -12.016 1.536 1 98.44 186 ASP A N 1
ATOM 1486 C CA . ASP A 1 186 ? 15.812 -12.797 1.143 1 98.44 186 ASP A CA 1
ATOM 1487 C C . ASP A 1 186 ? 15.047 -12.109 0.014 1 98.44 186 ASP A C 1
ATOM 1489 O O . ASP A 1 186 ? 14.906 -10.883 0.009 1 98.44 186 ASP A O 1
ATOM 1493 N N . ILE A 1 187 ? 14.633 -12.914 -0.949 1 98.69 187 ILE A N 1
ATOM 1494 C CA . ILE A 1 187 ? 13.859 -12.391 -2.072 1 98.69 187 ILE A CA 1
ATOM 1495 C C . ILE A 1 187 ? 12.516 -13.109 -2.146 1 98.69 187 ILE A C 1
ATOM 1497 O O . ILE A 1 187 ? 12.453 -14.336 -2.094 1 98.69 187 ILE A O 1
ATOM 1501 N N . GLY A 1 188 ? 11.453 -12.344 -2.145 1 98.62 188 GLY A N 1
ATOM 1502 C CA . GLY A 1 188 ? 10.102 -12.844 -2.35 1 98.62 188 GLY A CA 1
ATOM 1503 C C . GLY A 1 188 ? 9.484 -12.383 -3.654 1 98.62 188 GLY A C 1
ATOM 1504 O O . GLY A 1 188 ? 9.648 -11.219 -4.043 1 98.62 188 GLY A O 1
ATOM 1505 N N . LEU A 1 189 ? 8.844 -13.289 -4.305 1 98.62 189 LEU A N 1
ATOM 1506 C CA . LEU A 1 189 ? 8.195 -12.977 -5.578 1 98.62 189 LEU A CA 1
ATOM 1507 C C . LEU A 1 189 ? 6.703 -12.742 -5.387 1 98.62 189 LEU A C 1
ATOM 1509 O O . LEU A 1 189 ? 5.969 -13.656 -5 1 98.62 189 LEU A O 1
ATOM 1513 N N . SER A 1 190 ? 6.324 -11.562 -5.672 1 97.12 190 SER A N 1
ATOM 1514 C CA . SER A 1 190 ? 4.941 -11.148 -5.453 1 97.12 190 SER A CA 1
ATOM 1515 C C . SER A 1 190 ? 4.039 -11.602 -6.598 1 97.12 190 SER A C 1
ATOM 1517 O O . SER A 1 190 ? 4.445 -11.57 -7.762 1 97.12 190 SER A O 1
ATOM 1519 N N . ALA A 1 191 ? 2.781 -11.828 -6.27 1 93.94 191 ALA A N 1
ATOM 1520 C CA . ALA A 1 191 ? 1.787 -12.227 -7.262 1 93.94 191 ALA A CA 1
ATOM 1521 C C . ALA A 1 191 ? 1.015 -11.016 -7.781 1 93.94 191 ALA A C 1
ATOM 1523 O O . ALA A 1 191 ? 0.225 -11.133 -8.719 1 93.94 191 ALA A O 1
ATOM 1524 N N . VAL A 1 192 ? 1.245 -9.883 -7.164 1 93.88 192 VAL A N 1
ATOM 1525 C CA . VAL A 1 192 ? 0.531 -8.672 -7.562 1 93.88 192 VAL A CA 1
ATOM 1526 C C . VAL A 1 192 ? 1.52 -7.527 -7.738 1 93.88 192 VAL A C 1
ATOM 1528 O O . VAL A 1 192 ? 2.564 -7.492 -7.086 1 93.88 192 VAL A O 1
ATOM 1531 N N . MET A 1 193 ? 1.122 -6.66 -8.625 1 93.44 193 MET A N 1
ATOM 1532 C CA . MET A 1 193 ? 1.975 -5.488 -8.805 1 93.44 193 MET A CA 1
ATOM 1533 C C . MET A 1 193 ? 1.431 -4.297 -8.023 1 93.44 193 MET A C 1
ATOM 1535 O O . MET A 1 193 ? 0.247 -4.262 -7.68 1 93.44 193 MET A O 1
ATOM 1539 N N . THR A 1 194 ? 2.26 -3.441 -7.66 1 93.5 194 THR A N 1
ATOM 1540 C CA . THR A 1 194 ? 1.92 -2.18 -7.012 1 93.5 194 THR A CA 1
ATOM 1541 C C . THR A 1 194 ? 2.498 -1.001 -7.789 1 93.5 194 THR A C 1
ATOM 1543 O O . THR A 1 194 ? 3.51 -1.142 -8.477 1 93.5 194 THR A O 1
ATOM 1546 N N . THR A 1 195 ? 1.88 0.118 -7.652 1 92.5 195 THR A N 1
ATOM 1547 C CA . THR A 1 195 ? 2.355 1.321 -8.328 1 92.5 195 THR A CA 1
ATOM 1548 C C . THR A 1 195 ? 3.299 2.109 -7.422 1 92.5 195 THR A C 1
ATOM 1550 O O . THR A 1 195 ? 3.912 3.086 -7.859 1 92.5 195 THR A O 1
ATOM 1553 N N . PHE A 1 196 ? 3.406 1.687 -6.207 1 94.06 196 PHE A N 1
ATOM 1554 C CA . PHE A 1 196 ? 4.285 2.33 -5.238 1 94.06 196 PHE A CA 1
ATOM 1555 C C . PHE A 1 196 ? 5.562 1.518 -5.047 1 94.06 196 PHE A C 1
ATOM 1557 O O . PHE A 1 196 ? 5.613 0.34 -5.406 1 94.06 196 PHE A O 1
ATOM 1564 N N . ARG A 1 197 ? 6.547 2.209 -4.535 1 95.75 197 ARG A N 1
ATOM 1565 C CA . ARG A 1 197 ? 7.793 1.594 -4.086 1 95.75 197 ARG A CA 1
ATOM 1566 C C . ARG A 1 197 ? 8.094 1.97 -2.639 1 95.75 197 ARG A C 1
ATOM 1568 O O . ARG A 1 197 ? 7.953 3.131 -2.25 1 95.75 197 ARG A O 1
ATOM 1575 N N . TRP A 1 198 ? 8.445 0.949 -1.869 1 97.94 198 TRP A N 1
ATOM 1576 C CA . TRP A 1 198 ? 8.781 1.16 -0.466 1 97.94 198 TRP A CA 1
ATOM 1577 C C . TRP A 1 198 ? 10.242 0.799 -0.197 1 97.94 198 TRP A C 1
ATOM 1579 O O . TRP A 1 198 ? 10.688 -0.297 -0.541 1 97.94 198 TRP A O 1
ATOM 1589 N N . ASP A 1 199 ? 10.938 1.688 0.352 1 98.38 199 ASP A N 1
ATOM 1590 C CA . ASP A 1 199 ? 12.289 1.47 0.859 1 98.38 199 ASP A CA 1
ATOM 1591 C C . ASP A 1 199 ? 12.367 1.757 2.357 1 98.38 199 ASP A C 1
ATOM 1593 O O . ASP A 1 199 ? 12.242 2.908 2.781 1 98.38 199 ASP A O 1
ATOM 1597 N N . LEU A 1 200 ? 12.547 0.68 3.117 1 98.56 200 LEU A N 1
ATOM 1598 C CA . LEU A 1 200 ? 12.625 0.842 4.566 1 98.56 200 LEU A CA 1
ATOM 1599 C C . LEU A 1 200 ? 14.039 0.56 5.066 1 98.56 200 LEU A C 1
ATOM 1601 O O . LEU A 1 200 ? 14.57 -0.526 4.844 1 98.56 200 LEU A O 1
ATOM 1605 N N . SER A 1 201 ? 14.672 1.533 5.641 1 98.38 201 SER A N 1
ATOM 1606 C CA . SER A 1 201 ? 15.969 1.418 6.305 1 98.38 201 SER A CA 1
ATOM 1607 C C . SER A 1 201 ? 15.82 1.46 7.82 1 98.38 201 SER A C 1
ATOM 1609 O O . SER A 1 201 ? 14.695 1.47 8.336 1 98.38 201 SER A O 1
ATOM 1611 N N . SER A 1 202 ? 16.938 1.445 8.531 1 97.19 202 SER A N 1
ATOM 1612 C CA . SER A 1 202 ? 16.922 1.524 9.992 1 97.19 202 SER A CA 1
ATOM 1613 C C . SER A 1 202 ? 16.422 2.889 10.461 1 97.19 202 SER A C 1
ATOM 1615 O O . SER A 1 202 ? 15.875 3.01 11.555 1 97.19 202 SER A O 1
ATOM 1617 N N . SER A 1 203 ? 16.469 3.877 9.602 1 95.81 203 SER A N 1
ATOM 1618 C CA . SER A 1 203 ? 16.219 5.234 10.078 1 95.81 203 SER A CA 1
ATOM 1619 C C . SER A 1 203 ? 14.891 5.77 9.555 1 95.81 203 SER A C 1
ATOM 1621 O O . SER A 1 203 ? 14.297 6.66 10.164 1 95.81 203 SER A O 1
ATOM 1623 N N . CYS A 1 204 ? 14.445 5.211 8.406 1 96.81 204 CYS A N 1
ATOM 1624 C CA . CYS A 1 204 ? 13.234 5.785 7.84 1 96.81 204 CYS A CA 1
ATOM 1625 C C . CYS A 1 204 ? 12.641 4.863 6.781 1 96.81 204 CYS A C 1
ATOM 1627 O O . CYS A 1 204 ? 13.258 3.871 6.398 1 96.81 204 CYS A O 1
ATOM 1629 N N . VAL A 1 205 ? 11.422 5.18 6.418 1 97.38 205 VAL A N 1
ATOM 1630 C CA . VAL A 1 205 ? 10.758 4.578 5.266 1 97.38 205 VAL A CA 1
ATOM 1631 C C . VAL A 1 205 ? 10.5 5.641 4.199 1 97.38 205 VAL A C 1
ATOM 1633 O O . VAL A 1 205 ? 10 6.727 4.508 1 97.38 205 VAL A O 1
ATOM 1636 N N . ILE A 1 206 ? 10.891 5.371 3.004 1 96.94 206 ILE A N 1
ATOM 1637 C CA . ILE A 1 206 ? 10.641 6.254 1.869 1 96.94 206 ILE A CA 1
ATOM 1638 C C . ILE A 1 206 ? 9.672 5.582 0.896 1 96.94 206 ILE A C 1
ATOM 1640 O O . ILE A 1 206 ? 9.938 4.477 0.411 1 96.94 206 ILE A O 1
ATOM 1644 N N . VAL A 1 207 ? 8.555 6.199 0.657 1 95.44 207 VAL A N 1
ATOM 1645 C CA . VAL A 1 207 ? 7.535 5.703 -0.264 1 95.44 207 VAL A CA 1
ATOM 1646 C C . VAL A 1 207 ? 7.523 6.559 -1.53 1 95.44 207 VAL A C 1
ATOM 1648 O O . VAL A 1 207 ? 7.305 7.77 -1.467 1 95.44 207 VAL A O 1
ATOM 1651 N N . THR A 1 208 ? 7.77 5.906 -2.648 1 93.88 208 THR A N 1
ATOM 1652 C CA . THR A 1 208 ? 7.828 6.621 -3.918 1 93.88 208 THR A CA 1
ATOM 1653 C C . THR A 1 208 ? 6.816 6.051 -4.906 1 93.88 208 THR A C 1
ATOM 1655 O O . THR A 1 208 ? 6.328 4.93 -4.727 1 93.88 208 THR A O 1
ATOM 1658 N N . GLN A 1 209 ? 6.461 6.895 -5.824 1 87.56 209 GLN A N 1
ATOM 1659 C CA . GLN A 1 209 ? 5.59 6.48 -6.918 1 87.56 209 GLN A CA 1
ATOM 1660 C C . GLN A 1 209 ? 6.258 6.707 -8.273 1 87.56 209 GLN A C 1
ATOM 1662 O O . GLN A 1 209 ? 7.211 7.48 -8.375 1 87.56 209 GLN A O 1
ATOM 1667 N N . ASP A 1 210 ? 5.82 5.984 -9.328 1 76.06 210 ASP A N 1
ATOM 1668 C CA . ASP A 1 210 ? 6.414 6.07 -10.656 1 76.06 210 ASP A CA 1
ATOM 1669 C C . ASP A 1 210 ? 6.016 7.371 -11.352 1 76.06 210 ASP A C 1
ATOM 1671 O O . ASP A 1 210 ? 6.262 7.543 -12.547 1 76.06 210 ASP A O 1
ATOM 1675 N N . ASN A 1 211 ? 5.539 8.258 -10.57 1 72.12 211 ASN A N 1
ATOM 1676 C CA . ASN A 1 211 ? 5.188 9.578 -11.094 1 72.12 211 ASN A CA 1
ATOM 1677 C C . ASN A 1 211 ? 6.191 10.641 -10.656 1 72.12 211 ASN A C 1
ATOM 1679 O O . ASN A 1 211 ? 6.27 10.977 -9.477 1 72.12 211 ASN A O 1
ATOM 1683 N N . PRO A 1 212 ? 6.941 11.094 -11.672 1 68.38 212 PRO A N 1
ATOM 1684 C CA . PRO A 1 212 ? 7.98 12.062 -11.297 1 68.38 212 PRO A CA 1
ATOM 1685 C C . PRO A 1 212 ? 7.41 13.359 -10.734 1 68.38 212 PRO A C 1
ATOM 1687 O O . PRO A 1 212 ? 8.125 14.125 -10.086 1 68.38 212 PRO A O 1
ATOM 1690 N N . ASN A 1 213 ? 6.137 13.57 -10.898 1 73.81 213 ASN A N 1
ATOM 1691 C CA . ASN A 1 213 ? 5.547 14.844 -10.484 1 73.81 213 ASN A CA 1
ATOM 1692 C C . ASN A 1 213 ? 5.027 14.781 -9.047 1 73.81 213 ASN A C 1
ATOM 1694 O O . ASN A 1 213 ? 4.598 15.789 -8.492 1 73.81 213 ASN A O 1
ATOM 1698 N N . THR A 1 214 ? 5.098 13.625 -8.516 1 81.88 214 THR A N 1
ATOM 1699 C CA . THR A 1 214 ? 4.617 13.5 -7.141 1 81.88 214 THR A CA 1
ATOM 1700 C C . THR A 1 214 ? 5.785 13.312 -6.172 1 81.88 214 THR A C 1
ATOM 1702 O O . THR A 1 214 ? 6.691 12.523 -6.43 1 81.88 214 THR A O 1
ATOM 1705 N N . PRO A 1 215 ? 5.746 14.07 -5.152 1 87.25 215 PRO A N 1
ATOM 1706 C CA . PRO A 1 215 ? 6.812 13.898 -4.164 1 87.25 215 PRO A CA 1
ATOM 1707 C C . PRO A 1 215 ? 6.754 12.539 -3.461 1 87.25 215 PRO A C 1
ATOM 1709 O O . PRO A 1 215 ? 5.699 11.898 -3.438 1 87.25 215 PRO A O 1
ATOM 1712 N N . ALA A 1 216 ? 7.887 12.117 -3.025 1 92.25 216 ALA A N 1
ATOM 1713 C CA . ALA A 1 216 ? 7.945 10.922 -2.182 1 92.25 216 ALA A CA 1
ATOM 1714 C C . ALA A 1 216 ? 7.57 11.258 -0.74 1 92.25 216 ALA A C 1
ATOM 1716 O O . ALA A 1 216 ? 7.625 12.414 -0.328 1 92.25 216 ALA A O 1
ATOM 1717 N N . MET A 1 217 ? 7.125 10.305 -0.031 1 91.81 217 MET A N 1
ATOM 1718 C CA . MET A 1 217 ? 6.855 10.445 1.396 1 91.81 217 MET A CA 1
ATOM 1719 C C . MET A 1 217 ? 7.926 9.734 2.227 1 91.81 217 MET A C 1
ATOM 1721 O O . MET A 1 217 ? 8.336 8.625 1.899 1 91.81 217 MET A O 1
ATOM 1725 N N . MET A 1 218 ? 8.367 10.43 3.211 1 93.56 218 MET A N 1
ATOM 1726 C CA . MET A 1 218 ? 9.344 9.836 4.113 1 93.56 218 MET A CA 1
ATOM 1727 C C . MET A 1 218 ? 8.836 9.852 5.551 1 93.56 218 MET A C 1
ATOM 1729 O O . MET A 1 218 ? 8.32 10.867 6.023 1 93.56 218 MET A O 1
ATOM 1733 N N . PHE A 1 219 ? 8.945 8.758 6.199 1 92.38 219 PHE A N 1
ATOM 1734 C CA . PHE A 1 219 ? 8.57 8.586 7.598 1 92.38 219 PHE A CA 1
ATOM 1735 C C . PHE A 1 219 ? 9.773 8.164 8.438 1 92.38 219 PHE A C 1
ATOM 1737 O O . PHE A 1 219 ? 10.367 7.113 8.195 1 92.38 219 PHE A O 1
ATOM 1744 N N . GLU A 1 220 ? 10.008 8.906 9.422 1 91.81 220 GLU A N 1
ATOM 1745 C CA . GLU A 1 220 ? 11.188 8.648 10.25 1 91.81 220 GLU A CA 1
ATOM 1746 C C . GLU A 1 220 ? 10.906 7.559 11.281 1 91.81 220 GLU A C 1
ATOM 1748 O O . GLU A 1 220 ? 9.758 7.332 11.656 1 91.81 220 GLU A O 1
ATOM 1753 N N . ARG A 1 221 ? 11.961 6.953 11.758 1 91 221 ARG A N 1
ATOM 1754 C CA . ARG A 1 221 ? 11.906 5.781 12.625 1 91 221 ARG A CA 1
ATOM 1755 C C . ARG A 1 221 ? 11.133 6.082 13.906 1 91 221 ARG A C 1
ATOM 1757 O O . ARG A 1 221 ? 10.445 5.215 14.438 1 91 221 ARG A O 1
ATOM 1764 N N . ASP A 1 222 ? 11.219 7.207 14.406 1 85.12 222 ASP A N 1
ATOM 1765 C CA . ASP A 1 222 ? 10.633 7.539 15.703 1 85.12 222 ASP A CA 1
ATOM 1766 C C . ASP A 1 222 ? 9.156 7.902 15.555 1 85.12 222 ASP A C 1
ATOM 1768 O O . ASP A 1 222 ? 8.484 8.203 16.547 1 85.12 222 ASP A O 1
ATOM 1772 N N . LYS A 1 223 ? 8.688 7.828 14.406 1 80.75 223 LYS A N 1
ATOM 1773 C CA . LYS A 1 223 ? 7.281 8.133 14.156 1 80.75 223 LYS A CA 1
ATOM 1774 C C . LYS A 1 223 ? 6.469 6.852 13.984 1 80.75 223 LYS A C 1
ATOM 1776 O O . LYS A 1 223 ? 6.996 5.828 13.547 1 80.75 223 LYS A O 1
ATOM 1781 N N . PRO A 1 224 ? 5.227 6.871 14.297 1 80.38 224 PRO A N 1
ATOM 1782 C CA . PRO A 1 224 ? 4.414 5.656 14.336 1 80.38 224 PRO A CA 1
ATOM 1783 C C . PRO A 1 224 ? 4.277 4.992 12.969 1 80.38 224 PRO A C 1
ATOM 1785 O O . PRO A 1 224 ? 4.195 3.764 12.875 1 80.38 224 PRO A O 1
ATOM 1788 N N . TYR A 1 225 ? 4.371 5.641 11.953 1 88.38 225 TYR A N 1
ATOM 1789 C CA . TYR A 1 225 ? 4.129 5.066 10.633 1 88.38 225 TYR A CA 1
ATOM 1790 C C . TYR A 1 225 ? 5.297 4.191 10.195 1 88.38 225 TYR A C 1
ATOM 1792 O O . TYR A 1 225 ? 5.125 3.283 9.383 1 88.38 225 TYR A O 1
ATOM 1800 N N . TYR A 1 226 ? 6.445 4.5 10.797 1 92.31 226 TYR A N 1
ATOM 1801 C CA . TYR A 1 226 ? 7.559 3.609 10.5 1 92.31 226 TYR A CA 1
ATOM 1802 C C . TYR A 1 226 ? 7.246 2.18 10.922 1 92.31 226 TYR A C 1
ATOM 1804 O O . TYR A 1 226 ? 7.426 1.241 10.141 1 92.31 226 TYR A O 1
ATOM 1812 N N . ARG A 1 227 ? 6.711 2.018 12.086 1 90.19 227 ARG A N 1
ATOM 1813 C CA . ARG A 1 227 ? 6.379 0.695 12.602 1 90.19 227 ARG A CA 1
ATOM 1814 C C . ARG A 1 227 ? 5.254 0.057 11.789 1 90.19 227 ARG A C 1
ATOM 1816 O O . ARG A 1 227 ? 5.27 -1.149 11.539 1 90.19 227 ARG A O 1
ATOM 1823 N N . ASP A 1 228 ? 4.336 0.823 11.414 1 91.5 228 ASP A N 1
ATOM 1824 C CA . ASP A 1 228 ? 3.211 0.313 10.633 1 91.5 228 ASP A CA 1
ATOM 1825 C C . ASP A 1 228 ? 3.664 -0.169 9.258 1 91.5 228 ASP A C 1
ATOM 1827 O O . ASP A 1 228 ? 3.248 -1.234 8.805 1 91.5 228 ASP A O 1
ATOM 1831 N N . PHE A 1 229 ? 4.504 0.629 8.641 1 94.88 229 PHE A N 1
ATOM 1832 C CA . PHE A 1 229 ? 5.004 0.218 7.336 1 94.88 229 PHE A CA 1
ATOM 1833 C C . PHE A 1 229 ? 5.91 -1.002 7.465 1 94.88 229 PHE A C 1
ATOM 1835 O O . PHE A 1 229 ? 5.906 -1.878 6.598 1 94.88 229 PHE A O 1
ATOM 1842 N N . ASN A 1 230 ? 6.652 -0.999 8.547 1 95 230 ASN A N 1
ATOM 1843 C CA . ASN A 1 230 ? 7.457 -2.189 8.805 1 95 230 ASN A CA 1
ATOM 1844 C C . ASN A 1 230 ? 6.59 -3.441 8.898 1 95 230 ASN A C 1
ATOM 1846 O O . ASN A 1 230 ? 6.875 -4.449 8.258 1 95 230 ASN A O 1
ATOM 1850 N N . ARG A 1 231 ? 5.547 -3.355 9.586 1 92.62 231 ARG A N 1
ATOM 1851 C CA . ARG A 1 231 ? 4.617 -4.469 9.727 1 92.62 231 ARG A CA 1
ATOM 1852 C C . ARG A 1 231 ? 4.004 -4.848 8.383 1 92.62 231 ARG A C 1
ATOM 1854 O O . ARG A 1 231 ? 3.889 -6.031 8.055 1 92.62 231 ARG A O 1
ATOM 1861 N N . GLU A 1 232 ? 3.6 -3.863 7.648 1 94.81 232 GLU A N 1
ATOM 1862 C CA . GLU A 1 232 ? 3.006 -4.098 6.336 1 94.81 232 GLU A CA 1
ATOM 1863 C C . GLU A 1 232 ? 3.98 -4.82 5.41 1 94.81 232 GLU A C 1
ATOM 1865 O O . GLU A 1 232 ? 3.604 -5.773 4.727 1 94.81 232 GLU A O 1
ATOM 1870 N N . LEU A 1 233 ? 5.238 -4.375 5.41 1 97.38 233 LEU A N 1
ATOM 1871 C CA . LEU A 1 233 ? 6.23 -4.961 4.52 1 97.38 233 LEU A CA 1
ATOM 1872 C C . LEU A 1 233 ? 6.555 -6.395 4.93 1 97.38 233 LEU A C 1
ATOM 1874 O O . LEU A 1 233 ? 6.738 -7.266 4.078 1 97.38 233 LEU A O 1
ATOM 1878 N N . VAL A 1 234 ? 6.57 -6.621 6.242 1 95.75 234 VAL A N 1
ATOM 1879 C CA . VAL A 1 234 ? 6.812 -7.969 6.742 1 95.75 234 VAL A CA 1
ATOM 1880 C C . VAL A 1 234 ? 5.645 -8.875 6.359 1 95.75 234 VAL A C 1
ATOM 1882 O O . VAL A 1 234 ? 5.852 -9.984 5.848 1 95.75 234 VAL A O 1
ATOM 1885 N N . ALA A 1 235 ? 4.461 -8.414 6.547 1 93.38 235 ALA A N 1
ATOM 1886 C CA . ALA A 1 235 ? 3.27 -9.195 6.227 1 93.38 235 ALA A CA 1
ATOM 1887 C C . ALA A 1 235 ? 3.176 -9.461 4.727 1 93.38 235 ALA A C 1
ATOM 1889 O O . ALA A 1 235 ? 2.832 -10.57 4.309 1 93.38 235 ALA A O 1
ATOM 1890 N N . SER A 1 236 ? 3.436 -8.469 3.959 1 95.25 236 SER A N 1
ATOM 1891 C CA . SER A 1 236 ? 3.41 -8.617 2.508 1 95.25 236 SER A CA 1
ATOM 1892 C C . SER A 1 236 ? 4.434 -9.648 2.037 1 95.25 236 SER A C 1
ATOM 1894 O O . SER A 1 236 ? 4.117 -10.516 1.227 1 95.25 236 SER A O 1
ATOM 1896 N N . PHE A 1 237 ? 5.609 -9.594 2.629 1 97.5 237 PHE A N 1
ATOM 1897 C CA . PHE A 1 237 ? 6.688 -10.492 2.236 1 97.5 237 PHE A CA 1
ATOM 1898 C C . PHE A 1 237 ? 6.336 -11.938 2.555 1 97.5 237 PHE A C 1
ATOM 1900 O O . PHE A 1 237 ? 6.645 -12.844 1.778 1 97.5 237 PHE A O 1
ATOM 1907 N N . LYS A 1 238 ? 5.688 -12.141 3.641 1 94.38 238 LYS A N 1
ATOM 1908 C CA . LYS A 1 238 ? 5.324 -13.484 4.07 1 94.38 238 LYS A CA 1
ATOM 1909 C C . LYS A 1 238 ? 4.348 -14.133 3.086 1 94.38 238 LYS A C 1
ATOM 1911 O O . LYS A 1 238 ? 4.23 -15.352 3.037 1 94.38 238 LYS A O 1
ATOM 1916 N N . GLN A 1 239 ? 3.74 -13.305 2.314 1 93.38 239 GLN A N 1
ATOM 1917 C CA . GLN A 1 239 ? 2.738 -13.82 1.384 1 93.38 239 GLN A CA 1
ATOM 1918 C C . GLN A 1 239 ? 3.342 -14.055 0.002 1 93.38 239 GLN A C 1
ATOM 1920 O O . GLN A 1 239 ? 2.652 -14.516 -0.91 1 93.38 239 GLN A O 1
ATOM 1925 N N . THR A 1 240 ? 4.598 -13.781 -0.19 1 96.69 240 THR A N 1
ATOM 1926 C CA . THR A 1 240 ? 5.262 -13.953 -1.479 1 96.69 240 THR A CA 1
ATOM 1927 C C . THR A 1 240 ? 5.793 -15.375 -1.63 1 96.69 240 THR A C 1
ATOM 1929 O O . THR A 1 240 ? 5.875 -16.125 -0.652 1 96.69 240 THR A O 1
ATOM 1932 N N . LYS A 1 241 ? 6.062 -15.773 -2.885 1 97 241 LYS A N 1
ATOM 1933 C CA . LYS A 1 241 ? 6.844 -16.984 -3.141 1 97 241 LYS A CA 1
ATOM 1934 C C . LYS A 1 241 ? 8.32 -16.75 -2.801 1 97 241 LYS A C 1
ATOM 1936 O O . LYS A 1 241 ? 9.023 -16.047 -3.52 1 97 241 LYS A O 1
ATOM 1941 N N . GLN A 1 242 ? 8.781 -17.406 -1.748 1 97.38 242 GLN A N 1
ATOM 1942 C CA . GLN A 1 242 ? 10.156 -17.219 -1.286 1 97.38 242 GLN A CA 1
ATOM 1943 C C . GLN A 1 242 ? 11.148 -17.938 -2.193 1 97.38 242 GLN A C 1
ATOM 1945 O O . GLN A 1 242 ? 10.938 -19.094 -2.555 1 97.38 242 GLN A O 1
ATOM 1950 N N . VAL A 1 243 ? 12.125 -17.203 -2.619 1 97.94 243 VAL A N 1
ATOM 1951 C CA . VAL A 1 243 ? 13.188 -17.797 -3.42 1 97.94 243 VAL A CA 1
ATOM 1952 C C . VAL A 1 243 ? 14.219 -18.453 -2.504 1 97.94 243 VAL A C 1
ATOM 1954 O O . VAL A 1 243 ? 14.789 -17.797 -1.628 1 97.94 243 VAL A O 1
ATOM 1957 N N . PRO A 1 244 ? 14.461 -19.688 -2.654 1 96.81 244 PRO A N 1
ATOM 1958 C CA . PRO A 1 244 ? 15.422 -20.375 -1.791 1 96.81 244 PRO A CA 1
ATOM 1959 C C . PRO A 1 244 ? 16.875 -20.094 -2.18 1 96.81 244 PRO A C 1
ATOM 1961 O O . PRO A 1 244 ? 17.562 -20.984 -2.691 1 96.81 244 PRO A O 1
ATOM 1964 N N . LEU A 1 245 ? 17.344 -19.031 -1.822 1 95.5 245 LEU A N 1
ATOM 1965 C CA . LEU A 1 245 ? 18.688 -18.578 -2.219 1 95.5 245 LEU A CA 1
ATOM 1966 C C . LEU A 1 245 ? 19.75 -19.484 -1.624 1 95.5 245 LEU A C 1
ATOM 1968 O O . LEU A 1 245 ? 20.859 -19.594 -2.168 1 95.5 245 LEU A O 1
ATOM 1972 N N . SER A 1 246 ? 19.484 -20.109 -0.53 1 91.56 246 SER A N 1
ATOM 1973 C CA . SER A 1 246 ? 20.453 -20.969 0.158 1 91.56 246 SER A CA 1
ATOM 1974 C C . SER A 1 246 ? 20.812 -22.172 -0.687 1 91.56 246 SER A C 1
ATOM 1976 O O . SER A 1 246 ? 21.906 -22.75 -0.522 1 91.56 246 SER A O 1
ATOM 1978 N N . ARG A 1 247 ? 19.984 -22.5 -1.616 1 91.25 247 ARG A N 1
ATOM 1979 C CA . ARG A 1 247 ? 20.219 -23.656 -2.461 1 91.25 247 ARG A CA 1
ATOM 1980 C C . ARG A 1 247 ? 21.359 -23.406 -3.434 1 91.25 247 ARG A C 1
ATOM 1982 O O . ARG A 1 247 ? 21.906 -24.359 -4.012 1 91.25 247 ARG A O 1
ATOM 1989 N N . THR A 1 248 ? 21.688 -22.156 -3.65 1 87.44 248 THR A N 1
ATOM 1990 C CA . THR A 1 248 ? 22.688 -21.844 -4.668 1 87.44 248 THR A CA 1
ATOM 1991 C C . THR A 1 248 ? 24.078 -21.766 -4.051 1 87.44 248 THR A C 1
ATOM 1993 O O . THR A 1 248 ? 25.047 -21.438 -4.738 1 87.44 248 THR A O 1
ATOM 1996 N N . GLU A 1 249 ? 24.203 -22.031 -2.852 1 84.56 249 GLU A N 1
ATOM 1997 C CA . GLU A 1 249 ? 25.5 -21.922 -2.193 1 84.56 249 GLU A CA 1
ATOM 1998 C C . GLU A 1 249 ? 26.5 -22.922 -2.777 1 84.56 249 GLU A C 1
ATOM 2000 O O . GLU A 1 249 ? 27.703 -22.672 -2.785 1 84.56 249 GLU A O 1
ATOM 2005 N N . GLU A 1 250 ? 25.984 -23.953 -3.363 1 85.38 250 GLU A N 1
ATOM 2006 C CA . GLU A 1 250 ? 26.859 -24.984 -3.92 1 85.38 250 GLU A CA 1
ATOM 2007 C C . GLU A 1 250 ? 27.172 -24.688 -5.387 1 85.38 250 GLU A C 1
ATOM 2009 O O . GLU A 1 250 ? 27.922 -25.438 -6.02 1 85.38 250 GLU A O 1
ATOM 2014 N N . LEU A 1 251 ? 26.656 -23.656 -5.934 1 91.56 251 LEU A N 1
ATOM 2015 C CA . LEU A 1 251 ? 26.906 -23.25 -7.309 1 91.56 251 LEU A CA 1
ATOM 2016 C C . LEU A 1 251 ? 27.641 -21.906 -7.348 1 91.56 251 LEU A C 1
ATOM 2018 O O . LEU A 1 251 ? 27.016 -20.859 -7.488 1 91.56 251 LEU A O 1
ATOM 2022 N N . PRO A 1 252 ? 28.922 -22.031 -7.324 1 91.06 252 PRO A N 1
ATOM 2023 C CA . PRO A 1 252 ? 29.672 -20.766 -7.297 1 91.06 252 PRO A CA 1
ATOM 2024 C C . PRO A 1 252 ? 29.516 -19.953 -8.586 1 91.06 252 PRO A C 1
ATOM 2026 O O . PRO A 1 252 ? 29.562 -20.516 -9.68 1 91.06 252 PRO A O 1
ATOM 2029 N N . LEU A 1 253 ? 29.25 -18.672 -8.352 1 95.31 253 LEU A N 1
ATOM 2030 C CA . LEU A 1 253 ? 29.172 -17.75 -9.477 1 95.31 253 LEU A CA 1
ATOM 2031 C C . LEU A 1 253 ? 30.484 -17 -9.656 1 95.31 253 LEU A C 1
ATOM 2033 O O . LEU A 1 253 ? 31.094 -16.578 -8.68 1 95.31 253 LEU A O 1
ATOM 2037 N N . SER A 1 254 ? 30.875 -16.891 -10.891 1 95.5 254 SER A N 1
ATOM 2038 C CA . SER A 1 254 ? 32.031 -16.062 -11.188 1 95.5 254 SER A CA 1
ATOM 2039 C C . SER A 1 254 ? 31.703 -14.57 -11.07 1 95.5 254 SER A C 1
ATOM 2041 O O . SER A 1 254 ? 30.547 -14.203 -10.883 1 95.5 254 SER A O 1
ATOM 2043 N N . ASP A 1 255 ? 32.781 -13.727 -11.117 1 94.19 255 ASP A N 1
ATOM 2044 C CA . ASP A 1 255 ? 32.562 -12.281 -11.086 1 94.19 255 ASP A CA 1
ATOM 2045 C C . ASP A 1 255 ? 31.656 -11.836 -12.219 1 94.19 255 ASP A C 1
ATOM 2047 O O . ASP A 1 255 ? 30.781 -10.984 -12.023 1 94.19 255 ASP A O 1
ATOM 2051 N N . GLU A 1 256 ? 31.922 -12.453 -13.281 1 95.12 256 GLU A N 1
ATOM 2052 C CA . GLU A 1 256 ? 31.016 -12.352 -14.422 1 95.12 256 GLU A CA 1
ATOM 2053 C C . GLU A 1 256 ? 30.438 -13.711 -14.781 1 95.12 256 GLU A C 1
ATOM 2055 O O . GLU A 1 256 ? 31.031 -14.469 -15.555 1 95.12 256 GLU A O 1
ATOM 2060 N N . PRO A 1 257 ? 29.266 -13.938 -14.258 1 97.19 257 PRO A N 1
ATOM 2061 C CA . PRO A 1 257 ? 28.688 -15.273 -14.43 1 97.19 257 PRO A CA 1
ATOM 2062 C C . PRO A 1 257 ? 28.469 -15.641 -15.898 1 97.19 257 PRO A C 1
ATOM 2064 O O . PRO A 1 257 ? 28.047 -14.789 -16.688 1 97.19 257 PRO A O 1
ATOM 2067 N N . THR A 1 258 ? 28.766 -16.891 -16.25 1 97.12 258 THR A N 1
ATOM 2068 C CA . THR A 1 258 ? 28.531 -17.406 -17.594 1 97.12 258 THR A CA 1
ATOM 2069 C C . THR A 1 258 ? 27.062 -17.781 -17.766 1 97.12 258 THR A C 1
ATOM 2071 O O . THR A 1 258 ? 26.312 -17.906 -16.797 1 97.12 258 THR A O 1
ATOM 2074 N N . VAL A 1 259 ? 26.734 -18 -19.031 1 97.31 259 VAL A N 1
ATOM 2075 C CA . VAL A 1 259 ? 25.375 -18.391 -19.359 1 97.31 259 VAL A CA 1
ATOM 2076 C C . VAL A 1 259 ? 25.031 -19.703 -18.672 1 97.31 259 VAL A C 1
ATOM 2078 O O . VAL A 1 259 ? 23.938 -19.844 -18.109 1 97.31 259 VAL A O 1
ATOM 2081 N N . ASP A 1 260 ? 25.953 -20.625 -18.656 1 96.44 260 ASP A N 1
ATOM 2082 C CA . ASP A 1 260 ? 25.734 -21.938 -18.047 1 96.44 260 ASP A CA 1
ATOM 2083 C C . ASP A 1 260 ? 25.547 -21.812 -16.531 1 96.44 260 ASP A C 1
ATOM 2085 O O . ASP A 1 260 ? 24.688 -22.484 -15.953 1 96.44 260 ASP A O 1
ATOM 2089 N N . GLN A 1 261 ? 26.359 -21.016 -15.945 1 97.19 261 GLN A N 1
ATOM 2090 C CA . GLN A 1 261 ? 26.25 -20.797 -14.508 1 97.19 261 GLN A CA 1
ATOM 2091 C C . GLN A 1 261 ? 24.891 -20.219 -14.148 1 97.19 261 GLN A C 1
ATOM 2093 O O . GLN A 1 261 ? 24.25 -20.656 -13.188 1 97.19 261 GLN A O 1
ATOM 2098 N N . VAL A 1 262 ? 24.469 -19.234 -14.93 1 97.75 262 VAL A N 1
ATOM 2099 C CA . VAL A 1 262 ? 23.219 -18.547 -14.672 1 97.75 262 VAL A CA 1
ATOM 2100 C C . VAL A 1 262 ? 22.047 -19.516 -14.852 1 97.75 262 VAL A C 1
ATOM 2102 O O . VAL A 1 262 ? 21.156 -19.578 -14 1 97.75 262 VAL A O 1
ATOM 2105 N N . ARG A 1 263 ? 22.031 -20.281 -15.898 1 97.25 263 ARG A N 1
ATOM 2106 C CA . ARG A 1 263 ? 20.969 -21.266 -16.125 1 97.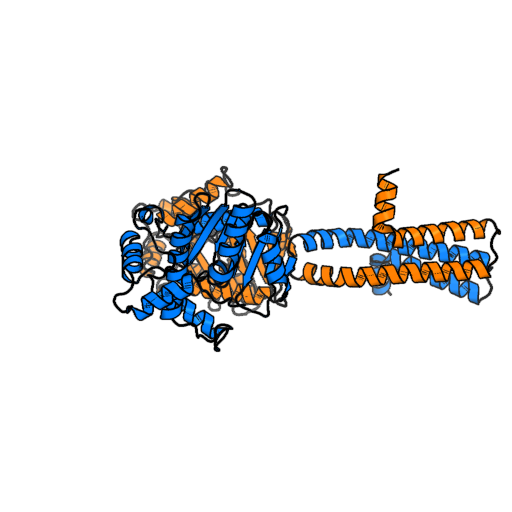25 263 ARG A CA 1
ATOM 2107 C C . ARG A 1 263 ? 20.953 -22.297 -15 1 97.25 263 ARG A C 1
ATOM 2109 O O . ARG A 1 263 ? 19.891 -22.719 -14.555 1 97.25 263 ARG A O 1
ATOM 2116 N N . GLY A 1 264 ? 22.109 -22.688 -14.57 1 96.12 264 GLY A N 1
ATOM 2117 C CA . GLY A 1 264 ? 22.219 -23.625 -13.469 1 96.12 264 GLY A CA 1
ATOM 2118 C C . GLY A 1 264 ? 21.641 -23.094 -12.172 1 96.12 264 GLY A C 1
ATOM 2119 O O . GLY A 1 264 ? 20.938 -23.812 -11.461 1 96.12 264 GLY A O 1
ATOM 2120 N N . VAL A 1 265 ? 21.906 -21.828 -11.898 1 96.75 265 VAL A N 1
ATOM 2121 C CA . VAL A 1 265 ? 21.422 -21.188 -10.688 1 96.75 265 VAL A CA 1
ATOM 2122 C C . VAL A 1 265 ? 19.891 -21.156 -10.711 1 96.75 265 VAL A C 1
ATOM 2124 O O . VAL A 1 265 ? 19.25 -21.562 -9.734 1 96.75 265 VAL A O 1
ATOM 2127 N N . PHE A 1 266 ? 19.297 -20.703 -11.789 1 97.88 266 PHE A N 1
ATOM 2128 C CA . PHE A 1 266 ? 17.844 -20.562 -11.867 1 97.88 266 PHE A CA 1
ATOM 2129 C C . PHE A 1 266 ? 17.172 -21.922 -11.883 1 97.88 266 PHE A C 1
ATOM 2131 O O . PHE A 1 266 ? 16.062 -22.078 -11.352 1 97.88 266 PHE A O 1
ATOM 2138 N N . GLN A 1 267 ? 17.828 -22.938 -12.414 1 95.88 267 GLN A N 1
ATOM 2139 C CA . GLN A 1 267 ? 17.312 -24.297 -12.328 1 95.88 267 GLN A CA 1
ATOM 2140 C C . GLN A 1 267 ? 17.281 -24.781 -10.875 1 95.88 267 GLN A C 1
ATOM 2142 O O . GLN A 1 267 ? 16.281 -25.359 -10.43 1 95.88 267 GLN A O 1
ATOM 2147 N N . THR A 1 268 ? 18.344 -24.5 -10.219 1 95.88 268 THR A N 1
ATOM 2148 C CA . THR A 1 268 ? 18.469 -24.922 -8.836 1 95.88 268 THR A CA 1
ATOM 2149 C C . THR A 1 268 ? 17.438 -24.219 -7.961 1 95.88 268 THR A C 1
ATOM 2151 O O . THR A 1 268 ? 16.922 -24.797 -7 1 95.88 268 THR A O 1
ATOM 2154 N N . LEU A 1 269 ? 17.078 -22.984 -8.297 1 96.69 269 LEU A N 1
ATOM 2155 C CA . LEU A 1 269 ? 16.141 -22.188 -7.523 1 96.69 269 LEU A CA 1
ATOM 2156 C C . LEU A 1 269 ? 14.695 -22.562 -7.859 1 96.69 269 LEU A C 1
ATOM 2158 O O . LEU A 1 269 ? 13.758 -22.125 -7.188 1 96.69 269 LEU A O 1
ATOM 2162 N N . GLY A 1 270 ? 14.523 -23.344 -8.828 1 94.88 270 GLY A N 1
ATOM 2163 C CA . GLY A 1 270 ? 13.18 -23.656 -9.289 1 94.88 270 GLY A CA 1
ATOM 2164 C C . GLY A 1 270 ? 12.523 -22.516 -10.031 1 94.88 270 GLY A C 1
ATOM 2165 O O . GLY A 1 270 ? 11.305 -22.344 -9.992 1 94.88 270 GLY A O 1
ATOM 2166 N N . LEU A 1 271 ? 13.336 -21.656 -10.5 1 96.62 271 LEU A N 1
ATOM 2167 C CA . LEU A 1 271 ? 12.93 -20.5 -11.297 1 96.62 271 LEU A CA 1
ATOM 2168 C C . LEU A 1 271 ? 13.5 -20.578 -12.703 1 96.62 271 LEU A C 1
ATOM 2170 O O . LEU A 1 271 ? 14.125 -19.641 -13.18 1 96.62 271 LEU A O 1
ATOM 2174 N N . GLU A 1 272 ? 13.172 -21.625 -13.344 1 94.25 272 GLU A N 1
ATOM 2175 C CA . GLU A 1 272 ? 13.766 -21.875 -14.656 1 94.25 272 GLU A CA 1
ATOM 2176 C C . GLU A 1 272 ? 13.461 -20.734 -15.617 1 94.25 272 GLU A C 1
ATOM 2178 O O . GLU A 1 272 ? 12.336 -20.219 -15.656 1 94.25 272 GLU A O 1
ATOM 2183 N N . LEU A 1 273 ? 14.477 -20.375 -16.344 1 97.12 273 LEU A N 1
ATOM 2184 C CA . LEU A 1 273 ? 14.32 -19.328 -17.359 1 97.12 273 LEU A CA 1
ATOM 2185 C C . LEU A 1 273 ? 13.43 -19.812 -18.484 1 97.12 273 LEU A C 1
ATOM 2187 O O . LEU A 1 273 ? 13.414 -21 -18.828 1 97.12 273 LEU A O 1
ATOM 2191 N N . PRO A 1 274 ? 12.711 -18.844 -19.062 1 95.62 274 PRO A N 1
ATOM 2192 C CA . PRO A 1 274 ? 11.875 -19.219 -20.203 1 95.62 274 PRO A CA 1
ATOM 2193 C C . PRO A 1 274 ? 12.688 -19.859 -21.344 1 95.62 274 PRO A C 1
ATOM 2195 O O . PRO A 1 274 ? 13.812 -19.438 -21.609 1 95.62 274 PRO A O 1
ATOM 2198 N N . ALA A 1 275 ? 12.062 -20.797 -22 1 93.81 275 ALA A N 1
ATOM 2199 C CA . ALA A 1 275 ? 12.719 -21.5 -23.109 1 93.81 275 ALA A CA 1
ATOM 2200 C C . ALA A 1 275 ? 13.062 -20.516 -24.234 1 93.81 275 ALA A C 1
ATOM 2202 O O . ALA A 1 275 ? 14.047 -20.719 -24.953 1 93.81 275 ALA A O 1
ATOM 2203 N N . ALA A 1 276 ? 12.305 -19.484 -24.344 1 94.5 276 ALA A N 1
ATOM 2204 C CA . ALA A 1 276 ? 12.477 -18.516 -25.406 1 94.5 276 ALA A CA 1
ATOM 2205 C C . ALA A 1 276 ? 13.711 -17.641 -25.172 1 94.5 276 ALA A C 1
ATOM 2207 O O . ALA A 1 276 ? 14.18 -16.969 -26.094 1 94.5 276 ALA A O 1
ATOM 2208 N N . PHE A 1 277 ? 14.25 -17.688 -23.922 1 97.06 277 PHE A N 1
ATOM 2209 C CA . PHE A 1 277 ? 15.414 -16.875 -23.609 1 97.06 277 PHE A CA 1
ATOM 2210 C C . PHE A 1 277 ? 16.672 -17.469 -24.234 1 97.06 277 PHE A C 1
ATOM 2212 O O . PHE A 1 277 ? 17.062 -18.594 -23.891 1 97.06 277 PHE A O 1
ATOM 2219 N N . THR A 1 278 ? 17.281 -16.734 -25.109 1 97.25 278 THR A N 1
ATOM 2220 C CA . THR A 1 278 ? 18.531 -17.125 -25.766 1 97.25 278 THR A CA 1
ATOM 2221 C C . THR A 1 278 ? 19.719 -16.812 -24.859 1 97.25 278 THR A C 1
ATOM 2223 O O . THR A 1 278 ? 19.562 -16.234 -23.781 1 97.25 278 THR A O 1
ATOM 2226 N N . ASP A 1 279 ? 20.922 -17.203 -25.312 1 97.56 279 ASP A N 1
ATOM 2227 C CA . ASP A 1 279 ? 22.141 -16.875 -24.594 1 97.56 279 ASP A CA 1
ATOM 2228 C C . ASP A 1 279 ? 22.344 -15.367 -24.484 1 97.56 279 ASP A C 1
ATOM 2230 O O . ASP A 1 279 ? 22.875 -14.875 -23.484 1 97.56 279 ASP A O 1
ATOM 2234 N N . ARG A 1 280 ? 21.875 -14.758 -25.484 1 97.19 280 ARG A N 1
ATOM 2235 C CA . ARG A 1 280 ? 21.953 -13.297 -25.469 1 97.19 280 ARG A CA 1
ATOM 2236 C C . ARG A 1 280 ? 21.062 -12.711 -24.391 1 97.19 280 ARG A C 1
ATOM 2238 O O . ARG A 1 280 ? 21.438 -11.734 -23.719 1 97.19 280 ARG A O 1
ATOM 2245 N N . ASP A 1 2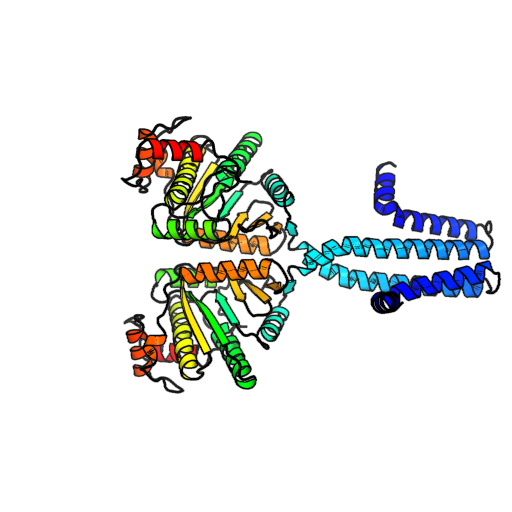81 ? 19.938 -13.289 -24.234 1 97.81 281 ASP A N 1
ATOM 2246 C CA . ASP A 1 281 ? 19 -12.836 -23.203 1 97.81 281 ASP A CA 1
ATOM 2247 C C . ASP A 1 281 ? 19.578 -13.07 -21.812 1 97.81 281 ASP A C 1
ATOM 2249 O O . ASP A 1 281 ? 19.438 -12.234 -20.922 1 97.81 281 ASP A O 1
ATOM 2253 N N . VAL A 1 282 ? 20.188 -14.172 -21.703 1 98.25 282 VAL A N 1
ATOM 2254 C CA . VAL A 1 282 ? 20.781 -14.508 -20.406 1 98.25 282 VAL A CA 1
ATOM 2255 C C . VAL A 1 282 ? 21.938 -13.555 -20.109 1 98.25 282 VAL A C 1
ATOM 2257 O O . VAL A 1 282 ? 22.094 -13.094 -18.984 1 98.25 282 VAL A O 1
ATOM 2260 N N . ALA A 1 283 ? 22.703 -13.273 -21.109 1 97.5 283 ALA A N 1
ATOM 2261 C CA . ALA A 1 283 ? 23.781 -12.297 -20.938 1 97.5 283 ALA A CA 1
ATOM 2262 C C . ALA A 1 283 ? 23.234 -10.93 -20.547 1 97.5 283 ALA A C 1
ATOM 2264 O O . ALA A 1 283 ? 23.844 -10.219 -19.75 1 97.5 283 ALA A O 1
ATOM 2265 N N . ASP A 1 284 ? 22.141 -10.609 -21.109 1 97.06 284 ASP A N 1
ATOM 2266 C CA . ASP A 1 284 ? 21.484 -9.352 -20.766 1 97.06 284 ASP A CA 1
ATOM 2267 C C . ASP A 1 284 ? 21.047 -9.344 -19.297 1 97.06 284 ASP A C 1
ATOM 2269 O O . ASP A 1 284 ? 21.156 -8.32 -18.625 1 97.06 284 ASP A O 1
ATOM 2273 N N . ILE A 1 285 ? 20.531 -10.438 -18.797 1 98.12 285 ILE A N 1
ATOM 2274 C CA . ILE A 1 285 ? 20.141 -10.57 -17.406 1 98.12 285 ILE A CA 1
ATOM 2275 C C . ILE A 1 285 ? 21.359 -10.352 -16.516 1 98.12 285 ILE A C 1
ATOM 2277 O O . ILE A 1 285 ? 21.281 -9.664 -15.492 1 98.12 285 ILE A O 1
ATOM 2281 N N . VAL A 1 286 ? 22.484 -10.867 -16.938 1 98.19 286 VAL A N 1
ATOM 2282 C CA . VAL A 1 286 ? 23.719 -10.711 -16.172 1 98.19 286 VAL A CA 1
ATOM 2283 C C . VAL A 1 286 ? 24.125 -9.242 -16.141 1 98.19 286 VAL A C 1
ATOM 2285 O O . VAL A 1 286 ? 24.469 -8.711 -15.086 1 98.19 286 VAL A O 1
ATOM 2288 N N . ARG A 1 287 ? 24.078 -8.633 -17.281 1 96.44 287 ARG A N 1
ATOM 2289 C CA . ARG A 1 287 ? 24.422 -7.219 -17.359 1 96.44 287 ARG A CA 1
ATOM 2290 C C . ARG A 1 287 ? 23.5 -6.391 -16.453 1 96.44 287 ARG A C 1
ATOM 2292 O O . ARG A 1 287 ? 23.969 -5.52 -15.719 1 96.44 287 ARG A O 1
ATOM 2299 N N . ARG A 1 288 ? 22.234 -6.664 -16.469 1 96.62 288 ARG A N 1
ATOM 2300 C CA . ARG A 1 288 ? 21.25 -5.945 -15.664 1 96.62 288 ARG A CA 1
ATOM 2301 C C . ARG A 1 288 ? 21.453 -6.207 -14.172 1 96.62 288 ARG A C 1
ATOM 2303 O O . ARG A 1 288 ? 21.125 -5.363 -13.336 1 96.62 288 ARG A O 1
ATOM 2310 N N . ALA A 1 289 ? 21.984 -7.328 -13.859 1 97.81 289 ALA A N 1
ATOM 2311 C CA . ALA A 1 289 ? 22.172 -7.719 -12.461 1 97.81 289 ALA A CA 1
ATOM 2312 C C . ALA A 1 289 ? 23.406 -7.035 -11.867 1 97.81 289 ALA A C 1
ATOM 2314 O O . ALA A 1 289 ? 23.375 -6.586 -10.719 1 97.81 289 ALA A O 1
ATOM 2315 N N . LEU A 1 290 ? 24.469 -6.914 -12.688 1 95.44 290 LEU A N 1
ATOM 2316 C CA . LEU A 1 290 ? 25.75 -6.578 -12.094 1 95.44 290 LEU A CA 1
ATOM 2317 C C . LEU A 1 290 ? 26.281 -5.254 -12.633 1 95.44 290 LEU A C 1
ATOM 2319 O O . LEU A 1 290 ? 27.172 -4.641 -12.039 1 95.44 290 LEU A O 1
ATOM 2323 N N . GLN A 1 291 ? 25.719 -4.82 -13.789 1 91.38 291 GLN A N 1
ATOM 2324 C CA . GLN A 1 291 ? 26.047 -3.514 -14.344 1 91.38 291 GLN A CA 1
ATOM 2325 C C . GLN A 1 291 ? 24.797 -2.732 -14.703 1 91.38 291 GLN A C 1
ATOM 2327 O O . GLN A 1 291 ? 24.641 -2.262 -15.828 1 91.38 291 GLN A O 1
ATOM 2332 N N . PRO A 1 292 ? 24.047 -2.602 -13.664 1 83.38 292 PRO A N 1
ATOM 2333 C CA . PRO A 1 292 ? 22.781 -1.916 -13.953 1 83.38 292 PRO A CA 1
ATOM 2334 C C . PRO A 1 292 ? 22.953 -0.411 -14.148 1 83.38 292 PRO A C 1
ATOM 2336 O O . PRO A 1 292 ? 23.859 0.189 -13.555 1 83.38 292 PRO A O 1
ATOM 2339 N N . ARG A 1 293 ? 22.156 0.127 -14.977 1 85 293 ARG A N 1
ATOM 2340 C CA . ARG A 1 293 ? 22.094 1.577 -15.125 1 85 293 ARG A CA 1
ATOM 2341 C C . ARG A 1 293 ? 21.109 2.197 -14.141 1 85 293 ARG A C 1
ATOM 2343 O O . ARG A 1 293 ? 20.031 1.642 -13.898 1 85 293 ARG A O 1
ATOM 2350 N N . ASN A 1 294 ? 21.547 3.285 -13.602 1 79.44 294 ASN A N 1
ATOM 2351 C CA . ASN A 1 294 ? 20.641 4 -12.703 1 79.44 294 ASN A CA 1
ATOM 2352 C C . ASN A 1 294 ? 19.469 4.609 -13.461 1 79.44 294 ASN A C 1
ATOM 2354 O O . ASN A 1 294 ? 19.656 5.438 -14.352 1 79.44 294 ASN A O 1
ATOM 2358 N N . PRO A 1 295 ? 18.344 4.242 -13.102 1 77.19 295 PRO A N 1
ATOM 2359 C CA . PRO A 1 295 ? 17.172 4.73 -13.836 1 77.19 295 PRO A CA 1
ATOM 2360 C C . PRO A 1 295 ? 16.828 6.18 -13.5 1 77.19 295 PRO A C 1
ATOM 2362 O O . PRO A 1 295 ? 15.945 6.773 -14.133 1 77.19 295 PRO A O 1
ATOM 2365 N N . TYR A 1 296 ? 17.484 6.668 -12.469 1 78.19 296 TYR A N 1
ATOM 2366 C CA . TYR A 1 296 ? 17.172 8.031 -12.047 1 78.19 296 TYR A CA 1
ATOM 2367 C C . TYR A 1 296 ? 18.375 8.953 -12.234 1 78.19 296 TYR A C 1
ATOM 2369 O O . TYR A 1 296 ? 19.516 8.516 -12.109 1 78.19 296 TYR A O 1
ATOM 2377 N N . MET B 1 1 ? 18.297 27.938 34.844 1 45.84 1 MET B N 1
ATOM 2378 C CA . MET B 1 1 ? 18.984 29 34.125 1 45.84 1 MET B CA 1
ATOM 2379 C C . MET B 1 1 ? 19.484 28.516 32.75 1 45.84 1 MET B C 1
ATOM 2381 O O . MET B 1 1 ? 19.406 29.25 31.766 1 45.84 1 MET B O 1
ATOM 2385 N N . ALA B 1 2 ? 19.891 27.438 32.719 1 54.75 2 ALA B N 1
ATOM 2386 C CA . ALA B 1 2 ? 20.484 26.891 31.516 1 54.75 2 ALA B CA 1
ATOM 2387 C C . ALA B 1 2 ? 19.406 26.609 30.469 1 54.75 2 ALA B C 1
ATOM 2389 O O . ALA B 1 2 ? 19.641 26.797 29.266 1 54.75 2 ALA B O 1
ATOM 2390 N N . ARG B 1 3 ? 18.344 26.125 30.875 1 52.97 3 ARG B N 1
ATOM 2391 C CA . ARG B 1 3 ? 17.281 25.844 29.922 1 52.97 3 ARG B CA 1
ATOM 2392 C C . ARG B 1 3 ? 16.781 27.141 29.281 1 52.97 3 ARG B C 1
ATOM 2394 O O . ARG B 1 3 ? 16.453 27.172 28.094 1 52.97 3 ARG B O 1
ATOM 2401 N N . PHE B 1 4 ? 16.609 28.156 30.125 1 45.62 4 PHE B N 1
ATOM 2402 C CA . PHE B 1 4 ? 16.203 29.453 29.625 1 45.62 4 PHE B CA 1
ATOM 2403 C C . PHE B 1 4 ? 17.219 29.984 28.625 1 45.62 4 PHE B C 1
ATOM 2405 O O . PHE B 1 4 ? 16.844 30.547 27.594 1 45.62 4 PHE B O 1
ATOM 2412 N N . LEU B 1 5 ? 18.469 29.812 28.906 1 46.25 5 LEU B N 1
ATOM 2413 C CA . LEU B 1 5 ? 19.531 30.234 28 1 46.25 5 LEU B CA 1
ATOM 2414 C C . LEU B 1 5 ? 19.5 29.438 26.703 1 46.25 5 LEU B C 1
ATOM 2416 O O . LEU B 1 5 ? 19.719 30 25.609 1 46.25 5 LEU B O 1
ATOM 2420 N N . ILE B 1 6 ? 19.266 28.219 26.781 1 49.44 6 ILE B N 1
ATOM 2421 C CA . ILE B 1 6 ? 19.188 27.391 25.578 1 49.44 6 ILE B CA 1
ATOM 2422 C C . ILE B 1 6 ? 17.953 27.797 24.75 1 49.44 6 ILE B C 1
ATOM 2424 O O . ILE B 1 6 ? 18.016 27.906 23.531 1 49.44 6 ILE B O 1
ATOM 2428 N N . TRP B 1 7 ? 16.875 27.859 25.5 1 47.72 7 TRP B N 1
ATOM 2429 C CA . TRP B 1 7 ? 15.688 28.359 24.828 1 47.72 7 TRP B CA 1
ATOM 2430 C C . TRP B 1 7 ? 15.945 29.734 24.219 1 47.72 7 TRP B C 1
ATOM 2432 O O . TRP B 1 7 ? 15.547 30 23.078 1 47.72 7 TRP B O 1
ATOM 2442 N N . PHE B 1 8 ? 16.656 30.688 24.875 1 47.78 8 PHE B N 1
ATOM 2443 C CA . PHE B 1 8 ? 17.078 32 24.422 1 47.78 8 PHE B CA 1
ATOM 2444 C C . PHE B 1 8 ? 18 31.906 23.219 1 47.78 8 PHE B C 1
ATOM 2446 O O . PHE B 1 8 ? 17.891 32.688 22.266 1 47.78 8 PHE B O 1
ATOM 2453 N N . ARG B 1 9 ? 18.734 30.984 23.219 1 50.44 9 ARG B N 1
ATOM 2454 C CA . ARG B 1 9 ? 19.672 30.75 22.125 1 50.44 9 ARG B CA 1
ATOM 2455 C C . ARG B 1 9 ? 18.953 30.266 20.875 1 50.44 9 ARG B C 1
ATOM 2457 O O . ARG B 1 9 ? 19.266 30.656 19.75 1 50.44 9 ARG B O 1
ATOM 2464 N N . ASN B 1 10 ? 18.094 29.359 21.047 1 49.81 10 ASN B N 1
ATOM 2465 C CA . ASN B 1 10 ? 17.391 28.781 19.906 1 49.81 10 ASN B CA 1
ATOM 2466 C C . ASN B 1 10 ? 16.359 29.75 19.344 1 49.81 10 ASN B C 1
ATOM 2468 O O . ASN B 1 10 ? 15.906 29.578 18.203 1 49.81 10 ASN B O 1
ATOM 2472 N N . ASN B 1 11 ? 15.93 30.641 20.172 1 49.66 11 ASN B N 1
ATOM 2473 C CA . ASN B 1 11 ? 14.977 31.672 19.781 1 49.66 11 ASN B CA 1
ATOM 2474 C C . ASN B 1 11 ? 15.594 33.062 19.859 1 49.66 11 ASN B C 1
ATOM 2476 O O . ASN B 1 11 ? 14.906 34.031 20.203 1 49.66 11 ASN B O 1
ATOM 2480 N N . VAL B 1 12 ? 16.859 33.25 19.688 1 54.47 12 VAL B N 1
ATOM 2481 C CA . VAL B 1 12 ? 17.703 34.406 19.938 1 54.47 12 VAL B CA 1
ATOM 2482 C C . VAL B 1 12 ? 17.125 35.625 19.219 1 54.47 12 VAL B C 1
ATOM 2484 O O . VAL B 1 12 ? 17.094 36.719 19.766 1 54.47 12 VAL B O 1
ATOM 2487 N N . ASP B 1 13 ? 16.719 35.344 18.047 1 55.06 13 ASP B N 1
ATOM 2488 C CA . ASP B 1 13 ? 16.281 36.531 17.297 1 55.06 13 ASP B CA 1
ATOM 2489 C C . ASP B 1 13 ? 15.008 37.125 17.906 1 55.06 13 ASP B C 1
ATOM 2491 O O . ASP B 1 13 ? 14.93 38.312 18.141 1 55.06 13 ASP B O 1
ATOM 2495 N N . GLY B 1 14 ? 14.039 36.219 18.188 1 56.88 14 GLY B N 1
ATOM 2496 C CA . GLY B 1 14 ? 12.828 36.75 18.812 1 56.88 14 GLY B CA 1
ATOM 2497 C C . GLY B 1 14 ? 13.047 37.188 20.25 1 56.88 14 GLY B C 1
ATOM 2498 O O . GLY B 1 14 ? 12.5 38.188 20.688 1 56.88 14 GLY B O 1
ATOM 2499 N N . SER B 1 15 ? 13.914 36.531 20.828 1 60.88 15 SER B N 1
ATOM 2500 C CA . SER B 1 15 ? 14.172 36.844 22.219 1 60.88 15 SER B CA 1
ATOM 2501 C C . SER B 1 15 ? 14.922 38.188 22.359 1 60.88 15 SER B C 1
ATOM 2503 O O . SER B 1 15 ? 14.664 38.969 23.281 1 60.88 15 SER B O 1
ATOM 2505 N N . PHE B 1 16 ? 15.812 38.438 21.469 1 57.22 16 PHE B N 1
ATOM 2506 C CA . PHE B 1 16 ? 16.547 39.688 21.5 1 57.22 16 PHE B CA 1
ATOM 2507 C C . PHE B 1 16 ? 15.617 40.875 21.219 1 57.22 16 PHE B C 1
ATOM 2509 O O . PHE B 1 16 ? 15.742 41.906 21.844 1 57.22 16 PHE B O 1
ATOM 2516 N N . ALA B 1 17 ? 14.781 40.594 20.312 1 59.25 17 ALA B N 1
ATOM 2517 C CA . ALA B 1 17 ? 13.828 41.656 20.016 1 59.25 17 ALA B CA 1
ATOM 2518 C C . ALA B 1 17 ? 12.953 41.969 21.234 1 59.25 17 ALA B C 1
ATOM 2520 O O . ALA B 1 17 ? 12.695 43.125 21.531 1 59.25 17 ALA B O 1
ATOM 2521 N N . VAL B 1 18 ? 12.617 40.969 21.906 1 62.81 18 VAL B N 1
ATOM 2522 C CA . VAL B 1 18 ? 11.797 41.125 23.109 1 62.81 18 VAL B CA 1
ATOM 2523 C C . VAL B 1 18 ? 12.609 41.812 24.203 1 62.81 18 VAL B C 1
ATOM 2525 O O . VAL B 1 18 ? 12.133 42.719 24.859 1 62.81 18 VAL B O 1
ATOM 2528 N N . LEU B 1 19 ? 13.805 41.375 24.359 1 59 19 LEU B N 1
ATOM 2529 C CA . LEU B 1 19 ? 14.664 41.969 25.391 1 59 19 LEU B CA 1
ATOM 2530 C C . LEU B 1 19 ? 14.953 43.438 25.094 1 59 19 LEU B C 1
ATOM 2532 O O . LEU B 1 19 ? 14.945 44.25 26 1 59 19 LEU B O 1
ATOM 2536 N N . LEU B 1 20 ? 15.258 43.719 23.875 1 60.72 20 LEU B N 1
ATOM 2537 C CA . LEU B 1 20 ? 15.531 45.094 23.484 1 60.72 20 LEU B CA 1
ATOM 2538 C C . LEU B 1 20 ? 14.297 45.969 23.688 1 60.72 20 LEU B C 1
ATOM 2540 O O . LEU B 1 20 ? 14.406 47.094 24.172 1 60.72 20 LEU B O 1
ATOM 2544 N N . ALA B 1 21 ? 13.211 45.375 23.375 1 63.38 21 ALA B N 1
ATOM 2545 C CA . ALA B 1 21 ? 11.969 46.125 23.531 1 63.38 21 ALA B CA 1
ATOM 2546 C C . ALA B 1 21 ? 11.68 46.406 25 1 63.38 21 ALA B C 1
ATOM 2548 O O . ALA B 1 21 ? 11.312 47.531 25.344 1 63.38 21 ALA B O 1
ATOM 2549 N N . ILE B 1 22 ? 11.953 45.531 25.828 1 59.03 22 ILE B N 1
ATOM 2550 C CA . ILE B 1 22 ? 11.688 45.688 27.25 1 59.03 22 ILE B CA 1
ATOM 2551 C C . ILE B 1 22 ? 12.695 46.688 27.844 1 59.03 22 ILE B C 1
ATOM 2553 O O . ILE B 1 22 ? 12.32 47.562 28.625 1 59.03 22 ILE B O 1
ATOM 2557 N N . THR B 1 23 ? 13.961 46.562 27.531 1 60.44 23 THR B N 1
ATOM 2558 C CA . THR B 1 23 ? 15.008 47.406 28.094 1 60.44 23 THR B CA 1
ATOM 2559 C C . THR B 1 23 ? 14.82 48.875 27.672 1 60.44 23 THR B C 1
ATOM 2561 O O . THR B 1 23 ? 14.906 49.781 28.5 1 60.44 23 THR B O 1
ATOM 2564 N N . VAL B 1 24 ? 14.562 49.031 26.406 1 61.53 24 VAL B N 1
ATOM 2565 C CA . VAL B 1 24 ? 14.383 50.406 25.922 1 61.53 24 VAL B CA 1
ATOM 2566 C C . VAL B 1 24 ? 13.094 51 26.5 1 61.53 24 VAL B C 1
ATOM 2568 O O . VAL B 1 24 ? 13.039 52.156 26.859 1 61.53 24 VAL B O 1
ATOM 2571 N N . GLY B 1 25 ? 12.094 50.125 26.672 1 60.25 25 GLY B N 1
ATOM 2572 C CA . GLY B 1 25 ? 10.867 50.594 27.312 1 60.25 25 GLY B CA 1
ATOM 2573 C C . GLY B 1 25 ? 11.07 51 28.75 1 60.25 25 GLY B C 1
ATOM 2574 O O . GLY B 1 25 ? 10.547 52.031 29.188 1 60.25 25 GLY B O 1
ATOM 2575 N N . LEU B 1 26 ? 11.859 50.281 29.469 1 60.25 26 LEU B N 1
ATOM 2576 C CA . LEU B 1 26 ? 12.156 50.594 30.859 1 60.25 26 LEU B CA 1
ATOM 2577 C C . LEU B 1 26 ? 13 51.875 30.953 1 60.25 26 LEU B C 1
ATOM 2579 O O . LEU B 1 26 ? 12.766 52.719 31.828 1 60.25 26 LEU B O 1
ATOM 2583 N N . LEU B 1 27 ? 13.961 52.062 30.141 1 62.97 27 LEU B N 1
ATOM 2584 C CA . LEU B 1 27 ? 14.828 53.219 30.172 1 62.97 27 LEU B CA 1
ATOM 2585 C C . LEU B 1 27 ? 14.055 54.5 29.812 1 62.97 27 LEU B C 1
ATOM 2587 O O . LEU B 1 27 ? 14.312 55.562 30.359 1 62.97 27 LEU B O 1
ATOM 2591 N N . GLN B 1 28 ? 13.055 54.219 28.969 1 61.53 28 GLN B N 1
ATOM 2592 C CA . GLN B 1 28 ? 12.172 55.344 28.641 1 61.53 28 GLN B CA 1
ATOM 2593 C C . GLN B 1 28 ? 11.281 55.688 29.828 1 61.53 28 GLN B C 1
ATOM 2595 O O . GLN B 1 28 ? 11.062 56.875 30.109 1 61.53 28 GLN B O 1
ATOM 2600 N N . PHE B 1 29 ? 10.891 54.75 30.469 1 60.44 29 PHE B N 1
ATOM 2601 C CA . PHE B 1 29 ? 10.047 54.969 31.625 1 60.44 29 PHE B CA 1
ATOM 2602 C C . PHE B 1 29 ? 10.82 55.688 32.75 1 60.44 29 PHE B C 1
ATOM 2604 O O . PHE B 1 29 ? 10.266 56.531 33.438 1 60.44 29 PHE B O 1
ATOM 2611 N N . LEU B 1 30 ? 12.07 55.406 32.844 1 59.41 30 LEU B N 1
ATOM 2612 C CA . LEU B 1 30 ? 12.914 56.031 33.844 1 59.41 30 LEU B CA 1
ATOM 2613 C C . LEU B 1 30 ? 13.508 57.344 33.344 1 59.41 30 LEU B C 1
ATOM 2615 O O . LEU B 1 30 ? 14.281 58 34.031 1 59.41 30 LEU B O 1
ATOM 2619 N N . ASP B 1 31 ? 13.023 57.781 32.094 1 65.94 31 ASP B N 1
ATOM 2620 C CA . ASP B 1 31 ? 13.406 59.062 31.5 1 65.94 31 ASP B CA 1
ATOM 2621 C C . ASP B 1 31 ? 14.922 59.156 31.312 1 65.94 31 ASP B C 1
ATOM 2623 O O . ASP B 1 31 ? 15.531 60.188 31.531 1 65.94 31 ASP B O 1
ATOM 2627 N N . VAL B 1 32 ? 15.617 58.062 31.141 1 63.38 32 VAL B N 1
ATOM 2628 C CA . VAL B 1 32 ? 17.062 58.031 30.969 1 63.38 32 VAL B CA 1
ATOM 2629 C C . VAL B 1 32 ? 17.406 58.25 29.5 1 63.38 32 VAL B C 1
ATOM 2631 O O . VAL B 1 32 ? 18.453 58.812 29.172 1 63.38 32 VAL B O 1
ATOM 2634 N N . ILE B 1 33 ? 16.578 57.781 28.547 1 63.41 33 ILE B N 1
ATOM 2635 C CA . ILE B 1 33 ? 16.891 57.875 27.125 1 63.41 33 ILE B CA 1
ATOM 2636 C C . ILE B 1 33 ? 15.883 58.812 26.438 1 63.41 33 ILE B C 1
ATOM 2638 O O . ILE B 1 33 ? 14.727 58.906 26.859 1 63.41 33 ILE B O 1
ATOM 2642 N N . GLY B 1 34 ? 16.484 59.719 25.531 1 62.69 34 GLY B N 1
ATOM 2643 C CA . GLY B 1 34 ? 15.672 60.688 24.812 1 62.69 34 GLY B CA 1
ATOM 2644 C C . GLY B 1 34 ? 14.758 60.062 23.781 1 62.69 34 GLY B C 1
ATOM 2645 O O . GLY B 1 34 ? 14.859 58.844 23.5 1 62.69 34 GLY B O 1
ATOM 2646 N N . THR B 1 35 ? 13.758 60.688 23.438 1 64.44 35 THR B N 1
ATOM 2647 C CA . THR B 1 35 ? 12.695 60.25 22.547 1 64.44 35 THR B CA 1
ATOM 2648 C C . THR B 1 35 ? 13.273 59.781 21.203 1 64.44 35 THR B C 1
ATOM 2650 O O . THR B 1 35 ? 12.766 58.844 20.609 1 64.44 35 THR B O 1
ATOM 2653 N N . ASP B 1 36 ? 14.336 60.406 20.672 1 58.53 36 ASP B N 1
ATOM 2654 C CA . ASP B 1 36 ? 14.938 60.031 19.406 1 58.53 36 ASP B CA 1
ATOM 2655 C C . ASP B 1 36 ? 15.578 58.656 19.484 1 58.53 36 ASP B C 1
ATOM 2657 O O . ASP B 1 36 ? 15.484 57.844 18.531 1 58.53 36 ASP B O 1
ATOM 2661 N N . GLN B 1 37 ? 16.141 58.375 20.609 1 60.09 37 GLN B N 1
ATOM 2662 C CA . GLN B 1 37 ? 16.812 57.062 20.812 1 60.09 37 GLN B CA 1
ATOM 2663 C C . GLN B 1 37 ? 15.789 55.938 20.938 1 60.09 37 GLN B C 1
ATOM 2665 O O . GLN B 1 37 ? 16.016 54.844 20.469 1 60.09 37 GLN B O 1
ATOM 2670 N N . VAL B 1 38 ? 14.695 56.25 21.422 1 61.06 38 VAL B N 1
ATOM 2671 C CA . VAL B 1 38 ? 13.641 55.25 21.594 1 61.06 38 VAL B CA 1
ATOM 2672 C C . VAL B 1 38 ? 13 54.938 20.25 1 61.06 38 VAL B C 1
ATOM 2674 O O . VAL B 1 38 ? 12.703 53.781 19.953 1 61.06 38 VAL B O 1
ATOM 2677 N N . ASN B 1 39 ? 12.836 55.969 19.469 1 59.09 39 ASN B N 1
ATOM 2678 C CA . ASN B 1 39 ? 12.297 55.75 18.125 1 59.09 39 ASN B CA 1
ATOM 2679 C C . ASN B 1 39 ? 13.219 54.844 17.297 1 59.09 39 ASN B C 1
ATOM 2681 O O . ASN B 1 39 ? 12.758 53.969 16.562 1 59.09 39 ASN B O 1
ATOM 2685 N N . ALA B 1 40 ? 14.484 55.125 17.469 1 56.47 40 ALA B N 1
ATOM 2686 C CA . ALA B 1 40 ? 15.461 54.312 16.75 1 56.47 40 ALA B CA 1
ATOM 2687 C C . ALA B 1 40 ? 15.438 52.875 17.25 1 56.47 40 ALA B C 1
ATOM 2689 O O . ALA B 1 40 ? 15.523 51.938 16.453 1 56.47 40 ALA B O 1
ATOM 2690 N N . ALA B 1 41 ? 15.227 52.75 18.516 1 59.16 41 ALA B N 1
ATOM 2691 C CA . ALA B 1 41 ? 15.172 51.406 19.109 1 59.16 41 ALA B CA 1
ATOM 2692 C C . ALA B 1 41 ? 13.898 50.688 18.703 1 59.16 41 ALA B C 1
ATOM 2694 O O . ALA B 1 41 ? 13.914 49.469 18.438 1 59.16 41 ALA B O 1
ATOM 2695 N N . MET B 1 42 ? 12.859 51.344 18.594 1 61.69 42 MET B N 1
ATOM 2696 C CA . MET B 1 42 ? 11.586 50.781 18.141 1 61.69 42 MET B CA 1
ATOM 2697 C C . MET B 1 42 ? 11.688 50.281 16.703 1 61.69 42 MET B C 1
ATOM 2699 O O . MET B 1 42 ? 11.188 49.188 16.391 1 61.69 42 MET B O 1
ATOM 2703 N N . LEU B 1 43 ? 12.297 51.125 15.859 1 55.5 43 LEU B N 1
ATOM 2704 C CA . LEU B 1 43 ? 12.492 50.719 14.477 1 55.5 43 LEU B CA 1
ATOM 2705 C C . LEU B 1 43 ? 13.367 49.469 14.383 1 55.5 43 LEU B C 1
ATOM 2707 O O . LEU B 1 43 ? 13.109 48.594 13.57 1 55.5 43 LEU B O 1
ATOM 2711 N N . LEU B 1 44 ? 14.312 49.438 15.305 1 55.75 44 LEU B N 1
ATOM 2712 C CA . LEU B 1 44 ? 15.203 48.281 15.32 1 55.75 44 LEU B CA 1
ATOM 2713 C C . LEU B 1 44 ? 14.461 47.031 15.781 1 55.75 44 LEU B C 1
ATOM 2715 O O . LEU B 1 44 ? 14.641 45.969 15.203 1 55.75 44 LEU B O 1
ATOM 2719 N N . VAL B 1 45 ? 13.68 47.25 16.734 1 60.19 45 VAL B N 1
ATOM 2720 C CA . VAL B 1 45 ? 12.938 46.125 17.25 1 60.19 45 VAL B CA 1
ATOM 2721 C C . VAL B 1 45 ? 11.891 45.656 16.219 1 60.19 45 VAL B C 1
ATOM 2723 O O . VAL B 1 45 ? 11.719 44.469 15.984 1 60.19 45 VAL B O 1
ATOM 2726 N N . LEU B 1 46 ? 11.258 46.625 15.578 1 60.09 46 LEU B N 1
ATOM 2727 C CA . LEU B 1 46 ? 10.289 46.312 14.531 1 60.09 46 LEU B CA 1
ATOM 2728 C C . LEU B 1 46 ? 10.961 45.594 13.359 1 60.09 46 LEU B C 1
ATOM 2730 O O . LEU B 1 46 ? 10.398 44.656 12.789 1 60.09 46 LEU B O 1
ATOM 2734 N N . GLY B 1 47 ? 12.039 46.094 13 1 56.56 47 GLY B N 1
ATOM 2735 C CA . GLY B 1 47 ? 12.797 45.438 11.945 1 56.56 47 GLY B CA 1
ATOM 2736 C C . GLY B 1 47 ? 13.18 44 12.289 1 56.56 47 GLY B C 1
ATOM 2737 O O . GLY B 1 47 ? 13.055 43.094 11.453 1 56.56 47 GLY B O 1
ATOM 2738 N N . LEU B 1 48 ? 13.578 43.875 13.547 1 57.34 48 LEU B N 1
ATOM 2739 C CA . LEU B 1 48 ? 13.992 42.531 13.984 1 57.34 48 LEU B CA 1
ATOM 2740 C C . LEU B 1 48 ? 12.805 41.594 14.047 1 57.34 48 LEU B C 1
ATOM 2742 O O . LEU B 1 48 ? 12.914 40.406 13.664 1 57.34 48 LEU B O 1
ATOM 2746 N N . VAL B 1 49 ? 11.719 42 14.469 1 61.38 49 VAL B N 1
ATOM 2747 C CA . VAL B 1 49 ? 10.508 41.219 14.516 1 61.38 49 VAL B CA 1
ATOM 2748 C C . VAL B 1 49 ? 10.055 40.875 13.094 1 61.38 49 VAL B C 1
ATOM 2750 O O . VAL B 1 49 ? 9.648 39.75 12.805 1 61.38 49 VAL B O 1
ATOM 2753 N N . ALA B 1 50 ? 10.164 41.875 12.227 1 55.44 50 ALA B N 1
ATOM 2754 C CA . ALA B 1 50 ? 9.781 41.625 10.836 1 55.44 50 ALA B CA 1
ATOM 2755 C C . ALA B 1 50 ? 10.672 40.594 10.18 1 55.44 50 ALA B C 1
ATOM 2757 O O . ALA B 1 50 ? 10.195 39.719 9.453 1 55.44 50 ALA B O 1
ATOM 2758 N N . ILE B 1 51 ? 11.898 40.688 10.461 1 51.66 51 ILE B N 1
ATOM 2759 C CA . ILE B 1 51 ? 12.844 39.719 9.906 1 51.66 51 ILE B CA 1
ATOM 2760 C C . ILE B 1 51 ? 12.539 38.344 10.453 1 51.66 51 ILE B C 1
ATOM 2762 O O . ILE B 1 51 ? 12.562 37.344 9.711 1 51.66 51 ILE B O 1
ATOM 2766 N N . THR B 1 52 ? 12.211 38.312 11.664 1 55.56 52 THR B N 1
ATOM 2767 C CA . THR B 1 52 ? 11.891 37 12.281 1 55.56 52 THR B CA 1
ATOM 2768 C C . THR B 1 52 ? 10.602 36.438 11.688 1 55.56 52 THR B C 1
ATOM 2770 O O . THR B 1 52 ? 10.523 35.25 11.43 1 55.56 52 THR B O 1
ATOM 2773 N N . LEU B 1 53 ? 9.672 37.312 11.461 1 55.38 53 LEU B N 1
ATOM 2774 C CA . LEU B 1 53 ? 8.398 36.906 10.898 1 55.38 53 LEU B CA 1
ATOM 2775 C C . LEU B 1 53 ? 8.57 36.406 9.469 1 55.38 53 LEU B C 1
ATOM 2777 O O . LEU B 1 53 ? 7.953 35.406 9.062 1 55.38 53 LEU B O 1
ATOM 2781 N N . LEU B 1 54 ? 9.352 37.125 8.781 1 48.22 54 LEU B N 1
ATOM 2782 C CA . LEU B 1 54 ? 9.586 36.75 7.387 1 48.22 54 LEU B CA 1
ATOM 2783 C C . LEU B 1 54 ? 10.352 35.438 7.297 1 48.22 54 LEU B C 1
ATOM 2785 O O . LEU B 1 54 ? 10.055 34.594 6.438 1 48.22 54 LEU B O 1
ATOM 2789 N N . ARG B 1 55 ? 11.234 35.281 8.102 1 49.47 55 ARG B N 1
ATOM 2790 C CA . ARG B 1 55 ? 11.992 34.031 8.133 1 49.47 55 ARG B CA 1
ATOM 2791 C C . ARG B 1 55 ? 11.102 32.875 8.547 1 49.47 55 ARG B C 1
ATOM 2793 O O . ARG B 1 55 ? 11.188 31.781 7.973 1 49.47 55 ARG B O 1
ATOM 2800 N N . ASP B 1 56 ? 10.352 33.188 9.539 1 53.66 56 ASP B N 1
ATOM 2801 C CA . ASP B 1 56 ? 9.453 32.156 10.039 1 53.66 56 ASP B CA 1
ATOM 2802 C C . ASP B 1 56 ? 8.414 31.781 8.984 1 53.66 56 ASP B C 1
ATOM 2804 O O . ASP B 1 56 ? 8.039 30.609 8.859 1 53.66 56 ASP B O 1
ATOM 2808 N N . ARG B 1 57 ? 7.957 32.75 8.281 1 50.22 57 ARG B N 1
ATOM 2809 C CA . ARG B 1 57 ? 6.969 32.5 7.242 1 50.22 57 ARG B CA 1
ATOM 2810 C C . ARG B 1 57 ? 7.543 31.594 6.156 1 50.22 57 ARG B C 1
ATOM 2812 O O . ARG B 1 57 ? 6.844 30.719 5.645 1 50.22 57 ARG B O 1
ATOM 2819 N N . HIS B 1 58 ? 8.734 31.969 5.777 1 46.59 58 HIS B N 1
ATOM 2820 C CA . HIS B 1 58 ? 9.305 31.109 4.738 1 46.59 58 HIS B CA 1
ATOM 2821 C C . HIS B 1 58 ? 9.461 29.672 5.23 1 46.59 58 HIS B C 1
ATOM 2823 O O . HIS B 1 58 ? 9.18 28.734 4.496 1 46.59 58 HIS B O 1
ATOM 2829 N N . LEU B 1 59 ? 9.969 29.641 6.344 1 47.44 59 LEU B N 1
ATOM 2830 C CA . LEU B 1 59 ? 10.148 28.312 6.914 1 47.44 59 LEU B CA 1
ATOM 2831 C C . LEU B 1 59 ? 8.797 27.656 7.211 1 47.44 59 LEU B C 1
ATOM 2833 O O . LEU B 1 59 ? 8.625 26.453 7.008 1 47.44 59 LEU B O 1
ATOM 2837 N N . SER B 1 60 ? 7.887 28.531 7.633 1 53.16 60 SER B N 1
ATOM 2838 C CA . SER B 1 60 ? 6.555 28.047 7.973 1 53.16 60 SER B CA 1
ATOM 2839 C C . SER B 1 60 ? 5.777 27.641 6.723 1 53.16 60 SER B C 1
ATOM 2841 O O . SER B 1 60 ? 4.98 26.703 6.758 1 53.16 60 SER B O 1
ATOM 2843 N N . ALA B 1 61 ? 6.09 28.359 5.633 1 51.28 61 ALA B N 1
ATOM 2844 C CA . ALA B 1 61 ? 5.312 28.078 4.434 1 51.28 61 ALA B CA 1
ATOM 2845 C C . ALA B 1 61 ? 5.59 26.656 3.926 1 51.28 61 ALA B C 1
ATOM 2847 O O . ALA B 1 61 ? 4.668 25.953 3.518 1 51.28 61 ALA B O 1
ATOM 2848 N N . LYS B 1 62 ? 6.844 26.453 3.752 1 51.12 62 LYS B N 1
ATOM 2849 C CA . LYS B 1 62 ? 7.172 25.094 3.314 1 51.12 62 LYS B CA 1
ATOM 2850 C C . LYS B 1 62 ? 6.641 24.047 4.297 1 51.12 62 LYS B C 1
ATOM 2852 O O . LYS B 1 62 ? 6.09 23.031 3.891 1 51.12 62 LYS B O 1
ATOM 2857 N N . ALA B 1 63 ? 6.852 24.328 5.516 1 53.5 63 ALA B N 1
ATOM 2858 C CA . ALA B 1 63 ? 6.34 23.453 6.566 1 53.5 63 ALA B CA 1
ATOM 2859 C C . ALA B 1 63 ? 4.816 23.391 6.531 1 53.5 63 ALA B C 1
ATOM 2861 O O . ALA B 1 63 ? 4.23 22.312 6.734 1 53.5 63 ALA B O 1
ATOM 2862 N N . VAL B 1 64 ? 4.266 24.516 6.191 1 54.75 64 VAL B N 1
ATOM 2863 C CA . VAL B 1 64 ? 2.812 24.594 6.102 1 54.75 64 VAL B CA 1
ATOM 2864 C C . VAL B 1 64 ? 2.334 23.844 4.859 1 54.75 64 VAL B C 1
ATOM 2866 O O . VAL B 1 64 ? 1.315 23.156 4.898 1 54.75 64 VAL B O 1
ATOM 2869 N N . ARG B 1 65 ? 3.09 24.031 3.797 1 54.28 65 ARG B N 1
ATOM 2870 C CA . ARG B 1 65 ? 2.709 23.359 2.566 1 54.28 65 ARG B CA 1
ATOM 2871 C C . ARG B 1 65 ? 2.746 21.844 2.748 1 54.28 65 ARG B C 1
ATOM 2873 O O . ARG B 1 65 ? 1.831 21.125 2.32 1 54.28 65 ARG B O 1
ATOM 2880 N N . ASP B 1 66 ? 3.881 21.422 3.262 1 55.97 66 ASP B N 1
ATOM 2881 C CA . ASP B 1 66 ? 4.016 20 3.508 1 55.97 66 ASP B CA 1
ATOM 2882 C C . ASP B 1 66 ? 2.996 19.516 4.539 1 55.97 66 ASP B C 1
ATOM 2884 O O . ASP B 1 66 ? 2.422 18.438 4.395 1 55.97 66 ASP B O 1
ATOM 2888 N N . ALA B 1 67 ? 2.895 20.391 5.566 1 56.38 67 ALA B N 1
ATOM 2889 C CA . ALA B 1 67 ? 1.979 20.062 6.652 1 56.38 67 ALA B CA 1
ATOM 2890 C C . ALA B 1 67 ? 0.546 19.938 6.145 1 56.38 67 ALA B C 1
ATOM 2892 O O . ALA B 1 67 ? -0.269 19.219 6.734 1 56.38 67 ALA B O 1
ATOM 2893 N N . THR B 1 68 ? 0.401 20.516 4.91 1 62.09 68 THR B N 1
ATOM 2894 C CA . THR B 1 68 ? -0.987 20.531 4.461 1 62.09 68 THR B CA 1
ATOM 2895 C C . THR B 1 68 ? -1.253 19.391 3.48 1 62.09 68 THR B C 1
ATOM 2897 O O . THR B 1 68 ? -2.406 19.094 3.156 1 62.09 68 THR B O 1
ATOM 2900 N N . SER B 1 69 ? -0.22 18.719 3.139 1 72.81 69 SER B N 1
ATOM 2901 C CA . SER B 1 69 ? -0.477 17.734 2.08 1 72.81 69 SER B CA 1
ATOM 2902 C C . SER B 1 69 ? -0.986 16.422 2.65 1 72.81 69 SER B C 1
ATOM 2904 O O . SER B 1 69 ? -1.745 15.711 1.992 1 72.81 69 SER B O 1
ATOM 2906 N N . VAL B 1 70 ? -0.612 16.141 3.877 1 83.19 70 VAL B N 1
ATOM 2907 C CA . VAL B 1 70 ? -1.084 14.945 4.566 1 83.19 70 VAL B CA 1
ATOM 2908 C C . VAL B 1 70 ? -1.62 15.32 5.945 1 83.19 70 VAL B C 1
ATOM 2910 O O . VAL B 1 70 ? -0.91 15.93 6.75 1 83.19 70 VAL B O 1
ATOM 2913 N N . HIS B 1 71 ? -2.828 15.039 6.199 1 85.19 71 HIS B N 1
ATOM 2914 C CA . HIS B 1 71 ? -3.432 15.273 7.504 1 85.19 71 HIS B CA 1
ATOM 2915 C C . HIS B 1 71 ? -3.432 14 8.344 1 85.19 71 HIS B C 1
ATOM 2917 O O . HIS B 1 71 ? -3.836 12.938 7.871 1 85.19 71 HIS B O 1
ATOM 2923 N N . LEU B 1 72 ? -2.914 14.156 9.484 1 86.5 72 LEU B N 1
ATOM 2924 C CA . LEU B 1 72 ? -2.99 13.031 10.414 1 86.5 72 LEU B CA 1
ATOM 2925 C C . LEU B 1 72 ? -4.258 13.109 11.258 1 86.5 72 LEU B C 1
ATOM 2927 O O . LEU B 1 72 ? -4.586 14.172 11.797 1 86.5 72 LEU B O 1
ATOM 2931 N N . LEU B 1 73 ? -4.953 12.039 11.227 1 88.62 73 LEU B N 1
ATOM 2932 C CA . LEU B 1 73 ? -6.215 11.961 11.953 1 88.62 73 LEU B CA 1
ATOM 2933 C C . LEU B 1 73 ? -6.074 11.094 13.195 1 88.62 73 LEU B C 1
ATOM 2935 O O . LEU B 1 73 ? -5.68 9.93 13.102 1 88.62 73 LEU B O 1
ATOM 2939 N N . TYR B 1 74 ? -6.512 11.68 14.289 1 83.31 74 TYR B N 1
ATOM 2940 C CA . TYR B 1 74 ? -6.379 10.945 15.539 1 83.31 74 TYR B CA 1
ATOM 2941 C C . TYR B 1 74 ? -7.746 10.594 16.125 1 83.31 74 TYR B C 1
ATOM 2943 O O . TYR B 1 74 ? -8.648 11.43 16.125 1 83.31 74 TYR B O 1
ATOM 2951 N N . GLY B 1 75 ? -7.887 9.352 16.547 1 83.62 75 GLY B N 1
ATOM 2952 C CA . GLY B 1 75 ? -9.055 8.922 17.297 1 83.62 75 GLY B CA 1
ATOM 2953 C C . GLY B 1 75 ? -10.367 9.273 16.625 1 83.62 75 GLY B C 1
ATOM 2954 O O . GLY B 1 75 ? -10.625 8.844 15.5 1 83.62 75 GLY B O 1
ATOM 2955 N N . PRO B 1 76 ? -11.07 10.141 17.266 1 84 76 PRO B N 1
ATOM 2956 C CA . PRO B 1 76 ? -12.406 10.484 16.766 1 84 76 PRO B CA 1
ATOM 2957 C C . PRO B 1 76 ? -12.367 11.234 15.438 1 84 76 PRO B C 1
ATOM 2959 O O . PRO B 1 76 ? -13.367 11.281 14.719 1 84 76 PRO B O 1
ATOM 2962 N N . GLU B 1 77 ? -11.203 11.828 15.195 1 87.56 77 GLU B N 1
ATOM 2963 C CA . GLU B 1 77 ? -11.07 12.57 13.945 1 87.56 77 GLU B CA 1
ATOM 2964 C C . GLU B 1 77 ? -11.25 11.648 12.742 1 87.56 77 GLU B C 1
ATOM 2966 O O . GLU B 1 77 ? -11.664 12.094 11.672 1 87.56 77 GLU B O 1
ATOM 2971 N N . ILE B 1 78 ? -10.906 10.414 12.977 1 91.44 78 ILE B N 1
ATOM 2972 C CA . ILE B 1 78 ? -11 9.453 11.883 1 91.44 78 ILE B CA 1
ATOM 2973 C C . ILE B 1 78 ? -12.461 9.266 11.484 1 91.44 78 ILE B C 1
ATOM 2975 O O . ILE B 1 78 ? -12.805 9.367 10.305 1 91.44 78 ILE B O 1
ATOM 2979 N N . GLY B 1 79 ? -13.289 9.055 12.492 1 91.81 79 GLY B N 1
ATOM 2980 C CA . GLY B 1 79 ? -14.711 8.914 12.234 1 91.81 79 GLY B CA 1
ATOM 2981 C C . GLY B 1 79 ? -15.328 10.156 11.617 1 91.81 79 GLY B C 1
ATOM 2982 O O . GLY B 1 79 ? -16.141 10.062 10.695 1 91.81 79 GLY B O 1
ATOM 2983 N N . HIS B 1 80 ? -14.898 11.266 12.078 1 93 80 HIS B N 1
ATOM 2984 C CA . HIS B 1 80 ? -15.414 12.523 11.562 1 93 80 HIS B CA 1
ATOM 2985 C C . HIS B 1 80 ? -15.016 12.727 10.102 1 93 80 HIS B C 1
ATOM 2987 O O . HIS B 1 80 ? -15.836 13.133 9.281 1 93 80 HIS B O 1
ATOM 2993 N N . ALA B 1 81 ? -13.781 12.422 9.844 1 93.81 81 ALA B N 1
ATOM 2994 C CA . ALA B 1 81 ? -13.305 12.555 8.477 1 93.81 81 ALA B CA 1
ATOM 2995 C C . ALA B 1 81 ? -14.078 11.641 7.531 1 93.81 81 ALA B C 1
ATOM 2997 O O . ALA B 1 81 ? -14.43 12.039 6.414 1 93.81 81 ALA B O 1
ATOM 2998 N N . HIS B 1 82 ? -14.398 10.461 7.965 1 96.69 82 HIS B N 1
ATOM 2999 C CA . HIS B 1 82 ? -15.195 9.531 7.164 1 96.69 82 HIS B CA 1
ATOM 3000 C C . HIS B 1 82 ? -16.594 10.078 6.914 1 96.69 82 HIS B C 1
ATOM 3002 O O . HIS B 1 82 ? -17.125 9.977 5.805 1 96.69 82 HIS B O 1
ATOM 3008 N N . THR B 1 83 ? -17.109 10.641 7.949 1 95.88 83 THR B N 1
ATOM 3009 C CA . THR B 1 83 ? -18.438 11.211 7.828 1 95.88 83 THR B CA 1
ATOM 3010 C C . THR B 1 83 ? -18.453 12.32 6.785 1 95.88 83 THR B C 1
ATOM 3012 O O . THR B 1 83 ? -19.328 12.352 5.918 1 95.88 83 THR B O 1
ATOM 3015 N N . LEU B 1 84 ? -17.516 13.172 6.859 1 95.31 84 LEU B N 1
ATOM 3016 C CA . LEU B 1 84 ? -17.422 14.281 5.914 1 95.31 84 LEU B CA 1
ATOM 3017 C C . LEU B 1 84 ? -17.188 13.766 4.496 1 95.31 84 LEU B C 1
ATOM 3019 O O . LEU B 1 84 ? -17.75 14.289 3.537 1 95.31 84 LEU B O 1
ATOM 3023 N N . ALA B 1 85 ? -16.391 12.742 4.379 1 97.19 85 ALA B N 1
ATOM 3024 C CA . ALA B 1 85 ? -16.047 12.18 3.076 1 97.19 85 ALA B CA 1
ATOM 3025 C C . ALA B 1 85 ? -17.266 11.578 2.396 1 97.19 85 ALA B C 1
ATOM 3027 O O . ALA B 1 85 ? -17.359 11.562 1.168 1 97.19 85 ALA B O 1
ATOM 3028 N N . ARG B 1 86 ? -18.188 11.078 3.172 1 97 86 ARG B N 1
ATOM 3029 C CA . ARG B 1 86 ? -19.375 10.414 2.629 1 97 86 ARG B CA 1
ATOM 3030 C C . ARG B 1 86 ? -20.391 11.438 2.113 1 97 86 ARG B C 1
ATOM 3032 O O . ARG B 1 86 ? -21.266 11.102 1.323 1 97 86 ARG B O 1
ATOM 3039 N N . ARG B 1 87 ? -20.156 12.656 2.547 1 92.69 87 ARG B N 1
ATOM 3040 C CA . ARG B 1 87 ? -21.109 13.688 2.139 1 92.69 87 ARG B CA 1
ATOM 3041 C C . ARG B 1 87 ? -20.875 14.094 0.686 1 92.69 87 ARG B C 1
ATOM 3043 O O . ARG B 1 87 ? -19.797 14.562 0.328 1 92.69 87 ARG B O 1
ATOM 3050 N N . GLY B 1 88 ? -21.812 13.844 -0.15 1 91.12 88 GLY B N 1
ATOM 3051 C CA . GLY B 1 88 ? -21.812 14.328 -1.521 1 91.12 88 GLY B CA 1
ATOM 3052 C C . GLY B 1 88 ? -20.844 13.578 -2.414 1 91.12 88 GLY B C 1
ATOM 3053 O O . GLY B 1 88 ? -20.484 14.062 -3.488 1 91.12 88 GLY B O 1
ATOM 3054 N N . THR B 1 89 ? -20.297 12.492 -1.958 1 97.19 89 THR B N 1
ATOM 3055 C CA . THR B 1 89 ? -19.328 11.75 -2.766 1 97.19 89 THR B CA 1
ATOM 3056 C C . THR B 1 89 ? -20.047 11.008 -3.896 1 97.19 89 THR B C 1
ATOM 3058 O O . THR B 1 89 ? -21.141 10.492 -3.713 1 97.19 89 THR B O 1
ATOM 3061 N N . GLU B 1 90 ? -19.453 10.93 -5.027 1 96.5 90 GLU B N 1
ATOM 3062 C CA . GLU B 1 90 ? -19.984 10.211 -6.18 1 96.5 90 GLU B CA 1
ATOM 3063 C C . GLU B 1 90 ? -19.312 8.852 -6.34 1 96.5 90 GLU B C 1
ATOM 3065 O O . GLU B 1 90 ? -19.781 8.016 -7.125 1 96.5 90 GLU B O 1
ATOM 3070 N N . GLN B 1 91 ? -18.281 8.758 -5.586 1 97.94 91 GLN B N 1
ATOM 3071 C CA . GLN B 1 91 ? -17.594 7.473 -5.668 1 97.94 91 GLN B CA 1
ATOM 3072 C C . GLN B 1 91 ? -16.984 7.09 -4.32 1 97.94 91 GLN B C 1
ATOM 3074 O O . GLN B 1 91 ? -16.625 7.961 -3.523 1 97.94 91 GLN B O 1
ATOM 3079 N N . TRP B 1 92 ? -16.875 5.848 -4.07 1 98.62 92 TRP B N 1
ATOM 3080 C CA . TRP B 1 92 ? -16.188 5.305 -2.902 1 98.62 92 TRP B CA 1
ATOM 3081 C C . TRP B 1 92 ? -15.383 4.062 -3.271 1 98.62 92 TRP B C 1
ATOM 3083 O O . TRP B 1 92 ? -15.945 3.076 -3.762 1 98.62 92 TRP B O 1
ATOM 3093 N N . MET B 1 93 ? -14.086 4.105 -3.168 1 98.69 93 MET B N 1
ATOM 3094 C CA . MET B 1 93 ? -13.219 2.947 -3.352 1 98.69 93 MET B CA 1
ATOM 3095 C C . MET B 1 93 ? -12.648 2.471 -2.018 1 98.69 93 MET B C 1
ATOM 3097 O O . MET B 1 93 ? -12.133 3.27 -1.238 1 98.69 93 MET B O 1
ATOM 3101 N N . PHE B 1 94 ? -12.859 1.263 -1.831 1 98.69 94 PHE B N 1
ATOM 3102 C CA . PHE B 1 94 ? -12.367 0.669 -0.594 1 98.69 94 PHE B CA 1
ATOM 3103 C C . PHE B 1 94 ? -11.414 -0.486 -0.889 1 98.69 94 PHE B C 1
ATOM 3105 O O . PHE B 1 94 ? -11.68 -1.308 -1.768 1 98.69 94 PHE B O 1
ATOM 3112 N N . LYS B 1 95 ? -10.305 -0.575 -0.224 1 98.38 95 LYS B N 1
ATOM 3113 C CA . LYS B 1 95 ? -9.391 -1.713 -0.172 1 98.38 95 LYS B CA 1
ATOM 3114 C C . LYS B 1 95 ? -9.031 -2.062 1.269 1 98.38 95 LYS B C 1
ATOM 3116 O O . LYS B 1 95 ? -8.516 -1.22 2.006 1 98.38 95 LYS B O 1
ATOM 3121 N N . GLY B 1 96 ? -9.32 -3.271 1.649 1 96.81 96 GLY B N 1
ATOM 3122 C CA . GLY B 1 96 ? -9.039 -3.689 3.014 1 96.81 96 GLY B CA 1
ATOM 3123 C C . GLY B 1 96 ? -9.328 -5.16 3.258 1 96.81 96 GLY B C 1
ATOM 3124 O O . GLY B 1 96 ? -9.227 -5.977 2.34 1 96.81 96 GLY B O 1
ATOM 3125 N N . GLY B 1 97 ? -9.547 -5.516 4.484 1 95.12 97 GLY B N 1
ATOM 3126 C CA . GLY B 1 97 ? -9.727 -6.91 4.859 1 95.12 97 GLY B CA 1
ATOM 3127 C C . GLY B 1 97 ? -11.078 -7.469 4.465 1 95.12 97 GLY B C 1
ATOM 3128 O O . GLY B 1 97 ? -11.227 -8.055 3.389 1 95.12 97 GLY B O 1
ATOM 3129 N N . THR B 1 98 ? -12.117 -7.172 5.25 1 96.31 98 THR B N 1
ATOM 3130 C CA . THR B 1 98 ? -13.398 -7.82 5.012 1 96.31 98 THR B CA 1
ATOM 3131 C C . THR B 1 98 ? -14.484 -6.789 4.723 1 96.31 98 THR B C 1
ATOM 3133 O O . THR B 1 98 ? -15.578 -7.137 4.273 1 96.31 98 THR B O 1
ATOM 3136 N N . GLY B 1 99 ? -14.305 -5.566 4.973 1 96.19 99 GLY B N 1
ATOM 3137 C CA . GLY B 1 99 ? -15.266 -4.516 4.672 1 96.19 99 GLY B CA 1
ATOM 3138 C C . GLY B 1 99 ? -16.359 -4.395 5.715 1 96.19 99 GLY B C 1
ATOM 3139 O O . GLY B 1 99 ? -17.516 -4.09 5.383 1 96.19 99 GLY B O 1
ATOM 3140 N N . THR B 1 100 ? -16.047 -4.656 6.957 1 94.06 100 THR B N 1
ATOM 3141 C CA . THR B 1 100 ? -17.047 -4.602 8.023 1 94.06 100 THR B CA 1
ATOM 3142 C C . THR B 1 100 ? -17.594 -3.186 8.18 1 94.06 100 THR B C 1
ATOM 3144 O O . THR B 1 100 ? -18.812 -2.986 8.227 1 94.06 100 THR B O 1
ATOM 3147 N N . TYR B 1 101 ? -16.734 -2.207 8.234 1 94 101 TYR B N 1
ATOM 3148 C CA . TYR B 1 101 ? -17.172 -0.823 8.391 1 94 101 TYR B CA 1
ATOM 3149 C C . TYR B 1 101 ? -17.938 -0.352 7.168 1 94 101 TYR B C 1
ATOM 3151 O O . TYR B 1 101 ? -18.859 0.456 7.285 1 94 101 TYR B O 1
ATOM 3159 N N . ILE B 1 102 ? -17.609 -0.828 6.02 1 96.88 102 ILE B N 1
ATOM 3160 C CA . ILE B 1 102 ? -18.312 -0.521 4.777 1 96.88 102 ILE B CA 1
ATOM 3161 C C . ILE B 1 102 ? -19.781 -0.924 4.902 1 96.88 102 ILE B C 1
ATOM 3163 O O . ILE B 1 102 ? -20.672 -0.143 4.574 1 96.88 102 ILE B O 1
ATOM 3167 N N . ARG B 1 103 ? -19.984 -2.078 5.43 1 96.81 103 ARG B N 1
ATOM 3168 C CA . ARG B 1 103 ? -21.344 -2.582 5.57 1 96.81 103 ARG B CA 1
ATOM 3169 C C . ARG B 1 103 ? -22.078 -1.861 6.691 1 96.81 103 ARG B C 1
ATOM 3171 O O . ARG B 1 103 ? -23.266 -1.542 6.559 1 96.81 103 ARG B O 1
ATOM 3178 N N . ALA B 1 104 ? -21.344 -1.594 7.719 1 94.56 104 ALA B N 1
ATOM 3179 C CA . ALA B 1 104 ? -21.969 -1.06 8.93 1 94.56 104 ALA B CA 1
ATOM 3180 C C . ALA B 1 104 ? -22.344 0.409 8.75 1 94.56 104 ALA B C 1
ATOM 3182 O O . ALA B 1 104 ? -23.344 0.87 9.289 1 94.56 104 ALA B O 1
ATOM 3183 N N . VAL B 1 105 ? -21.516 1.104 7.996 1 95.88 105 VAL B N 1
ATOM 3184 C CA . VAL B 1 105 ? -21.734 2.547 8.008 1 95.88 105 VAL B CA 1
ATOM 3185 C C . VAL B 1 105 ? -21.703 3.086 6.578 1 95.88 105 VAL B C 1
ATOM 3187 O O . VAL B 1 105 ? -22.672 3.656 6.094 1 95.88 105 VAL B O 1
ATOM 3190 N N . THR B 1 106 ? -20.594 2.85 5.879 1 97.31 106 THR B N 1
ATOM 3191 C CA . THR B 1 106 ? -20.25 3.592 4.672 1 97.31 106 THR B CA 1
ATOM 3192 C C . THR B 1 106 ? -21.281 3.334 3.564 1 97.31 106 THR B C 1
ATOM 3194 O O . THR B 1 106 ? -21.828 4.277 3 1 97.31 106 THR B O 1
ATOM 3197 N N . LEU B 1 107 ? -21.516 2.078 3.301 1 96.75 107 LEU B N 1
ATOM 3198 C CA . LEU B 1 107 ? -22.391 1.732 2.191 1 96.75 107 LEU B CA 1
ATOM 3199 C C . LEU B 1 107 ? -23.812 2.23 2.447 1 96.75 107 LEU B C 1
ATOM 3201 O O . LEU B 1 107 ? -24.422 2.848 1.574 1 96.75 107 LEU B O 1
ATOM 3205 N N . ARG B 1 108 ? -24.281 2.014 3.6 1 94.69 108 ARG B N 1
ATOM 3206 C CA . ARG B 1 108 ? -25.625 2.445 3.969 1 94.69 108 ARG B CA 1
ATOM 3207 C C . ARG B 1 108 ? -25.766 3.959 3.85 1 94.69 108 ARG B C 1
ATOM 3209 O O . ARG B 1 108 ? -26.672 4.453 3.189 1 94.69 108 ARG B O 1
ATOM 3216 N N . GLU B 1 109 ? -24.828 4.633 4.438 1 96.19 109 GLU B N 1
ATOM 3217 C CA . GLU B 1 109 ? -24.891 6.09 4.457 1 96.19 109 GLU B CA 1
ATOM 3218 C C . GLU B 1 109 ? -24.688 6.672 3.061 1 96.19 109 GLU B C 1
ATOM 3220 O O . GLU B 1 109 ? -25.359 7.633 2.68 1 96.19 109 GLU B O 1
ATOM 3225 N N . CYS B 1 110 ? -23.781 6.16 2.328 1 97.25 110 CYS B N 1
ATOM 3226 C CA . CYS B 1 110 ? -23.531 6.645 0.977 1 97.25 110 CYS B CA 1
ATOM 3227 C C . CYS B 1 110 ? -24.75 6.453 0.087 1 97.25 110 CYS B C 1
ATOM 3229 O O . CYS B 1 110 ? -25.109 7.34 -0.694 1 97.25 110 CYS B O 1
ATOM 3231 N N . VAL B 1 111 ? -25.406 5.332 0.219 1 96.44 111 VAL B N 1
ATOM 3232 C CA . VAL B 1 111 ? -26.578 5.039 -0.589 1 96.44 111 VAL B CA 1
ATOM 3233 C C . VAL B 1 111 ? -27.719 5.973 -0.196 1 96.44 111 VAL B C 1
ATOM 3235 O O . VAL B 1 111 ? -28.406 6.535 -1.061 1 96.44 111 VAL B O 1
ATOM 3238 N N . GLU B 1 112 ? -27.891 6.137 1.082 1 95.69 112 GLU B N 1
ATOM 3239 C CA . GLU B 1 112 ? -28.938 7.035 1.558 1 95.69 112 GLU B CA 1
ATOM 3240 C C . GLU B 1 112 ? -28.719 8.461 1.072 1 95.69 112 GLU B C 1
ATOM 3242 O O . GLU B 1 112 ? -29.641 9.133 0.619 1 95.69 112 GLU B O 1
ATOM 3247 N N . ASN B 1 113 ? -27.484 8.891 1.198 1 95.75 113 ASN B N 1
ATOM 3248 C CA . ASN B 1 113 ? -27.141 10.227 0.723 1 95.75 113 ASN B CA 1
ATOM 3249 C C . ASN B 1 113 ? -27.391 10.367 -0.777 1 95.75 113 ASN B C 1
ATOM 3251 O O . ASN B 1 113 ? -27.953 11.367 -1.228 1 95.75 113 ASN B O 1
ATOM 3255 N N . ALA B 1 114 ? -26.969 9.414 -1.525 1 96.12 114 ALA B N 1
ATOM 3256 C CA . ALA B 1 114 ? -27.125 9.43 -2.977 1 96.12 114 ALA B CA 1
ATOM 3257 C C . ALA B 1 114 ? -28.609 9.438 -3.367 1 96.12 114 ALA B C 1
ATOM 3259 O O . ALA B 1 114 ? -29 10.125 -4.309 1 96.12 114 ALA B O 1
ATOM 3260 N N . ARG B 1 115 ? -29.391 8.695 -2.662 1 94.62 115 ARG B N 1
ATOM 3261 C CA . ARG B 1 115 ? -30.828 8.648 -2.904 1 94.62 115 ARG B CA 1
ATOM 3262 C C . ARG B 1 115 ? -31.469 10 -2.639 1 94.62 115 ARG B C 1
ATOM 3264 O O . ARG B 1 115 ? -32.25 10.484 -3.453 1 94.62 115 ARG B O 1
ATOM 3271 N N . ARG B 1 116 ? -31.109 10.602 -1.596 1 94.69 116 ARG B N 1
ATOM 3272 C CA . ARG B 1 116 ? -31.656 11.891 -1.208 1 94.69 116 ARG B CA 1
ATOM 3273 C C . ARG B 1 116 ? -31.297 12.969 -2.229 1 94.69 116 ARG B C 1
ATOM 3275 O O . ARG B 1 116 ? -32.125 13.812 -2.561 1 94.69 116 ARG B O 1
ATOM 3282 N N . GLU B 1 117 ? -30.156 12.883 -2.689 1 94.25 117 GLU B N 1
ATOM 3283 C CA . GLU B 1 117 ? -29.656 13.906 -3.604 1 94.25 117 GLU B CA 1
ATOM 3284 C C . GLU B 1 117 ? -29.922 13.523 -5.059 1 94.25 117 GLU B C 1
ATOM 3286 O O . GLU B 1 117 ? -29.594 14.281 -5.973 1 94.25 117 GLU B O 1
ATOM 3291 N N . GLN B 1 118 ? -30.469 12.312 -5.297 1 92.19 118 GLN B N 1
ATOM 3292 C CA . GLN B 1 118 ? -30.797 11.797 -6.621 1 92.19 118 GLN B CA 1
ATOM 3293 C C . GLN B 1 118 ? -29.578 11.812 -7.543 1 92.19 118 GLN B C 1
ATOM 3295 O O . GLN B 1 118 ? -29.656 12.297 -8.672 1 92.19 118 GLN B O 1
ATOM 3300 N N . ARG B 1 119 ? -28.547 11.305 -7.059 1 94.12 119 ARG B N 1
ATOM 3301 C CA . ARG B 1 119 ? -27.312 11.227 -7.828 1 94.12 119 ARG B CA 1
ATOM 3302 C C . ARG B 1 119 ? -26.828 9.781 -7.934 1 94.12 119 ARG B C 1
ATOM 3304 O O . ARG B 1 119 ? -27.125 8.953 -7.07 1 94.12 119 ARG B O 1
ATOM 3311 N N . PRO B 1 120 ? -26.078 9.516 -8.984 1 96.19 120 PRO B N 1
ATOM 3312 C CA . PRO B 1 120 ? -25.469 8.18 -9.086 1 96.19 120 PRO B CA 1
ATOM 3313 C C . PRO B 1 120 ? -24.312 7.98 -8.109 1 96.19 120 PRO B C 1
ATOM 3315 O O . PRO B 1 120 ? -23.703 8.953 -7.656 1 96.19 120 PRO B O 1
ATOM 3318 N N . LEU B 1 121 ? -24.109 6.77 -7.703 1 97.94 121 LEU B N 1
ATOM 3319 C CA . LEU B 1 121 ? -23.031 6.395 -6.797 1 97.94 121 LEU B CA 1
ATOM 3320 C C . LEU B 1 121 ? -22.234 5.211 -7.348 1 97.94 121 LEU B C 1
ATOM 3322 O O . LEU B 1 121 ? -22.828 4.211 -7.766 1 97.94 121 LEU B O 1
ATOM 3326 N N . ARG B 1 122 ? -20.984 5.359 -7.477 1 98.44 122 ARG B N 1
ATOM 3327 C CA . ARG B 1 122 ? -20.094 4.273 -7.879 1 98.44 122 ARG B CA 1
ATOM 3328 C C . ARG B 1 122 ? -19.297 3.756 -6.691 1 98.44 122 ARG B C 1
ATOM 3330 O O . ARG B 1 122 ? -18.609 4.523 -6.016 1 98.44 122 ARG B O 1
ATOM 3337 N N . VAL B 1 123 ? -19.359 2.465 -6.391 1 98.5 123 VAL B N 1
ATOM 3338 C CA . VAL B 1 123 ? -18.656 1.857 -5.266 1 98.5 123 VAL B CA 1
ATOM 3339 C C . VAL B 1 123 ? -17.781 0.712 -5.762 1 98.5 123 VAL B C 1
ATOM 3341 O O . VAL B 1 123 ? -18.234 -0.138 -6.531 1 98.5 123 VAL B O 1
ATOM 3344 N N . GLN B 1 124 ? -16.547 0.731 -5.434 1 98.69 124 GLN B N 1
ATOM 3345 C CA . GLN B 1 124 ? -15.578 -0.323 -5.723 1 98.69 124 GLN B CA 1
ATOM 3346 C C . GLN B 1 124 ? -14.977 -0.891 -4.438 1 98.69 124 GLN B C 1
ATOM 3348 O O . GLN B 1 124 ? -14.352 -0.164 -3.664 1 98.69 124 GLN B O 1
ATOM 3353 N N . LEU B 1 125 ? -15.195 -2.186 -4.215 1 98.81 125 LEU B N 1
ATOM 3354 C CA . LEU B 1 125 ? -14.727 -2.814 -2.982 1 98.81 125 LEU B CA 1
ATOM 3355 C C . LEU B 1 125 ? -13.719 -3.914 -3.281 1 98.81 125 LEU B C 1
ATOM 3357 O O . LEU B 1 125 ? -14.008 -4.844 -4.035 1 98.81 125 LEU B O 1
ATOM 3361 N N . GLU B 1 126 ? -12.523 -3.779 -2.791 1 98.75 126 GLU B N 1
ATOM 3362 C CA . GLU B 1 126 ? -11.531 -4.844 -2.801 1 98.75 126 GLU B CA 1
ATOM 3363 C C . GLU B 1 126 ? -11.375 -5.469 -1.416 1 98.75 126 GLU B C 1
ATOM 3365 O O . GLU B 1 126 ? -10.922 -4.805 -0.479 1 98.75 126 GLU B O 1
ATOM 3370 N N . ILE B 1 127 ? -11.766 -6.734 -1.303 1 98.56 127 ILE B N 1
ATOM 3371 C CA . ILE B 1 127 ? -11.734 -7.43 -0.019 1 98.56 127 ILE B CA 1
ATOM 3372 C C . ILE B 1 127 ? -11.031 -8.773 -0.181 1 98.56 127 ILE B C 1
ATOM 3374 O O . ILE B 1 127 ? -10.711 -9.188 -1.3 1 98.56 127 ILE B O 1
ATOM 3378 N N . LEU B 1 128 ? -10.828 -9.453 0.917 1 98.12 128 LEU B N 1
ATOM 3379 C CA . LEU B 1 128 ? -10.203 -10.773 0.917 1 98.12 128 LEU B CA 1
ATOM 3380 C C . LEU B 1 128 ? -11.078 -11.789 0.196 1 98.12 128 LEU B C 1
ATOM 3382 O O . LEU B 1 128 ? -12.305 -11.742 0.292 1 98.12 128 LEU B O 1
ATOM 3386 N N . ASP B 1 129 ? -10.43 -12.688 -0.458 1 98 129 ASP B N 1
ATOM 3387 C CA . ASP B 1 129 ? -11.133 -13.812 -1.072 1 98 129 ASP B CA 1
ATOM 3388 C C . ASP B 1 129 ? -11.562 -14.828 -0.021 1 98 129 ASP B C 1
ATOM 3390 O O . ASP B 1 129 ? -10.727 -15.547 0.536 1 98 129 ASP B O 1
ATOM 3394 N N . PRO B 1 130 ? -12.812 -14.906 0.199 1 98.06 130 PRO B N 1
ATOM 3395 C CA . PRO B 1 130 ? -13.266 -15.828 1.25 1 98.06 130 PRO B CA 1
ATOM 3396 C C . PRO B 1 130 ? -13.117 -17.297 0.857 1 98.06 130 PRO B C 1
ATOM 3398 O O . PRO B 1 130 ? -13.234 -18.172 1.708 1 98.06 130 PRO B O 1
ATOM 3401 N N . THR B 1 131 ? -12.922 -17.609 -0.41 1 97.44 131 THR B N 1
ATOM 3402 C CA . THR B 1 131 ? -12.773 -18.984 -0.86 1 97.44 131 THR B CA 1
ATOM 3403 C C . THR B 1 131 ? -11.359 -19.484 -0.593 1 97.44 131 THR B C 1
ATOM 3405 O O . THR B 1 131 ? -11.102 -20.688 -0.656 1 97.44 131 THR B O 1
ATOM 3408 N N . ASP B 1 132 ? -10.453 -18.594 -0.334 1 96.38 132 ASP B N 1
ATOM 3409 C CA . ASP B 1 132 ? -9.086 -18.953 0.03 1 96.38 132 ASP B CA 1
ATOM 3410 C C . ASP B 1 132 ? -8.938 -19.062 1.545 1 96.38 132 ASP B C 1
ATOM 3412 O O . ASP B 1 132 ? -8.641 -18.078 2.223 1 96.38 132 ASP B O 1
ATOM 3416 N N . GLU B 1 133 ? -9.023 -20.219 2.008 1 96.19 133 GLU B N 1
ATOM 3417 C CA . GLU B 1 133 ? -9.023 -20.453 3.449 1 96.19 133 GLU B CA 1
ATOM 3418 C C . GLU B 1 133 ? -7.68 -20.062 4.066 1 96.19 133 GLU B C 1
ATOM 3420 O O . GLU B 1 133 ? -7.633 -19.531 5.18 1 96.19 133 GLU B O 1
ATOM 3425 N N . GLN B 1 134 ? -6.617 -20.359 3.387 1 95.38 134 GLN B N 1
ATOM 3426 C CA . GLN B 1 134 ? -5.289 -20.047 3.91 1 95.38 134 GLN B CA 1
ATOM 3427 C C . GLN B 1 134 ? -5.094 -18.547 4.047 1 95.38 134 GLN B C 1
ATOM 3429 O O . GLN B 1 134 ? -4.508 -18.078 5.027 1 95.38 134 GLN B O 1
ATOM 3434 N N . LEU B 1 135 ? -5.555 -17.844 3.062 1 95.75 135 LEU B N 1
ATOM 3435 C CA . LEU B 1 135 ? -5.5 -16.375 3.109 1 95.75 135 LEU B CA 1
ATOM 3436 C C . LEU B 1 135 ? -6.289 -15.844 4.301 1 95.75 135 LEU B C 1
ATOM 3438 O O . LEU B 1 135 ? -5.809 -14.977 5.031 1 95.75 135 LEU B O 1
ATOM 3442 N N . CYS B 1 136 ? -7.457 -16.375 4.504 1 97.12 136 CYS B N 1
ATOM 3443 C CA . CYS B 1 136 ? -8.32 -15.945 5.602 1 97.12 136 CYS B CA 1
ATOM 3444 C C . CYS B 1 136 ? -7.711 -16.312 6.949 1 97.12 136 CYS B C 1
ATOM 3446 O O . CYS B 1 136 ? -7.855 -15.57 7.922 1 97.12 136 CYS B O 1
ATOM 3448 N N . LYS B 1 137 ? -7.051 -17.438 6.984 1 96.25 137 LYS B N 1
ATOM 3449 C CA . LYS B 1 137 ? -6.344 -17.844 8.203 1 96.25 137 LYS B CA 1
ATOM 3450 C C . LYS B 1 137 ? -5.215 -16.859 8.523 1 96.25 137 LYS B C 1
ATOM 3452 O O . LYS B 1 137 ? -5.059 -16.438 9.672 1 96.25 137 LYS B O 1
ATOM 3457 N N . THR B 1 138 ? -4.484 -16.531 7.516 1 93.88 138 THR B N 1
ATOM 3458 C CA . THR B 1 138 ? -3.387 -15.586 7.688 1 93.88 138 THR B CA 1
ATOM 3459 C C . THR B 1 138 ? -3.902 -14.258 8.219 1 93.88 138 THR B C 1
ATOM 3461 O O . THR B 1 138 ? -3.309 -13.672 9.125 1 93.88 138 THR B O 1
ATOM 3464 N N . TYR B 1 139 ? -4.98 -13.836 7.672 1 95.31 139 TYR B N 1
ATOM 3465 C CA . TYR B 1 139 ? -5.574 -12.578 8.109 1 95.31 139 TYR B CA 1
ATOM 3466 C C . TYR B 1 139 ? -6.039 -12.664 9.562 1 95.31 139 TYR B C 1
ATOM 3468 O O . TYR B 1 139 ? -5.793 -11.758 10.359 1 95.31 139 TYR B O 1
ATOM 3476 N N . ALA B 1 140 ? -6.656 -13.695 9.883 1 95.06 140 ALA B N 1
ATOM 3477 C CA . ALA B 1 140 ? -7.148 -13.891 11.242 1 95.06 140 ALA B CA 1
ATOM 3478 C C . ALA B 1 140 ? -5.996 -13.906 12.242 1 95.06 140 ALA B C 1
ATOM 3480 O O . ALA B 1 140 ? -6.094 -13.328 13.328 1 95.06 140 ALA B O 1
ATOM 3481 N N . GLN B 1 141 ? -4.973 -14.57 11.914 1 92.5 141 GLN B N 1
ATOM 3482 C CA . GLN B 1 141 ? -3.799 -14.641 12.781 1 92.5 141 GLN B CA 1
ATOM 3483 C C . GLN B 1 141 ? -3.164 -13.258 12.953 1 92.5 141 GLN B C 1
ATOM 3485 O O . GLN B 1 141 ? -2.74 -12.898 14.047 1 92.5 141 GLN B O 1
ATOM 3490 N N . PHE B 1 142 ? -3.127 -12.617 11.953 1 90.06 142 PHE B N 1
ATOM 3491 C CA . PHE B 1 142 ? -2.602 -11.258 12.008 1 90.06 142 PHE B CA 1
ATOM 3492 C C . PHE B 1 142 ? -3.426 -10.398 12.961 1 90.06 142 PHE B C 1
ATOM 3494 O O . PHE B 1 142 ? -2.873 -9.727 13.836 1 90.06 142 PHE B O 1
ATOM 3501 N N . ARG B 1 143 ? -4.699 -10.391 12.742 1 89.75 143 ARG B N 1
ATOM 3502 C CA . ARG B 1 143 ? -5.598 -9.594 13.57 1 89.75 143 ARG B CA 1
ATOM 3503 C C . ARG B 1 143 ? -5.484 -9.992 15.039 1 89.75 143 ARG B C 1
ATOM 3505 O O . ARG B 1 143 ? -5.477 -9.133 15.922 1 89.75 143 ARG B O 1
ATOM 3512 N N . SER B 1 144 ? -5.359 -11.195 15.227 1 88.5 144 SER B N 1
ATOM 3513 C CA . SER B 1 144 ? -5.273 -11.711 16.594 1 88.5 144 SER B CA 1
ATOM 3514 C C . SER B 1 144 ? -3.943 -11.344 17.234 1 88.5 144 SER B C 1
ATOM 3516 O O . SER B 1 144 ? -3.865 -11.172 18.453 1 88.5 144 SER B O 1
ATOM 3518 N N . SER B 1 145 ? -2.906 -11.297 16.469 1 86.12 145 SER B N 1
ATOM 3519 C CA . SER B 1 145 ? -1.593 -10.938 16.984 1 86.12 145 SER B CA 1
ATOM 3520 C C . SER B 1 145 ? -1.558 -9.477 17.438 1 86.12 145 SER B C 1
ATOM 3522 O O . SER B 1 145 ? -0.846 -9.125 18.375 1 86.12 145 SER B O 1
ATOM 3524 N N . LEU B 1 146 ? -2.307 -8.656 16.844 1 81.19 146 LEU B N 1
ATOM 3525 C CA . LEU B 1 146 ? -2.352 -7.242 17.203 1 81.19 146 LEU B CA 1
ATOM 3526 C C . LEU B 1 146 ? -3.273 -7.008 18.391 1 81.19 146 LEU B C 1
ATOM 3528 O O . LEU B 1 146 ? -2.951 -6.219 19.281 1 81.19 146 LEU B O 1
ATOM 3532 N N . GLN B 1 147 ? -4.367 -7.684 18.266 1 79.69 147 GLN B N 1
ATOM 3533 C CA . GLN B 1 147 ? -5.352 -7.598 19.344 1 79.69 147 GLN B CA 1
ATOM 3534 C C . GLN B 1 147 ? -5.875 -8.977 19.719 1 79.69 147 GLN B C 1
ATOM 3536 O O . GLN B 1 147 ? -6.844 -9.461 19.141 1 79.69 147 GLN B O 1
ATOM 3541 N N . PRO B 1 148 ? -5.277 -9.453 20.734 1 79.44 148 PRO B N 1
ATOM 3542 C CA . PRO B 1 148 ? -5.652 -10.812 21.125 1 79.44 148 PRO B CA 1
ATOM 3543 C C . PRO B 1 148 ? -7.051 -10.883 21.734 1 79.44 148 PRO B C 1
ATOM 3545 O O . PRO B 1 148 ? -7.664 -11.953 21.75 1 79.44 148 PRO B O 1
ATOM 3548 N N . GLU B 1 149 ? -7.504 -9.75 22.094 1 78.5 149 GLU B N 1
ATOM 3549 C CA . GLU B 1 149 ? -8.828 -9.742 22.719 1 78.5 149 GLU B CA 1
ATOM 3550 C C . GLU B 1 149 ? -9.914 -9.453 21.672 1 78.5 149 GLU B C 1
ATOM 3552 O O . GLU B 1 149 ? -9.609 -9.102 20.531 1 78.5 149 GLU B O 1
ATOM 3557 N N . ALA B 1 150 ? -11.055 -9.766 22.125 1 76.56 150 ALA B N 1
ATOM 3558 C CA . ALA B 1 150 ? -12.211 -9.508 21.281 1 76.56 150 ALA B CA 1
ATOM 3559 C C . ALA B 1 150 ? -12.305 -8.031 20.906 1 76.56 150 ALA B C 1
ATOM 3561 O O . ALA B 1 150 ? -11.953 -7.164 21.719 1 76.56 150 ALA B O 1
ATOM 3562 N N . ASP B 1 151 ? -12.672 -7.867 19.656 1 77 151 ASP B N 1
ATOM 3563 C CA . ASP B 1 151 ? -12.836 -6.48 19.234 1 77 151 ASP B CA 1
ATOM 3564 C C . ASP B 1 151 ? -14.117 -5.879 19.797 1 77 151 ASP B C 1
ATOM 3566 O O . ASP B 1 151 ? -14.711 -6.438 20.734 1 77 151 ASP B O 1
ATOM 3570 N N . ARG B 1 152 ? -14.453 -4.668 19.438 1 75.69 152 ARG B N 1
ATOM 3571 C CA . ARG B 1 152 ? -15.578 -3.932 20 1 75.69 152 ARG B CA 1
ATOM 3572 C C . ARG B 1 152 ? -16.891 -4.684 19.781 1 75.69 152 ARG B C 1
ATOM 3574 O O . ARG B 1 152 ? -17.891 -4.398 20.453 1 75.69 152 ARG B O 1
ATOM 3581 N N . THR B 1 153 ? -16.922 -5.695 18.859 1 75.75 153 THR B N 1
ATOM 3582 C CA . THR B 1 153 ? -18.109 -6.504 18.609 1 75.75 153 THR B CA 1
ATOM 3583 C C . THR B 1 153 ? -18.172 -7.672 19.594 1 75.75 153 THR B C 1
ATOM 3585 O O . THR B 1 153 ? -19.203 -8.336 19.703 1 75.75 153 THR B O 1
ATOM 3588 N N . GLY B 1 154 ? -17.078 -7.93 20.328 1 80.06 154 GLY B N 1
ATOM 3589 C CA . GLY B 1 154 ? -17.016 -9.016 21.297 1 80.06 154 GLY B CA 1
ATOM 3590 C C . GLY B 1 154 ? -16.578 -10.336 20.688 1 80.06 154 GLY B C 1
ATOM 3591 O O . GLY B 1 154 ? -16.594 -11.367 21.359 1 80.06 154 GLY B O 1
ATOM 3592 N N . GLU B 1 155 ? -16.266 -10.305 19.438 1 86.88 155 GLU B N 1
ATOM 3593 C CA . GLU B 1 155 ? -15.883 -11.539 18.766 1 86.88 155 GLU B CA 1
ATOM 3594 C C . GLU B 1 155 ? -14.398 -11.539 18.422 1 86.88 155 GLU B C 1
ATOM 3596 O O . GLU B 1 155 ? -13.836 -10.508 18.062 1 86.88 155 GLU B O 1
ATOM 3601 N N . LEU B 1 156 ? -13.828 -12.781 18.5 1 89.69 156 LEU B N 1
ATOM 3602 C CA . LEU B 1 156 ? -12.438 -12.961 18.109 1 89.69 156 LEU B CA 1
ATOM 3603 C C . LEU B 1 156 ? -12.328 -13.18 16.594 1 89.69 156 LEU B C 1
ATOM 3605 O O . LEU B 1 156 ? -13.258 -13.703 15.977 1 89.69 156 LEU B O 1
ATOM 3609 N N . TRP B 1 157 ? -11.234 -12.766 16.125 1 91.81 157 TRP B N 1
ATOM 3610 C CA . TRP B 1 157 ? -10.992 -13.031 14.719 1 91.81 157 TRP B CA 1
ATOM 3611 C C . TRP B 1 157 ? -10.516 -14.461 14.5 1 91.81 157 TRP B C 1
ATOM 3613 O O . TRP B 1 157 ? -9.5 -14.883 15.062 1 91.81 157 TRP B O 1
ATOM 3623 N N . THR B 1 158 ? -11.281 -15.211 13.836 1 95.12 158 THR B N 1
ATOM 3624 C CA . THR B 1 158 ? -10.977 -16.578 13.406 1 95.12 158 THR B CA 1
ATOM 3625 C C . THR B 1 158 ? -11.023 -16.688 11.883 1 95.12 158 THR B C 1
ATOM 3627 O O . THR B 1 158 ? -11.477 -15.758 11.203 1 95.12 158 THR B O 1
ATOM 3630 N N . THR B 1 159 ? -10.516 -17.797 11.383 1 96.81 159 THR B N 1
ATOM 3631 C CA . THR B 1 159 ? -10.602 -18.047 9.945 1 96.81 159 THR B CA 1
ATOM 3632 C C . THR B 1 159 ? -12.055 -18.031 9.477 1 96.81 159 THR B C 1
ATOM 3634 O O . THR B 1 159 ? -12.383 -17.406 8.469 1 96.81 159 THR B O 1
ATOM 3637 N N . GLU B 1 160 ? -12.898 -18.656 10.234 1 96.56 160 GLU B N 1
ATOM 3638 C CA . GLU B 1 160 ? -14.32 -18.75 9.891 1 96.56 160 GLU B CA 1
ATOM 3639 C C . GLU B 1 160 ? -14.984 -17.391 9.914 1 96.56 160 GLU B C 1
ATOM 3641 O O . GLU B 1 160 ? -15.758 -17.047 9.023 1 96.56 160 GLU B O 1
ATOM 3646 N N . ARG B 1 161 ? -14.703 -16.641 10.898 1 95.88 161 ARG B N 1
ATOM 3647 C CA . ARG B 1 161 ? -15.281 -15.305 10.969 1 95.88 161 ARG B CA 1
ATOM 3648 C C . ARG B 1 161 ? -14.844 -14.453 9.781 1 95.88 161 ARG B C 1
ATOM 3650 O O . ARG B 1 161 ? -15.656 -13.734 9.195 1 95.88 161 ARG B O 1
ATOM 3657 N N . THR B 1 162 ? -13.539 -14.539 9.523 1 97.31 162 THR B N 1
ATOM 3658 C CA . THR B 1 162 ? -13.008 -13.773 8.398 1 97.31 162 THR B CA 1
ATOM 3659 C C . THR B 1 162 ? -13.758 -14.109 7.113 1 97.31 162 THR B C 1
ATOM 3661 O O . THR B 1 162 ? -14.156 -13.211 6.367 1 97.31 162 THR B O 1
ATOM 3664 N N . ARG B 1 163 ? -13.953 -15.352 6.895 1 98.12 163 ARG B N 1
ATOM 3665 C CA . ARG B 1 163 ? -14.656 -15.797 5.699 1 98.12 163 ARG B CA 1
ATOM 3666 C C . ARG B 1 163 ? -16.109 -15.312 5.703 1 98.12 163 ARG B C 1
ATOM 3668 O O . ARG B 1 163 ? -16.594 -14.781 4.699 1 98.12 163 ARG B O 1
ATOM 3675 N N . LYS B 1 164 ? -16.75 -15.445 6.777 1 97.94 164 LYS B N 1
ATOM 3676 C CA . LYS B 1 164 ? -18.141 -15.023 6.891 1 97.94 164 LYS B CA 1
ATOM 3677 C C . LYS B 1 164 ? -18.281 -13.523 6.637 1 97.94 164 LYS B C 1
ATOM 3679 O O . LYS B 1 164 ? -19.203 -13.094 5.938 1 97.94 164 LYS B O 1
ATOM 3684 N N . GLU B 1 165 ? -17.375 -12.789 7.238 1 97.56 165 GLU B N 1
ATOM 3685 C CA . GLU B 1 165 ? -17.406 -11.344 7.043 1 97.56 165 GLU B CA 1
ATOM 3686 C C . GLU B 1 165 ? -17.219 -10.984 5.57 1 97.56 165 GLU B C 1
ATOM 3688 O O . GLU B 1 165 ? -17.891 -10.078 5.059 1 97.56 165 GLU B O 1
ATOM 3693 N N . ALA B 1 166 ? -16.312 -11.648 4.926 1 98.38 166 ALA B N 1
ATOM 3694 C CA . ALA B 1 166 ? -16.078 -11.383 3.51 1 98.38 166 ALA B CA 1
ATOM 3695 C C . ALA B 1 166 ? -17.297 -11.773 2.668 1 98.38 166 ALA B C 1
ATOM 3697 O O . ALA B 1 166 ? -17.719 -11.016 1.791 1 98.38 166 ALA B O 1
ATOM 3698 N N . TYR B 1 167 ? -17.875 -12.922 2.936 1 98.75 167 TYR B N 1
ATOM 3699 C CA . TYR B 1 167 ? -19.094 -13.328 2.25 1 98.75 167 TYR B CA 1
ATOM 3700 C C . TYR B 1 167 ? -20.219 -12.32 2.486 1 98.75 167 TYR B C 1
ATOM 3702 O O . TYR B 1 167 ? -20.984 -12.016 1.577 1 98.75 167 TYR B O 1
ATOM 3710 N N . ALA B 1 168 ? -20.25 -11.844 3.666 1 98.62 168 ALA B N 1
ATOM 3711 C CA . ALA B 1 168 ? -21.281 -10.875 4.027 1 98.62 168 ALA B CA 1
ATOM 3712 C C . ALA B 1 168 ? -21.172 -9.609 3.18 1 98.62 168 ALA B C 1
ATOM 3714 O O . ALA B 1 168 ? -22.188 -9.039 2.764 1 98.62 168 ALA B O 1
ATOM 3715 N N . THR B 1 169 ? -19.969 -9.172 2.965 1 98.69 169 THR B N 1
ATOM 3716 C CA . THR B 1 169 ? -19.766 -7.977 2.154 1 98.69 169 THR B CA 1
ATOM 3717 C C . THR B 1 169 ? -20.234 -8.219 0.719 1 98.69 169 THR B C 1
ATOM 3719 O O . THR B 1 169 ? -20.844 -7.34 0.107 1 98.69 169 THR B O 1
ATOM 3722 N N . VAL B 1 170 ? -19.969 -9.375 0.208 1 98.56 170 VAL B N 1
ATOM 3723 C CA . VAL B 1 170 ? -20.453 -9.727 -1.127 1 98.56 170 VAL B CA 1
ATOM 3724 C C . VAL B 1 170 ? -21.969 -9.719 -1.153 1 98.56 170 VAL B C 1
ATOM 3726 O O . VAL B 1 170 ? -22.578 -9.141 -2.055 1 98.56 170 VAL B O 1
ATOM 3729 N N . LEU B 1 171 ? -22.531 -10.336 -0.145 1 98.25 171 LEU B N 1
ATOM 3730 C CA . LEU B 1 171 ? -23.984 -10.398 -0.067 1 98.25 171 LEU B CA 1
ATOM 3731 C C . LEU B 1 171 ? -24.578 -9 0.027 1 98.25 171 LEU B C 1
ATOM 3733 O O . LEU B 1 171 ? -25.578 -8.703 -0.636 1 98.25 171 LEU B O 1
ATOM 3737 N N . ALA B 1 172 ? -24.016 -8.172 0.855 1 98 172 ALA B N 1
ATOM 3738 C CA . ALA B 1 172 ? -24.469 -6.797 0.979 1 98 172 ALA B CA 1
ATOM 3739 C C . ALA B 1 172 ? -24.422 -6.078 -0.367 1 98 172 ALA B C 1
ATOM 3741 O O . ALA B 1 172 ? -25.344 -5.34 -0.718 1 98 172 ALA B O 1
ATOM 3742 N N . GLY B 1 173 ? -23.328 -6.281 -1.097 1 97.38 173 GLY B N 1
ATOM 3743 C CA . GLY B 1 173 ? -23.234 -5.703 -2.426 1 97.38 173 GLY B CA 1
ATOM 3744 C C . GLY B 1 173 ? -24.375 -6.113 -3.344 1 97.38 173 GLY B C 1
ATOM 3745 O O . GLY B 1 173 ? -24.953 -5.273 -4.031 1 97.38 173 GLY B O 1
ATOM 3746 N N . CYS B 1 174 ? -24.688 -7.352 -3.314 1 97 174 CYS B N 1
ATOM 3747 C CA . CYS B 1 174 ? -25.812 -7.855 -4.109 1 97 174 CYS B CA 1
ATOM 3748 C C . CYS B 1 174 ? -27.125 -7.227 -3.67 1 97 174 CYS B C 1
ATOM 3750 O O . CYS B 1 174 ? -27.922 -6.805 -4.508 1 97 174 CYS B O 1
ATOM 3752 N N . TRP B 1 175 ? -27.281 -7.168 -2.426 1 96.88 175 TRP B N 1
ATOM 3753 C CA . TRP B 1 175 ? -28.516 -6.68 -1.832 1 96.88 175 TRP B CA 1
ATOM 3754 C C . TRP B 1 175 ? -28.75 -5.215 -2.189 1 96.88 175 TRP B C 1
ATOM 3756 O O . TRP B 1 175 ? -29.828 -4.852 -2.66 1 96.88 175 TRP B O 1
ATOM 3766 N N . TYR B 1 176 ? -27.766 -4.379 -2.031 1 95.88 176 TYR B N 1
ATOM 3767 C CA . TYR B 1 176 ? -27.891 -2.955 -2.311 1 95.88 176 TYR B CA 1
ATOM 3768 C C . TYR B 1 176 ? -28.047 -2.705 -3.807 1 95.88 176 TYR B C 1
ATOM 3770 O O . TYR B 1 176 ? -28.781 -1.809 -4.223 1 95.88 176 TYR B O 1
ATOM 3778 N N . ARG B 1 177 ? -27.312 -3.459 -4.535 1 95.31 177 ARG B N 1
ATOM 3779 C CA . ARG B 1 177 ? -27.359 -3.307 -5.988 1 95.31 177 ARG B CA 1
ATOM 3780 C C . ARG B 1 177 ? -28.781 -3.49 -6.5 1 95.31 177 ARG B C 1
ATOM 3782 O O . ARG B 1 177 ? -29.219 -2.791 -7.422 1 95.31 177 ARG B O 1
ATOM 3789 N N . GLN B 1 178 ? -29.531 -4.375 -5.922 1 94.12 178 GLN B N 1
ATOM 3790 C CA . GLN B 1 178 ? -30.891 -4.691 -6.348 1 94.12 178 GLN B CA 1
ATOM 3791 C C . GLN B 1 178 ? -31.875 -3.623 -5.879 1 94.12 178 GLN B C 1
ATOM 3793 O O . GLN B 1 178 ? -33 -3.512 -6.414 1 94.12 178 GLN B O 1
ATOM 3798 N N . ARG B 1 179 ? -31.516 -2.799 -5.004 1 92.69 179 ARG B N 1
ATOM 3799 C CA . ARG B 1 179 ? -32.469 -1.903 -4.359 1 92.69 179 ARG B CA 1
ATOM 3800 C C . ARG B 1 179 ? -32.219 -0.456 -4.777 1 92.69 179 ARG B C 1
ATOM 3802 O O . ARG B 1 179 ? -33.094 0.405 -4.57 1 92.69 179 ARG B O 1
ATOM 3809 N N . PHE B 1 180 ? -31.109 -0.231 -5.23 1 94 180 PHE B N 1
ATOM 3810 C CA . PHE B 1 180 ? -30.797 1.115 -5.695 1 94 180 PHE B CA 1
ATOM 3811 C C . PHE B 1 180 ? -30.25 1.082 -7.117 1 94 180 PHE B C 1
ATOM 3813 O O . PHE B 1 180 ? -29.062 0.833 -7.32 1 94 180 PHE B O 1
ATOM 3820 N N . THR B 1 181 ? -31 1.455 -8.086 1 91.44 181 THR B N 1
ATOM 3821 C CA . THR B 1 181 ? -30.719 1.31 -9.508 1 91.44 181 THR B CA 1
ATOM 3822 C C . THR B 1 181 ? -29.531 2.176 -9.914 1 91.44 181 THR B C 1
ATOM 3824 O O . THR B 1 181 ? -28.781 1.835 -10.836 1 91.44 181 THR B O 1
ATOM 3827 N N . PHE B 1 182 ? -29.281 3.252 -9.188 1 94.31 182 PHE B N 1
ATOM 3828 C CA . PHE B 1 182 ? -28.234 4.176 -9.594 1 94.31 182 PHE B CA 1
ATOM 3829 C C . PHE B 1 182 ? -26.922 3.854 -8.875 1 94.31 182 PHE B C 1
ATOM 3831 O O . PHE B 1 182 ? -25.969 4.637 -8.922 1 94.31 182 PHE B O 1
ATOM 3838 N N . LEU B 1 183 ? -26.953 2.756 -8.227 1 96.56 183 LEU B N 1
ATOM 3839 C CA . LEU B 1 183 ? -25.734 2.256 -7.605 1 96.56 183 LEU B CA 1
ATOM 3840 C C . LEU B 1 183 ? -24.969 1.335 -8.555 1 96.56 183 LEU B C 1
ATOM 3842 O O . LEU B 1 183 ? -25.531 0.335 -9.023 1 96.56 183 LEU B O 1
ATOM 3846 N N . THR B 1 184 ? -23.797 1.729 -8.961 1 97.44 184 THR B N 1
ATOM 3847 C CA . THR B 1 184 ? -22.859 0.818 -9.594 1 97.44 184 THR B CA 1
ATOM 3848 C C . THR B 1 184 ? -21.844 0.302 -8.578 1 97.44 184 THR B C 1
ATOM 3850 O O . THR B 1 184 ? -21.031 1.072 -8.047 1 97.44 184 THR B O 1
ATOM 3853 N N . ILE B 1 185 ? -21.922 -0.929 -8.258 1 97.81 185 ILE B N 1
ATOM 3854 C CA . ILE B 1 185 ? -21.047 -1.501 -7.234 1 97.81 185 ILE B CA 1
ATOM 3855 C C . ILE B 1 185 ? -20.297 -2.693 -7.812 1 97.81 185 ILE B C 1
ATOM 3857 O O . ILE B 1 185 ? -20.891 -3.559 -8.461 1 97.81 185 ILE B O 1
ATOM 3861 N N . ASP B 1 186 ? -18.969 -2.697 -7.684 1 98.44 186 ASP B N 1
ATOM 3862 C CA . ASP B 1 186 ? -18.078 -3.793 -8.07 1 98.44 186 ASP B CA 1
ATOM 3863 C C . ASP B 1 186 ? -17.297 -4.312 -6.875 1 98.44 186 ASP B C 1
ATOM 3865 O O . ASP B 1 186 ? -16.844 -3.533 -6.031 1 98.44 186 ASP B O 1
ATOM 3869 N N . ILE B 1 187 ? -17.203 -5.629 -6.793 1 98.69 187 ILE B N 1
ATOM 3870 C CA . ILE B 1 187 ? -16.453 -6.262 -5.715 1 98.69 187 ILE B CA 1
ATOM 3871 C C . ILE B 1 187 ? -15.352 -7.133 -6.301 1 98.69 187 ILE B C 1
ATOM 3873 O O . ILE B 1 187 ? -15.602 -7.938 -7.203 1 98.69 187 ILE B O 1
ATOM 3877 N N . GLY B 1 188 ? -14.125 -6.879 -5.891 1 98.62 188 GLY B N 1
ATOM 3878 C CA . GLY B 1 188 ? -12.977 -7.703 -6.238 1 98.62 188 GLY B CA 1
ATOM 3879 C C . GLY B 1 188 ? -12.406 -8.461 -5.051 1 98.62 188 GLY B C 1
ATOM 3880 O O . GLY B 1 188 ? -12.305 -7.914 -3.951 1 98.62 188 GLY B O 1
ATOM 3881 N N . LEU B 1 189 ? -12.086 -9.688 -5.285 1 98.62 189 LEU B N 1
ATOM 3882 C CA . LEU B 1 189 ? -11.531 -10.531 -4.234 1 98.62 189 LEU B CA 1
ATOM 3883 C C . LEU B 1 189 ? -10.008 -10.617 -4.363 1 98.62 189 LEU B C 1
ATOM 3885 O O . LEU B 1 189 ? -9.492 -11.148 -5.348 1 98.62 189 LEU B O 1
ATOM 3889 N N . SER B 1 190 ? -9.367 -10.125 -3.385 1 97.12 190 SER B N 1
ATOM 3890 C CA . SER B 1 190 ? -7.91 -10.047 -3.395 1 97.12 190 SER B CA 1
ATOM 3891 C C . SER B 1 190 ? -7.285 -11.383 -2.992 1 97.12 190 SER B C 1
ATOM 3893 O O . SER B 1 190 ? -7.797 -12.07 -2.107 1 97.12 190 SER B O 1
ATOM 3895 N N . ALA B 1 191 ? -6.094 -11.625 -3.521 1 93.88 191 ALA B N 1
ATOM 3896 C CA . ALA B 1 191 ? -5.348 -12.836 -3.201 1 93.88 191 ALA B CA 1
ATOM 3897 C C . ALA B 1 191 ? -4.352 -12.586 -2.072 1 93.88 191 ALA B C 1
ATOM 3899 O O . ALA B 1 191 ? -3.719 -13.523 -1.573 1 93.88 191 ALA B O 1
ATOM 3900 N N . VAL B 1 192 ? -4.219 -11.344 -1.695 1 93.94 192 VAL B N 1
ATOM 3901 C CA . VAL B 1 192 ? -3.268 -10.992 -0.646 1 93.94 192 VAL B CA 1
ATOM 3902 C C . VAL B 1 192 ? -3.947 -10.102 0.387 1 93.94 192 VAL B C 1
ATOM 3904 O O . VAL B 1 192 ? -4.879 -9.359 0.062 1 93.94 192 VAL B O 1
ATOM 3907 N N . MET B 1 193 ? -3.434 -10.234 1.577 1 93.44 193 MET B N 1
ATOM 3908 C CA . MET B 1 193 ? -3.973 -9.359 2.613 1 93.44 193 MET B CA 1
ATOM 3909 C C . MET B 1 193 ? -3.064 -8.156 2.838 1 93.44 193 MET B C 1
ATOM 3911 O O . MET B 1 193 ? -1.879 -8.195 2.502 1 93.44 193 MET B O 1
ATOM 3915 N N . THR B 1 194 ? -3.604 -7.117 3.252 1 93.5 194 THR B N 1
ATOM 3916 C CA . THR B 1 194 ? -2.889 -5.906 3.641 1 93.5 194 THR B CA 1
ATOM 3917 C C . THR B 1 194 ? -3.23 -5.512 5.074 1 93.5 194 THR B C 1
ATOM 3919 O O . THR B 1 194 ? -4.316 -5.824 5.566 1 93.5 194 THR B O 1
ATOM 3922 N N . THR B 1 195 ? -2.334 -4.844 5.699 1 92.56 195 THR B N 1
ATOM 3923 C CA . THR B 1 195 ? -2.561 -4.383 7.066 1 92.56 195 THR B CA 1
ATOM 3924 C C . THR B 1 195 ? -3.178 -2.988 7.074 1 92.56 195 THR B C 1
ATOM 3926 O O . THR B 1 195 ? -3.576 -2.484 8.125 1 92.56 195 THR B O 1
ATOM 3929 N N . PHE B 1 196 ? -3.252 -2.389 5.938 1 94.19 196 PHE B N 1
ATOM 3930 C CA . PHE B 1 196 ? -3.832 -1.059 5.793 1 94.19 196 PHE B CA 1
ATOM 3931 C C . PHE B 1 196 ? -5.25 -1.145 5.238 1 94.19 196 PHE B C 1
ATOM 3933 O O . PHE B 1 196 ? -5.645 -2.178 4.691 1 94.19 196 PHE B O 1
ATOM 3940 N N . ARG B 1 197 ? -5.961 -0.073 5.449 1 95.75 197 ARG B N 1
ATOM 3941 C CA . ARG B 1 197 ? -7.266 0.152 4.836 1 95.75 197 ARG B CA 1
ATOM 3942 C C . ARG B 1 197 ? -7.305 1.492 4.109 1 95.75 197 ARG B C 1
ATOM 3944 O O . ARG B 1 197 ? -6.82 2.5 4.629 1 95.75 197 ARG B O 1
ATOM 3951 N N . TRP B 1 198 ? -7.816 1.435 2.893 1 97.94 198 TRP B N 1
ATOM 3952 C CA . TRP B 1 198 ? -7.938 2.643 2.084 1 97.94 198 TRP B CA 1
ATOM 3953 C C . TRP B 1 198 ? -9.398 2.961 1.796 1 97.94 198 TRP B C 1
ATOM 3955 O O . TRP B 1 198 ? -10.148 2.102 1.322 1 97.94 198 TRP B O 1
ATOM 3965 N N . ASP B 1 199 ? -9.781 4.109 2.096 1 98.38 199 ASP B N 1
ATOM 3966 C CA . ASP B 1 199 ? -11.086 4.664 1.729 1 98.38 199 ASP B CA 1
ATOM 3967 C C . ASP B 1 199 ? -10.922 5.922 0.876 1 98.38 199 ASP B C 1
ATOM 3969 O O . ASP B 1 199 ? -10.469 6.957 1.367 1 98.38 199 ASP B O 1
ATOM 3973 N N . LEU B 1 200 ? -11.297 5.777 -0.397 1 98.56 200 LEU B N 1
ATOM 3974 C CA . LEU B 1 200 ? -11.18 6.918 -1.301 1 98.56 200 LEU B CA 1
ATOM 3975 C C . LEU B 1 200 ? -12.555 7.438 -1.707 1 98.56 200 LEU B C 1
ATOM 3977 O O . LEU B 1 200 ? -13.375 6.688 -2.246 1 98.56 200 LEU B O 1
ATOM 3981 N N . SER B 1 201 ? -12.859 8.641 -1.367 1 98.38 201 SER B N 1
ATOM 3982 C CA . SER B 1 201 ?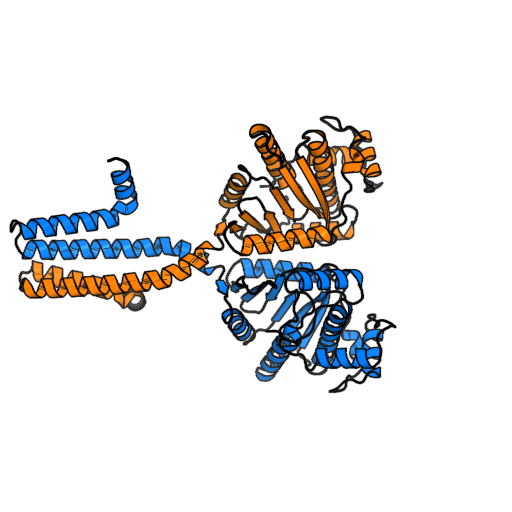 -14.062 9.359 -1.781 1 98.38 201 SER B CA 1
ATOM 3983 C C . SER B 1 201 ? -13.742 10.406 -2.84 1 98.38 201 SER B C 1
ATOM 3985 O O . SER B 1 201 ? -12.609 10.484 -3.324 1 98.38 201 SER B O 1
ATOM 3987 N N . SER B 1 202 ? -14.75 11.188 -3.23 1 97.19 202 SER B N 1
ATOM 3988 C CA . SER B 1 202 ? -14.555 12.25 -4.207 1 97.19 202 SER B CA 1
ATOM 3989 C C . SER B 1 202 ? -13.68 13.367 -3.645 1 97.19 202 SER B C 1
ATOM 3991 O O . SER B 1 202 ? -13 14.07 -4.395 1 97.19 202 SER B O 1
ATOM 3993 N N . SER B 1 203 ? -13.562 13.438 -2.34 1 95.69 203 SER B N 1
ATOM 3994 C CA . SER B 1 203 ? -12.93 14.617 -1.76 1 95.69 203 SER B CA 1
ATOM 3995 C C . SER B 1 203 ? -11.57 14.273 -1.161 1 95.69 203 SER B C 1
ATOM 3997 O O . SER B 1 203 ? -10.703 15.141 -1.038 1 95.69 203 SER B O 1
ATOM 3999 N N . CYS B 1 204 ? -11.406 12.977 -0.791 1 96.81 204 CYS B N 1
ATOM 4000 C CA . CYS B 1 204 ? -10.156 12.656 -0.113 1 96.81 204 CYS B CA 1
ATOM 4001 C C . CYS B 1 204 ? -9.93 11.148 -0.071 1 96.81 204 CYS B C 1
ATOM 4003 O O . CYS B 1 204 ? -10.82 10.375 -0.43 1 96.81 204 CYS B O 1
ATOM 4005 N N . VAL B 1 205 ? -8.719 10.805 0.278 1 97.44 205 VAL B N 1
ATOM 4006 C CA . VAL B 1 205 ? -8.359 9.43 0.601 1 97.44 205 VAL B CA 1
ATOM 4007 C C . VAL B 1 205 ? -7.953 9.336 2.07 1 97.44 205 VAL B C 1
ATOM 4009 O O . VAL B 1 205 ? -7.168 10.148 2.561 1 97.44 205 VAL B O 1
ATOM 4012 N N . ILE B 1 206 ? -8.516 8.414 2.777 1 96.94 206 ILE B N 1
ATOM 4013 C CA . ILE B 1 206 ? -8.172 8.148 4.168 1 96.94 206 ILE B CA 1
ATOM 4014 C C . ILE B 1 206 ? -7.52 6.77 4.285 1 96.94 206 ILE B C 1
ATOM 4016 O O . ILE B 1 206 ? -8.109 5.762 3.883 1 96.94 206 ILE B O 1
ATOM 4020 N N . VAL B 1 207 ? -6.316 6.734 4.77 1 95.5 207 VAL B N 1
ATOM 4021 C CA . VAL B 1 207 ? -5.566 5.5 4.969 1 95.5 207 VAL B CA 1
ATOM 4022 C C . VAL B 1 207 ? -5.473 5.184 6.457 1 95.5 207 VAL B C 1
ATOM 4024 O O . VAL B 1 207 ? -4.957 5.988 7.238 1 95.5 207 VAL B O 1
ATOM 4027 N N . THR B 1 208 ? -5.977 4.031 6.824 1 93.88 208 THR B N 1
ATOM 4028 C CA . THR B 1 208 ? -5.984 3.637 8.227 1 93.88 208 THR B CA 1
ATOM 4029 C C . THR B 1 208 ? -5.262 2.309 8.422 1 93.88 208 THR B C 1
ATOM 4031 O O . THR B 1 208 ? -5.055 1.562 7.465 1 93.88 208 THR B O 1
ATOM 4034 N N . GLN B 1 209 ? -4.812 2.146 9.625 1 87.5 209 GLN B N 1
ATOM 4035 C CA . GLN B 1 209 ? -4.195 0.885 10.016 1 87.5 209 GLN B CA 1
ATOM 4036 C C . GLN B 1 209 ? -4.926 0.264 11.203 1 87.5 209 GLN B C 1
ATOM 4038 O O . GLN B 1 209 ? -5.656 0.953 11.922 1 87.5 209 GLN B O 1
ATOM 4043 N N . ASP B 1 210 ? -4.797 -1.07 11.398 1 76.19 210 ASP B N 1
ATOM 4044 C CA . ASP B 1 210 ? -5.488 -1.787 12.469 1 76.19 210 ASP B CA 1
ATOM 4045 C C . ASP B 1 210 ? -4.844 -1.502 13.82 1 76.19 210 ASP B C 1
ATOM 4047 O O . ASP B 1 210 ? -5.168 -2.154 14.82 1 76.19 210 ASP B O 1
ATOM 4051 N N . ASN B 1 211 ? -4.062 -0.484 13.836 1 72.12 211 ASN B N 1
ATOM 4052 C CA . ASN B 1 211 ? -3.445 -0.057 15.086 1 72.12 211 ASN B CA 1
ATOM 4053 C C . ASN B 1 211 ? -4.098 1.212 15.633 1 72.12 211 ASN B C 1
ATOM 4055 O O . ASN B 1 211 ? -3.965 2.283 15.039 1 72.12 211 ASN B O 1
ATOM 4059 N N . PRO B 1 212 ? -4.824 1.008 16.75 1 68.38 212 PRO B N 1
ATOM 4060 C CA . PRO B 1 212 ? -5.535 2.176 17.281 1 68.38 212 PRO B CA 1
ATOM 4061 C C . PRO B 1 212 ? -4.594 3.293 17.719 1 68.38 212 PRO B C 1
ATOM 4063 O O . PRO B 1 212 ? -5.02 4.441 17.875 1 68.38 212 PRO B O 1
ATOM 4066 N N . ASN B 1 213 ? -3.334 2.986 17.844 1 74.06 213 ASN B N 1
ATOM 4067 C CA . ASN B 1 213 ? -2.396 3.971 18.375 1 74.06 213 ASN B CA 1
ATOM 4068 C C . ASN B 1 213 ? -1.765 4.797 17.25 1 74.06 213 ASN B C 1
ATOM 4070 O O . ASN B 1 213 ? -1.027 5.75 17.516 1 74.06 213 ASN B O 1
ATOM 4074 N N . THR B 1 214 ? -2.059 4.426 16.094 1 82.06 214 THR B N 1
ATOM 4075 C CA . THR B 1 214 ? -1.486 5.176 14.977 1 82.06 214 THR B CA 1
ATOM 4076 C C . THR B 1 214 ? -2.553 6.023 14.289 1 82.06 214 THR B C 1
ATOM 4078 O O . THR B 1 214 ? -3.656 5.543 14.023 1 82.06 214 THR B O 1
ATOM 4081 N N . PRO B 1 215 ? -2.223 7.23 14.086 1 87.19 215 PRO B N 1
ATOM 4082 C CA . PRO B 1 215 ? -3.189 8.078 13.383 1 87.19 215 PRO B CA 1
ATOM 4083 C C . PRO B 1 215 ? -3.408 7.648 11.93 1 87.19 215 PRO B C 1
ATOM 4085 O O . PRO B 1 215 ? -2.562 6.957 11.359 1 87.19 215 PRO B O 1
ATOM 4088 N N . ALA B 1 216 ? -4.559 7.953 11.453 1 92.38 216 ALA B N 1
ATOM 4089 C CA . ALA B 1 216 ? -4.832 7.766 10.031 1 92.38 216 ALA B CA 1
ATOM 4090 C C . ALA B 1 216 ? -4.234 8.898 9.195 1 92.38 216 ALA B C 1
ATOM 4092 O O . ALA B 1 216 ? -3.932 9.969 9.727 1 92.38 216 ALA B O 1
ATOM 4093 N N . MET B 1 217 ? -3.979 8.641 7.98 1 91.94 217 MET B N 1
ATOM 4094 C CA . MET B 1 217 ? -3.529 9.664 7.039 1 91.94 217 MET B CA 1
ATOM 4095 C C . MET B 1 217 ? -4.648 10.039 6.07 1 91.94 217 MET B C 1
ATOM 4097 O O . MET B 1 217 ? -5.359 9.172 5.566 1 91.94 217 MET B O 1
ATOM 4101 N N . MET B 1 218 ? -4.793 11.312 5.906 1 93.56 218 MET B N 1
ATOM 4102 C CA . MET B 1 218 ? -5.793 11.797 4.957 1 93.56 218 MET B CA 1
ATOM 4103 C C . MET B 1 218 ? -5.148 12.68 3.896 1 93.56 218 MET B C 1
ATOM 4105 O O . MET B 1 218 ? -4.352 13.562 4.219 1 93.56 218 MET B O 1
ATOM 4109 N N . PHE B 1 219 ? -5.453 12.43 2.684 1 92.5 219 PHE B N 1
ATOM 4110 C CA . PHE B 1 219 ? -4.984 13.188 1.534 1 92.5 219 PHE B CA 1
ATOM 4111 C C . PHE B 1 219 ? -6.156 13.805 0.775 1 92.5 219 PHE B C 1
ATOM 4113 O O . PHE B 1 219 ? -7.023 13.078 0.273 1 92.5 219 PHE B O 1
ATOM 4120 N N . GLU B 1 220 ? -6.102 15.047 0.621 1 91.62 220 GLU B N 1
ATOM 4121 C CA . GLU B 1 220 ? -7.211 15.742 -0.022 1 91.62 220 GLU B CA 1
ATOM 4122 C C . GLU B 1 220 ? -7.105 15.664 -1.543 1 91.62 220 GLU B C 1
ATOM 4124 O O . GLU B 1 220 ? -6.012 15.492 -2.086 1 91.62 220 GLU B O 1
ATOM 4129 N N . ARG B 1 221 ? -8.211 15.859 -2.201 1 91 221 ARG B N 1
ATOM 4130 C CA . ARG B 1 221 ? -8.359 15.672 -3.641 1 91 221 ARG B CA 1
ATOM 4131 C C . ARG B 1 221 ? -7.406 16.578 -4.414 1 91 221 ARG B C 1
ATOM 4133 O O . ARG B 1 221 ? -6.898 16.203 -5.469 1 91 221 ARG B O 1
ATOM 4140 N N . ASP B 1 222 ? -7.164 17.703 -3.973 1 85.25 222 ASP B N 1
ATOM 4141 C CA . ASP B 1 222 ? -6.375 18.688 -4.711 1 85.25 222 ASP B CA 1
ATOM 4142 C C . ASP B 1 222 ? -4.879 18.453 -4.512 1 85.25 222 ASP B C 1
ATOM 4144 O O . ASP B 1 222 ? -4.055 19.172 -5.066 1 85.25 222 ASP B O 1
ATOM 4148 N N . LYS B 1 223 ? -4.562 17.469 -3.801 1 80.44 223 LYS B N 1
ATOM 4149 C CA . LYS B 1 223 ? -3.162 17.141 -3.559 1 80.44 223 LYS B CA 1
ATOM 4150 C C . LYS B 1 223 ? -2.719 15.953 -4.414 1 80.44 223 LYS B C 1
ATOM 4152 O O . LYS B 1 223 ? -3.531 15.102 -4.77 1 80.44 223 LYS B O 1
ATOM 4157 N N . PRO B 1 224 ? -1.481 15.875 -4.758 1 80 224 PRO B N 1
ATOM 4158 C CA . PRO B 1 224 ? -0.998 14.883 -5.723 1 80 224 PRO B CA 1
ATOM 4159 C C . PRO B 1 224 ? -1.185 13.445 -5.238 1 80 224 PRO B C 1
ATOM 4161 O O . PRO B 1 224 ? -1.424 12.547 -6.043 1 80 224 PRO B O 1
ATOM 4164 N N . TYR B 1 225 ? -1.224 13.195 -4.055 1 88.44 225 TYR B N 1
ATOM 4165 C CA . TYR B 1 225 ? -1.274 11.828 -3.551 1 88.44 225 TYR B CA 1
ATOM 4166 C C . TYR B 1 225 ? -2.666 11.234 -3.73 1 88.44 225 TYR B C 1
ATOM 4168 O O . TYR B 1 225 ? -2.82 10.008 -3.805 1 88.44 225 TYR B O 1
ATOM 4176 N N . TYR B 1 226 ? -3.633 12.148 -3.818 1 92.38 226 TYR B N 1
ATOM 4177 C CA . TYR B 1 226 ? -4.961 11.625 -4.105 1 92.38 226 TYR B CA 1
ATOM 4178 C C . TYR B 1 226 ? -4.98 10.875 -5.438 1 92.38 226 TYR B C 1
ATOM 4180 O O . TYR B 1 226 ? -5.469 9.75 -5.52 1 92.38 226 TYR B O 1
ATOM 4188 N N . ARG B 1 227 ? -4.391 11.445 -6.43 1 90.19 227 ARG B N 1
ATOM 4189 C CA . ARG B 1 227 ? -4.352 10.836 -7.754 1 90.19 227 ARG B CA 1
ATOM 4190 C C . ARG B 1 227 ? -3.52 9.555 -7.742 1 90.19 227 ARG B C 1
ATOM 4192 O O . ARG B 1 227 ? -3.869 8.57 -8.406 1 90.19 227 ARG B O 1
ATOM 4199 N N . ASP B 1 228 ? -2.48 9.57 -7.035 1 91.62 228 ASP B N 1
ATOM 4200 C CA . ASP B 1 228 ? -1.61 8.398 -6.961 1 91.62 228 ASP B CA 1
ATOM 4201 C C . ASP B 1 228 ? -2.316 7.23 -6.273 1 91.62 228 ASP B C 1
ATOM 4203 O O . ASP B 1 228 ? -2.24 6.09 -6.738 1 91.62 228 ASP B O 1
ATOM 4207 N N . PHE B 1 229 ? -2.99 7.555 -5.188 1 94.88 229 PHE B N 1
ATOM 4208 C CA . PHE B 1 229 ? -3.721 6.5 -4.492 1 94.88 229 PHE B CA 1
ATOM 4209 C C . PHE B 1 229 ? -4.887 6.004 -5.34 1 94.88 229 PHE B C 1
ATOM 4211 O O . PHE B 1 229 ? -5.195 4.812 -5.336 1 94.88 229 PHE B O 1
ATOM 4218 N N . ASN B 1 230 ? -5.48 6.949 -6.031 1 95 230 ASN B N 1
ATOM 4219 C CA . ASN B 1 230 ? -6.527 6.535 -6.957 1 95 230 ASN B CA 1
ATOM 4220 C C . ASN B 1 230 ? -6 5.543 -7.988 1 95 230 ASN B C 1
ATOM 4222 O O . ASN B 1 230 ? -6.602 4.488 -8.211 1 95 230 ASN B O 1
ATOM 4226 N N . ARG B 1 231 ? -4.898 5.805 -8.539 1 92.62 231 ARG B N 1
ATOM 4227 C CA . ARG B 1 231 ? -4.273 4.922 -9.516 1 92.62 231 ARG B CA 1
ATOM 4228 C C . ARG B 1 231 ? -3.928 3.572 -8.891 1 92.62 231 ARG B C 1
ATOM 4230 O O . ARG B 1 231 ? -4.152 2.525 -9.5 1 92.62 231 ARG B O 1
ATOM 4237 N N . GLU B 1 232 ? -3.371 3.625 -7.719 1 94.75 232 GLU B N 1
ATOM 4238 C CA . GLU B 1 232 ? -3.002 2.398 -7.02 1 94.75 232 GLU B CA 1
ATOM 4239 C C . GLU B 1 232 ? -4.223 1.52 -6.762 1 94.75 232 GLU B C 1
ATOM 4241 O O . GLU B 1 232 ? -4.18 0.307 -6.98 1 94.75 232 GLU B O 1
ATOM 4246 N N . LEU B 1 233 ? -5.316 2.131 -6.324 1 97.38 233 LEU B N 1
ATOM 4247 C CA . LEU B 1 233 ? -6.52 1.371 -5.996 1 97.38 233 LEU B CA 1
ATOM 4248 C C . LEU B 1 233 ? -7.148 0.784 -7.254 1 97.38 233 LEU B C 1
ATOM 4250 O O . LEU B 1 233 ? -7.637 -0.348 -7.238 1 97.38 233 LEU B O 1
ATOM 4254 N N . VAL B 1 234 ? -7.09 1.559 -8.344 1 95.88 234 VAL B N 1
ATOM 4255 C CA . VAL B 1 234 ? -7.609 1.066 -9.609 1 95.88 234 VAL B CA 1
ATOM 4256 C C . VAL B 1 234 ? -6.762 -0.106 -10.102 1 95.88 234 VAL B C 1
ATOM 4258 O O . VAL B 1 234 ? -7.293 -1.148 -10.484 1 95.88 234 VAL B O 1
ATOM 4261 N N . ALA B 1 235 ? -5.469 0.037 -10.031 1 93.31 235 ALA B N 1
ATOM 4262 C CA . ALA B 1 235 ? -4.559 -1.014 -10.477 1 93.31 235 ALA B CA 1
ATOM 4263 C C . ALA B 1 235 ? -4.699 -2.264 -9.617 1 93.31 235 ALA B C 1
ATOM 4265 O O . ALA B 1 235 ? -4.699 -3.385 -10.133 1 93.31 235 ALA B O 1
ATOM 4266 N N . SER B 1 236 ? -4.781 -2.072 -8.344 1 95.25 236 SER B N 1
ATOM 4267 C CA . SER B 1 236 ? -4.949 -3.189 -7.422 1 95.25 236 SER B CA 1
ATOM 4268 C C . SER B 1 236 ? -6.246 -3.945 -7.703 1 95.25 236 SER B C 1
ATOM 4270 O O . SER B 1 236 ? -6.25 -5.176 -7.77 1 95.25 236 SER B O 1
ATOM 4272 N N . PHE B 1 237 ? -7.297 -3.197 -7.969 1 97.5 237 PHE B N 1
ATOM 4273 C CA . PHE B 1 237 ? -8.609 -3.793 -8.203 1 97.5 237 PHE B CA 1
ATOM 4274 C C . PHE B 1 237 ? -8.602 -4.629 -9.477 1 97.5 237 PHE B C 1
ATOM 4276 O O . PHE B 1 237 ? -9.211 -5.699 -9.523 1 97.5 237 PHE B O 1
ATOM 4283 N N . LYS B 1 238 ? -7.918 -4.176 -10.445 1 94.5 238 LYS B N 1
ATOM 4284 C CA . LYS B 1 238 ? -7.863 -4.871 -11.734 1 94.5 238 LYS B CA 1
ATOM 4285 C C . LYS B 1 238 ? -7.199 -6.234 -11.594 1 94.5 238 LYS B C 1
ATOM 4287 O O . LYS B 1 238 ? -7.398 -7.121 -12.422 1 94.5 238 LYS B O 1
ATOM 4292 N N . GLN B 1 239 ? -6.473 -6.371 -10.539 1 93.5 239 GLN B N 1
ATOM 4293 C CA . GLN B 1 239 ? -5.738 -7.617 -10.344 1 93.5 239 GLN B CA 1
ATOM 4294 C C . GLN B 1 239 ? -6.523 -8.586 -9.461 1 93.5 239 GLN B C 1
ATOM 4296 O O . GLN B 1 239 ? -6.078 -9.711 -9.219 1 93.5 239 GLN B O 1
ATOM 4301 N N . THR B 1 240 ? -7.695 -8.227 -9.008 1 96.69 240 THR B N 1
ATOM 4302 C CA . THR B 1 240 ? -8.508 -9.07 -8.141 1 96.69 240 THR B CA 1
ATOM 4303 C C . THR B 1 240 ? -9.398 -9.992 -8.969 1 96.69 240 THR B C 1
ATOM 4305 O O . THR B 1 240 ? -9.555 -9.797 -10.172 1 96.69 240 THR B O 1
ATOM 4308 N N . LYS B 1 241 ? -9.883 -11.07 -8.32 1 97.06 241 LYS B N 1
ATOM 4309 C CA . LYS B 1 241 ? -10.977 -11.859 -8.898 1 97.06 241 LYS B CA 1
ATOM 4310 C C . LYS B 1 241 ? -12.297 -11.102 -8.828 1 97.06 241 LYS B C 1
ATOM 4312 O O . LYS B 1 241 ? -12.875 -10.938 -7.75 1 97.06 241 LYS B O 1
ATOM 4317 N N . GLN B 1 242 ? -12.805 -10.688 -9.977 1 97.44 242 GLN B N 1
ATOM 4318 C CA . GLN B 1 242 ? -14.023 -9.883 -10.023 1 97.44 242 GLN B CA 1
ATOM 4319 C C . GLN B 1 242 ? -15.258 -10.742 -9.781 1 97.44 242 GLN B C 1
ATOM 4321 O O . GLN B 1 242 ? -15.391 -11.828 -10.352 1 97.44 242 GLN B O 1
ATOM 4326 N N . VAL B 1 243 ? -16.047 -10.297 -8.867 1 97.94 243 VAL B N 1
ATOM 4327 C CA . VAL B 1 243 ? -17.312 -10.984 -8.602 1 97.94 243 VAL B CA 1
ATOM 4328 C C . VAL B 1 243 ? -18.375 -10.523 -9.602 1 97.94 243 VAL B C 1
ATOM 4330 O O . VAL B 1 243 ? -18.656 -9.328 -9.703 1 97.94 243 VAL B O 1
ATOM 4333 N N . PRO B 1 244 ? -18.938 -11.391 -10.328 1 96.88 244 PRO B N 1
ATOM 4334 C CA . PRO B 1 244 ? -19.953 -11 -11.32 1 96.88 244 PRO B CA 1
ATOM 4335 C C . PRO B 1 244 ? -21.312 -10.719 -10.695 1 96.88 244 PRO B C 1
ATOM 4337 O O . PRO B 1 244 ? -22.25 -11.492 -10.883 1 96.88 244 PRO B O 1
ATOM 4340 N N . LEU B 1 245 ? -21.469 -9.625 -10.156 1 95.62 245 LEU B N 1
ATOM 4341 C CA . LEU B 1 245 ? -22.672 -9.273 -9.422 1 95.62 245 LEU B CA 1
ATOM 4342 C C . LEU B 1 245 ? -23.875 -9.188 -10.359 1 95.62 245 LEU B C 1
ATOM 4344 O O . LEU B 1 245 ? -25.016 -9.359 -9.93 1 95.62 245 LEU B O 1
ATOM 4348 N N . SER B 1 246 ? -23.656 -8.914 -11.594 1 91.62 246 SER B N 1
ATOM 4349 C CA . SER B 1 246 ? -24.734 -8.758 -12.57 1 91.62 246 SER B CA 1
ATOM 4350 C C . SER B 1 246 ? -25.484 -10.062 -12.781 1 91.62 246 SER B C 1
ATOM 4352 O O . SER B 1 246 ? -26.656 -10.055 -13.172 1 91.62 246 SER B O 1
ATOM 4354 N N . ARG B 1 247 ? -24.859 -11.141 -12.438 1 91.31 247 ARG B N 1
ATOM 4355 C CA . ARG B 1 247 ? -25.469 -12.453 -12.625 1 91.31 247 ARG B CA 1
ATOM 4356 C C . ARG B 1 247 ? -26.609 -12.672 -11.648 1 91.31 247 ARG B C 1
ATOM 4358 O O . ARG B 1 247 ? -27.438 -13.57 -11.836 1 91.31 247 ARG B O 1
ATOM 4365 N N . THR B 1 248 ? -26.641 -11.891 -10.586 1 87.5 248 THR B N 1
ATOM 4366 C CA . THR B 1 248 ? -27.625 -12.141 -9.547 1 87.5 248 THR B CA 1
ATOM 4367 C C . THR B 1 248 ? -28.875 -11.305 -9.789 1 87.5 248 THR B C 1
ATOM 4369 O O . THR B 1 248 ? -29.797 -11.312 -8.969 1 87.5 248 THR B O 1
ATOM 4372 N N . GLU B 1 249 ? -28.922 -10.609 -10.805 1 84.56 249 GLU B N 1
ATOM 4373 C CA . GLU B 1 249 ? -30.078 -9.75 -11.062 1 84.56 249 GLU B CA 1
ATOM 4374 C C . GLU B 1 249 ? -31.344 -10.57 -11.242 1 84.56 249 GLU B C 1
ATOM 4376 O O . GLU B 1 249 ? -32.438 -10.102 -10.938 1 84.56 249 GLU B O 1
ATOM 4381 N N . GLU B 1 250 ? -31.172 -11.812 -11.594 1 85.38 250 GLU B N 1
ATOM 4382 C CA . GLU B 1 250 ? -32.344 -12.656 -11.82 1 85.38 250 GLU B CA 1
ATOM 4383 C C . GLU B 1 250 ? -32.75 -13.406 -10.555 1 85.38 250 GLU B C 1
ATOM 4385 O O . GLU B 1 250 ? -33.719 -14.164 -10.547 1 85.38 250 GLU B O 1
ATOM 4390 N N . LEU B 1 251 ? -32.031 -13.227 -9.492 1 91.62 251 LEU B N 1
ATOM 4391 C CA . LEU B 1 251 ? -32.312 -13.852 -8.203 1 91.62 251 LEU B CA 1
ATOM 4392 C C . LEU B 1 251 ? -32.688 -12.797 -7.164 1 91.62 251 LEU B C 1
ATOM 4394 O O . LEU B 1 251 ? -31.828 -12.336 -6.41 1 91.62 251 LEU B O 1
ATOM 4398 N N . PRO B 1 252 ? -33.938 -12.547 -7.129 1 91.06 252 PRO B N 1
ATOM 4399 C CA . PRO B 1 252 ? -34.344 -11.492 -6.195 1 91.06 252 PRO B CA 1
ATOM 4400 C C . PRO B 1 252 ? -34.125 -11.883 -4.734 1 91.06 252 PRO B C 1
ATOM 4402 O O . PRO B 1 252 ? -34.406 -13.023 -4.344 1 91.06 252 PRO B O 1
ATOM 4405 N N . LEU B 1 253 ? -33.531 -10.93 -4.027 1 95.44 253 LEU B N 1
ATOM 4406 C CA . LEU B 1 253 ? -33.312 -11.117 -2.596 1 95.44 253 LEU B CA 1
ATOM 4407 C C . LEU B 1 253 ? -34.406 -10.406 -1.798 1 95.44 253 LEU B C 1
ATOM 4409 O O . LEU B 1 253 ? -34.781 -9.281 -2.129 1 95.44 253 LEU B O 1
ATOM 4413 N N . SER B 1 254 ? -34.875 -11.086 -0.801 1 95.5 254 SER B N 1
ATOM 4414 C CA . SER B 1 254 ? -35.812 -10.445 0.115 1 95.5 254 SER B CA 1
ATOM 4415 C C . SER B 1 254 ? -35.125 -9.453 1.027 1 95.5 254 SER B C 1
ATOM 4417 O O . SER B 1 254 ? -33.875 -9.367 1.026 1 95.5 254 SER B O 1
ATOM 4419 N N . ASP B 1 255 ? -35.938 -8.648 1.768 1 94.19 255 ASP B N 1
ATOM 4420 C CA . ASP B 1 255 ? -35.375 -7.707 2.725 1 94.19 255 ASP B CA 1
ATOM 4421 C C . ASP B 1 255 ? -34.5 -8.43 3.74 1 94.19 255 ASP B C 1
ATOM 4423 O O . ASP B 1 255 ? -33.406 -7.945 4.09 1 94.19 255 ASP B O 1
ATOM 4427 N N . GLU B 1 256 ? -35.031 -9.508 4.102 1 95.06 256 GLU B N 1
ATOM 4428 C CA . GLU B 1 256 ? -34.25 -10.461 4.883 1 95.06 256 GLU B CA 1
ATOM 4429 C C . GLU B 1 256 ? -34.062 -11.773 4.125 1 95.06 256 GLU B C 1
ATOM 4431 O O . GLU B 1 256 ? -34.906 -12.672 4.211 1 95.06 256 GLU B O 1
ATOM 4436 N N . PRO B 1 257 ? -32.938 -11.859 3.457 1 97.19 257 PRO B N 1
ATOM 4437 C CA . PRO B 1 257 ? -32.75 -13.023 2.586 1 97.19 257 PRO B CA 1
ATOM 4438 C C . PRO B 1 257 ? -32.781 -14.344 3.35 1 97.19 257 PRO B C 1
ATOM 4440 O O . PRO B 1 257 ? -32.25 -14.438 4.457 1 97.19 257 PRO B O 1
ATOM 4443 N N . THR B 1 258 ? -33.438 -15.352 2.76 1 97.12 258 THR B N 1
ATOM 4444 C CA . THR B 1 258 ? -33.469 -16.688 3.338 1 97.12 258 THR B CA 1
ATOM 4445 C C . THR B 1 258 ? -32.188 -17.453 3.043 1 97.12 258 THR B C 1
ATOM 4447 O O . THR B 1 258 ? -31.391 -17.031 2.188 1 97.12 258 THR B O 1
ATOM 4450 N N . VAL B 1 259 ? -32.062 -18.562 3.754 1 97.31 259 VAL B N 1
ATOM 4451 C CA . VAL B 1 259 ? -30.875 -19.391 3.574 1 97.31 259 VAL B CA 1
ATOM 4452 C C . VAL B 1 259 ? -30.812 -19.891 2.131 1 97.31 259 VAL B C 1
ATOM 4454 O O . VAL B 1 259 ? -29.75 -19.875 1.513 1 97.31 259 VAL B O 1
ATOM 4457 N N . ASP B 1 260 ? -31.953 -20.25 1.562 1 96.44 260 ASP B N 1
ATOM 4458 C CA . ASP B 1 260 ? -32 -20.766 0.198 1 96.44 260 ASP B CA 1
ATOM 4459 C C . ASP B 1 260 ? -31.641 -19.672 -0.813 1 96.44 260 ASP B C 1
ATOM 4461 O O . ASP B 1 260 ? -30.922 -19.938 -1.781 1 96.44 260 ASP B O 1
ATOM 4465 N N . GLN B 1 261 ? -32.156 -18.531 -0.583 1 97.25 261 GLN B N 1
ATOM 4466 C CA . GLN B 1 261 ? -31.828 -17.406 -1.467 1 97.25 261 GLN B CA 1
ATOM 4467 C C . GLN B 1 261 ? -30.328 -17.109 -1.461 1 97.25 261 GLN B C 1
ATOM 4469 O O . GLN B 1 261 ? -29.734 -16.906 -2.516 1 97.25 261 GLN B O 1
ATOM 4474 N N . VAL B 1 262 ? -29.75 -17.109 -0.26 1 97.75 262 VAL B N 1
ATOM 4475 C CA . VAL B 1 262 ? -28.344 -16.781 -0.096 1 97.75 262 VAL B CA 1
ATOM 4476 C C . VAL B 1 262 ? -27.484 -17.859 -0.767 1 97.75 262 VAL B C 1
ATOM 4478 O O . VAL B 1 262 ? -26.547 -17.531 -1.511 1 97.75 262 VAL B O 1
ATOM 4481 N N . ARG B 1 263 ? -27.766 -19.094 -0.562 1 97.31 263 ARG B N 1
ATOM 4482 C CA . ARG B 1 263 ? -27.031 -20.188 -1.208 1 97.31 263 ARG B CA 1
ATOM 4483 C C . ARG B 1 263 ? -27.156 -20.094 -2.725 1 97.31 263 ARG B C 1
ATOM 4485 O O . ARG B 1 263 ? -26.188 -20.344 -3.449 1 97.31 263 ARG B O 1
ATOM 4492 N N . GLY B 1 264 ? -28.328 -19.766 -3.191 1 96.12 264 GLY B N 1
ATOM 4493 C CA . GLY B 1 264 ? -28.547 -19.594 -4.621 1 96.12 264 GLY B CA 1
ATOM 4494 C C . GLY B 1 264 ? -27.719 -18.484 -5.223 1 96.12 264 GLY B C 1
ATOM 4495 O O . GLY B 1 264 ? -27.141 -18.641 -6.305 1 96.12 264 GLY B O 1
ATOM 4496 N N . VAL B 1 265 ? -27.641 -17.375 -4.5 1 96.81 265 VAL B N 1
ATOM 4497 C CA . VAL B 1 265 ? -26.859 -16.234 -4.957 1 96.81 265 VAL B CA 1
ATOM 4498 C C . VAL B 1 265 ? -25.391 -16.609 -5.086 1 96.81 265 VAL B C 1
ATOM 4500 O O . VAL B 1 265 ? -24.766 -16.375 -6.121 1 96.81 265 VAL B O 1
ATOM 4503 N N . PHE B 1 266 ? -24.828 -17.219 -4.059 1 97.88 266 PHE B N 1
ATOM 4504 C CA . PHE B 1 266 ? -23.406 -17.531 -4.059 1 97.88 266 PHE B CA 1
ATOM 4505 C C . PHE B 1 266 ? -23.094 -18.641 -5.07 1 97.88 266 PHE B C 1
ATOM 4507 O O . PHE B 1 266 ? -22.016 -18.656 -5.668 1 97.88 266 PHE B O 1
ATOM 4514 N N . GLN B 1 267 ? -24.047 -19.516 -5.324 1 95.94 267 GLN B N 1
ATOM 4515 C CA . GLN B 1 267 ? -23.891 -20.5 -6.391 1 95.94 267 GLN B CA 1
ATOM 4516 C C . GLN B 1 267 ? -23.828 -19.812 -7.758 1 95.94 267 GLN B C 1
ATOM 4518 O O . GLN B 1 267 ? -22.969 -20.141 -8.578 1 95.94 267 GLN B O 1
ATOM 4523 N N . THR B 1 268 ? -24.703 -18.891 -7.922 1 95.94 268 THR B N 1
ATOM 4524 C CA . THR B 1 268 ? -24.781 -18.188 -9.195 1 95.94 268 THR B CA 1
ATOM 4525 C C . THR B 1 268 ? -23.516 -17.359 -9.43 1 95.94 268 THR B C 1
ATOM 4527 O O . THR B 1 268 ? -23.062 -17.219 -10.57 1 95.94 268 THR B O 1
ATOM 4530 N N . LEU B 1 269 ? -22.891 -16.875 -8.367 1 96.75 269 LEU B N 1
ATOM 4531 C CA . LEU B 1 269 ? -21.703 -16.031 -8.453 1 96.75 269 LEU B CA 1
ATOM 4532 C C . LEU B 1 269 ? -20.453 -16.891 -8.633 1 96.75 269 LEU B C 1
ATOM 4534 O O . LEU B 1 269 ? -19.375 -16.359 -8.898 1 96.75 269 LEU B O 1
ATOM 4538 N N . GLY B 1 270 ? -20.578 -18.141 -8.523 1 94.94 270 GLY B N 1
ATOM 4539 C CA . GLY B 1 270 ? -19.422 -19.016 -8.547 1 94.94 270 GLY B CA 1
ATOM 4540 C C . GLY B 1 270 ? -18.578 -18.922 -7.289 1 94.94 270 GLY B C 1
ATOM 4541 O O . GLY B 1 270 ? -17.359 -19.109 -7.332 1 94.94 270 GLY B O 1
ATOM 4542 N N . LEU B 1 271 ? -19.188 -18.469 -6.266 1 96.69 271 LEU B N 1
ATOM 4543 C CA . LEU B 1 271 ? -18.578 -18.359 -4.941 1 96.69 271 LEU B CA 1
ATOM 4544 C C . LEU B 1 271 ? -19.297 -19.25 -3.939 1 96.69 271 LEU B C 1
ATOM 4546 O O . LEU B 1 271 ? -19.703 -18.797 -2.869 1 96.69 271 LEU B O 1
ATOM 4550 N N . GLU B 1 272 ? -19.328 -20.469 -4.262 1 94.31 272 GLU B N 1
ATOM 4551 C CA . GLU B 1 272 ? -20.094 -21.391 -3.439 1 94.31 272 GLU B CA 1
ATOM 4552 C C . GLU B 1 272 ? -19.609 -21.391 -1.993 1 94.31 272 GLU B C 1
ATOM 4554 O O . GLU B 1 272 ? -18.406 -21.359 -1.736 1 94.31 272 GLU B O 1
ATOM 4559 N N . LEU B 1 273 ? -20.594 -21.406 -1.111 1 97.12 273 LEU B N 1
ATOM 4560 C CA . LEU B 1 273 ? -20.281 -21.453 0.314 1 97.12 273 LEU B CA 1
ATOM 4561 C C . LEU B 1 273 ? -19.672 -22.797 0.693 1 97.12 273 LEU B C 1
ATOM 4563 O O . LEU B 1 273 ? -19.984 -23.812 0.093 1 97.12 273 LEU B O 1
ATOM 4567 N N . PRO B 1 274 ? -18.781 -22.734 1.695 1 95.62 274 PRO B N 1
ATOM 4568 C CA . PRO B 1 274 ? -18.203 -24 2.15 1 95.62 274 PRO B CA 1
ATOM 4569 C C . PRO B 1 274 ? -19.266 -25 2.592 1 95.62 274 PRO B C 1
ATOM 4571 O O . PRO B 1 274 ? -20.281 -24.625 3.189 1 95.62 274 PRO B O 1
ATOM 4574 N N . ALA B 1 275 ? -18.969 -26.25 2.342 1 93.88 275 ALA B N 1
ATOM 4575 C CA . ALA B 1 275 ? -19.891 -27.328 2.713 1 93.88 275 ALA B CA 1
ATOM 4576 C C . ALA B 1 275 ? -20.094 -27.375 4.223 1 93.88 275 ALA B C 1
ATOM 4578 O O . ALA B 1 275 ? -21.172 -27.766 4.699 1 93.88 275 ALA B O 1
ATOM 4579 N N . ALA B 1 276 ? -19.125 -26.938 4.941 1 94.44 276 ALA B N 1
ATOM 4580 C CA . ALA B 1 276 ? -19.156 -27 6.398 1 94.44 276 ALA B CA 1
ATOM 4581 C C . ALA B 1 276 ? -20.094 -25.938 6.965 1 94.44 276 ALA B C 1
ATOM 4583 O O . ALA B 1 276 ? -20.469 -26 8.141 1 94.44 276 ALA B O 1
ATOM 4584 N N . PHE B 1 277 ? -20.5 -24.953 6.094 1 97 277 PHE B N 1
ATOM 4585 C CA . PHE B 1 277 ? -21.391 -23.891 6.57 1 97 277 PHE B CA 1
ATOM 4586 C C . PHE B 1 277 ? -22.812 -24.406 6.734 1 97 277 PHE B C 1
ATOM 4588 O O . PHE B 1 277 ? -23.438 -24.844 5.762 1 97 277 PHE B O 1
ATOM 4595 N N . THR B 1 278 ? -23.297 -24.359 7.926 1 97.31 278 THR B N 1
ATOM 4596 C CA . THR B 1 278 ? -24.656 -24.75 8.25 1 97.31 278 THR B CA 1
ATOM 4597 C C . THR B 1 278 ? -25.625 -23.609 7.949 1 97.31 278 THR B C 1
ATOM 4599 O O . THR B 1 278 ? -25.219 -22.516 7.57 1 97.31 278 THR B O 1
ATOM 4602 N N . ASP B 1 279 ? -26.938 -23.891 8.133 1 97.56 279 ASP B N 1
ATOM 4603 C CA . ASP B 1 279 ? -27.953 -22.859 7.969 1 97.56 279 ASP B CA 1
ATOM 4604 C C . ASP B 1 279 ? -27.75 -21.719 8.969 1 97.56 279 ASP B C 1
ATOM 4606 O O . ASP B 1 279 ? -28.016 -20.562 8.664 1 97.56 279 ASP B O 1
ATOM 4610 N N . ARG B 1 280 ? -27.25 -22.125 10.07 1 97.19 280 ARG B N 1
ATOM 4611 C CA . ARG B 1 280 ? -26.953 -21.109 11.078 1 97.19 280 ARG B CA 1
ATOM 4612 C C . ARG B 1 280 ? -25.828 -20.188 10.625 1 97.19 280 ARG B C 1
ATOM 4614 O O . ARG B 1 280 ? -25.875 -18.984 10.875 1 97.19 280 ARG B O 1
ATOM 4621 N N . ASP B 1 281 ? -24.875 -20.766 9.992 1 97.81 281 ASP B N 1
ATOM 4622 C CA . ASP B 1 281 ? -23.75 -19.969 9.477 1 97.81 281 ASP B CA 1
ATOM 4623 C C . ASP B 1 281 ? -24.219 -19.016 8.383 1 97.81 281 ASP B C 1
ATOM 4625 O O . ASP B 1 281 ? -23.766 -17.875 8.328 1 97.81 281 ASP B O 1
ATOM 4629 N N . VAL B 1 282 ? -25.078 -19.516 7.605 1 98.25 282 VAL B N 1
ATOM 4630 C CA . VAL B 1 282 ? -25.594 -18.688 6.52 1 98.25 282 VAL B CA 1
ATOM 4631 C C . VAL B 1 282 ? -26.438 -17.547 7.094 1 98.25 282 VAL B C 1
ATOM 4633 O O . VAL B 1 282 ? -26.344 -16.406 6.633 1 98.25 282 VAL B O 1
ATOM 4636 N N . ALA B 1 283 ? -27.203 -17.875 8.07 1 97.56 283 ALA B N 1
ATOM 4637 C CA . ALA B 1 283 ? -27.984 -16.828 8.75 1 97.56 283 ALA B CA 1
ATOM 4638 C C . ALA B 1 283 ? -27.062 -15.773 9.367 1 97.56 283 ALA B C 1
ATOM 4640 O O . ALA B 1 283 ? -27.391 -14.586 9.367 1 97.56 283 ALA B O 1
ATOM 4641 N N . ASP B 1 284 ? -25.984 -16.234 9.883 1 97.12 284 ASP B N 1
ATOM 4642 C CA . ASP B 1 284 ? -25 -15.312 10.445 1 97.12 284 ASP B CA 1
ATOM 4643 C C . ASP B 1 284 ? -24.438 -14.391 9.375 1 97.12 284 ASP B C 1
ATOM 4645 O O . ASP B 1 284 ? -24.203 -13.203 9.617 1 97.12 284 ASP B O 1
ATOM 4649 N N . ILE B 1 285 ? -24.141 -14.914 8.203 1 98.12 285 ILE B N 1
ATOM 4650 C CA . ILE B 1 285 ? -23.656 -14.125 7.082 1 98.12 285 ILE B CA 1
ATOM 4651 C C . ILE B 1 285 ? -24.672 -13.047 6.73 1 98.12 285 ILE B C 1
ATOM 4653 O O . ILE B 1 285 ? -24.312 -11.891 6.48 1 98.12 285 ILE B O 1
ATOM 4657 N N . VAL B 1 286 ? -25.938 -13.406 6.773 1 98.19 286 VAL B N 1
ATOM 4658 C CA . VAL B 1 286 ? -27 -12.453 6.473 1 98.19 286 VAL B CA 1
ATOM 4659 C C . VAL B 1 286 ? -27.016 -11.344 7.52 1 98.19 286 VAL B C 1
ATOM 4661 O O . VAL B 1 286 ? -27.094 -10.164 7.18 1 98.19 286 VAL B O 1
ATOM 4664 N N . ARG B 1 287 ? -26.938 -11.742 8.75 1 96.44 287 ARG B N 1
ATOM 4665 C CA . ARG B 1 287 ? -26.906 -10.758 9.828 1 96.44 287 ARG B CA 1
ATOM 4666 C C . ARG B 1 287 ? -25.719 -9.812 9.672 1 96.44 287 ARG B C 1
ATOM 4668 O O . ARG B 1 287 ? -25.859 -8.594 9.805 1 96.44 287 ARG B O 1
ATOM 4675 N N . ARG B 1 288 ? -24.562 -10.32 9.352 1 96.69 288 ARG B N 1
ATOM 4676 C CA . ARG B 1 288 ? -23.359 -9.531 9.188 1 96.69 288 ARG B CA 1
ATOM 4677 C C . ARG B 1 288 ? -23.453 -8.617 7.969 1 96.69 288 ARG B C 1
ATOM 4679 O O . ARG B 1 288 ? -22.828 -7.555 7.93 1 96.69 288 ARG B O 1
ATOM 4686 N N . ALA B 1 289 ? -24.203 -9.016 7.016 1 97.81 289 ALA B N 1
ATOM 4687 C CA . ALA B 1 289 ? -24.344 -8.258 5.777 1 97.81 289 ALA B CA 1
ATOM 4688 C C . ALA B 1 289 ? -25.281 -7.074 5.961 1 97.81 289 ALA B C 1
ATOM 4690 O O . ALA B 1 289 ? -25.031 -5.977 5.457 1 97.81 289 ALA B O 1
ATOM 4691 N N . LEU B 1 290 ? -26.375 -7.293 6.742 1 95.44 290 LEU B N 1
ATOM 4692 C CA . LEU B 1 290 ? -27.469 -6.324 6.691 1 95.44 290 LEU B CA 1
ATOM 4693 C C . LEU B 1 290 ? -27.688 -5.684 8.055 1 95.44 290 LEU B C 1
ATOM 4695 O O . LEU B 1 290 ? -28.328 -4.629 8.156 1 95.44 290 LEU B O 1
ATOM 4699 N N . GLN B 1 291 ? -27.156 -6.336 9.109 1 91.44 291 GLN B N 1
ATOM 4700 C CA . GLN B 1 291 ? -27.203 -5.766 10.453 1 91.44 291 GLN B CA 1
ATOM 4701 C C . GLN B 1 291 ? -25.828 -5.816 11.117 1 91.44 291 GLN B C 1
ATOM 4703 O O . GLN B 1 291 ? -25.688 -6.324 12.227 1 91.44 291 GLN B O 1
ATOM 4708 N N . PRO B 1 292 ? -24.969 -5.199 10.398 1 83.56 292 PRO B N 1
ATOM 4709 C CA . PRO B 1 292 ? -23.609 -5.27 10.945 1 83.56 292 PRO B CA 1
ATOM 4710 C C . PRO B 1 292 ? -23.406 -4.355 12.148 1 83.56 292 PRO B C 1
ATOM 4712 O O . PRO B 1 292 ? -24.047 -3.303 12.242 1 83.56 292 PRO B O 1
ATOM 4715 N N . ARG B 1 293 ? -22.594 -4.777 13.023 1 85.12 293 ARG B N 1
ATOM 4716 C CA . ARG B 1 293 ? -22.188 -3.932 14.141 1 85.12 293 ARG B CA 1
ATOM 4717 C C . ARG B 1 293 ? -20.969 -3.08 13.773 1 85.12 293 ARG B C 1
ATOM 4719 O O . ARG B 1 293 ? -20.062 -3.549 13.086 1 85.12 293 ARG B O 1
ATOM 4726 N N . ASN B 1 294 ? -21.062 -1.86 14.211 1 80.06 294 ASN B N 1
ATOM 4727 C CA . ASN B 1 294 ? -19.922 -0.984 13.977 1 80.06 294 ASN B CA 1
ATOM 4728 C C . ASN B 1 294 ? -18.703 -1.406 14.812 1 80.06 294 ASN B C 1
ATOM 4730 O O . ASN B 1 294 ? -18.766 -1.427 16.047 1 80.06 294 ASN B O 1
ATOM 4734 N N . PRO B 1 295 ? -17.672 -1.691 14.172 1 77.06 295 PRO B N 1
ATOM 4735 C CA . PRO B 1 295 ? -16.5 -2.178 14.914 1 77.06 295 PRO B CA 1
ATOM 4736 C C . PRO B 1 295 ? -15.758 -1.062 15.648 1 77.06 295 PRO B C 1
ATOM 4738 O O . PRO B 1 295 ? -14.836 -1.333 16.422 1 77.06 295 PRO B O 1
ATOM 4741 N N . TYR B 1 296 ? -16.156 0.149 15.328 1 78.38 296 TYR B N 1
ATOM 4742 C CA . TYR B 1 296 ? -15.461 1.271 15.938 1 78.38 296 TYR B CA 1
ATOM 4743 C C . TYR B 1 296 ? -16.391 2.064 16.844 1 78.38 296 TYR B C 1
ATOM 4745 O O . TYR B 1 296 ? -17.594 2.145 16.594 1 78.38 296 TYR B O 1
#

Nearest PDB structures (foldseek):
  7clg-assembly1_A  TM=5.902E-01  e=1.386E-03  Staphylococcus aureus subsp. aureus USA300
  7clg-assembly1_B  TM=4.907E-01  e=9.804E-04  Staphylococcus aureus subsp. aureus USA300
  8vc9-assembly3_F  TM=3.305E-01  e=5.025E+00  Leptospira interrogans serovar Copenhageni
  8vc9-assembly2_D  TM=3.299E-01  e=7.104E+00  Leptospira interrogans serovar Copenhageni
  7clg-assembly1_A  TM=5.911E-01  e=8.491E-04  Staphylococcus aureus subsp. aureus USA300